Protein 1V84 (pdb70)

B-factor: mean 23.58, std 8.75, range [10.61, 55.66]

Solvent-accessible surface area: 21746 Å² total; per-residue (Å²): 132,43,35,0,7,0,0,0,14,3,92,74,50,57,11,3,42,0,1,0,16,14,9,3,7,4,0,57,58,12,70,76,8,14,0,0,0,0,2,23,12,90,154,122,27,89,33,0,38,116,17,0,142,96,27,70,20,91,77,26,23,33,31,33,66,14,45,193,105,95,124,182,134,57,55,184,17,2,46,0,11,26,52,0,0,121,65,0,36,136,69,42,79,143,130,66,105,90,81,4,1,0,0,0,0,30,11,22,10,2,4,14,54,78,0,0,86,48,0,9,60,5,146,77,0,0,0,1,1,2,0,16,12,26,16,0,46,15,9,5,4,93,31,55,93,85,30,68,3,55,68,7,99,6,60,71,58,33,139,15,65,9,2,5,28,11,2,0,0,0,0,14,1,109,13,0,13,71,103,36,146,1,48,6,86,63,199,69,46,142,64,40,35,10,22,3,8,0,0,152,79,1,16,85,49,84,51,3,13,30,33,0,57,82,6,82,83,6,10,0,4,42,3,101,26,63,187,20,94,53,114,50,20,55,213,209,45,98,17,64,122,93,27,62,16,139,88,33,28,0,7,0,0,0,14,4,93,72,48,54,11,3,40,0,1,0,15,16,8,2,9,5,0,62,56,14,80,75,10,12,0,0,0,0,1,47,11,74,160,133,28,89,32,0,37,105,19,0,146,104,35,70,22,88,78,25,24,32,63,29,102,28,26,215,98,112,70,44,174,16,1,61,3,10,21,51,0,0,122,60,0,37,138,65,33,92,126,130,34,111,116,65,2,1,0,0,0,0,32,11,26,10,2,4,13,49,66,0,1,127,49,0,21,80,5,150,94,0,0,0,1,1,1,0,14,12,24,14,0,46,18,7,6,3,78,29,61,93,82,20,88,1,66,97,8,78,7,53,80,50,39,162,14,57,9,1,4,26,11,1,0,0,0,0,15,3,114,18,0,5,65,106,40,148,8,52,2,93,40,152,60,33,155,61,30,47,8,18,3,28,0,0,162,82,17,18,79,54,86,60,5,34,27,36,1,62,81,10,80,92,6,9,0,4,45,2,93,21,70,179,22,102,55,113,50,21,56,209,199,44,93,18,65,123,94,25,52,18

GO terms:
  GO:0016020 membrane (C, TAS)
  GO:0005975 carbohydrate metabolic process (P, TAS)
  GO:0005515 protein binding (F, IPI)

Nearest PDB structures (foldseek):
  1v84-assembly1_B  TM=1.004E+00  e=4.957E-54  Homo sapiens
  1v83-assembly1_B  TM=9.997E-01  e=4.608E-52  Homo sapiens
  1v82-assembly1_A  TM=9.939E-01  e=4.284E-50  Homo sapiens
  1v84-assembly1_A  TM=9.940E-01  e=1.081E-48  Homo sapiens
  2d0j-assembly2_D  TM=9.704E-01  e=1.220E-36  Homo sapiens

Organism: Homo sapiens (NCBI:txid9606)

Secondary structure (DSSP, 8-state):
--EEEEEEEE--STTHHHHHHHHHHHHTTSSSEEEEEEESSSS--HHHHHHHHHH--EEEEEE----HHHH----TTHHHHHHHHHHHHHHS-SSS---EEEEE--TTSEE-HHHHHHHHT-SSEEE--EES-TTSSEEEEEE-TTS-EEEEE-SS-TTSTT---GGGEEEEHHHHHHSTT----SSSSPTT-HHHHHHHHH--GGGEEE-HHHHTS--EE---BPPP--GGGTTT-SS-TTS--/--PEEEEEEEE--STTHHHHHHHHHHHHTTSSSEEEEEEESSSS--HHHHHHHHHH--EEEEEE-PPPS----SSHHHHHHHHHHHHHHS-TT--S-EEEEE--TTSEE-HHHHHHHTT-SSEEE--EES-TTSSEEEEEE-TTS-EEEEE-SS-TTSTT---GGGEEEEHHHHHHSTT-----SS--TT-HHHHHHHHH--GGGEEE-HHHHTS--EE---BPPPP-GGGTTT-SS-TTS--

Sequence (488 aa):
LPTIHVVTPTYSRPVQKAELTRMANTLLHVPNLHWLVVEDAPRRTPLTARLLRDTGLNYTHLHVETPRNYKLRIPRGTMQRNLALRWLRETFPRNSSQPGVVYFADDDNTYSLELFEEMRSTRRVSVWPVAFVGGLRYEAPRVNGAGKVVRWKTVFDPHRPFAIDMAGFAVNLRLILQRSQAYFKLRGVKGGYQESSLLRELVTLNDLEPKAANCTKILVWHTRTEKPVLVNEGKKGFTDPSVEIALPTIHVVTPTYSRPVQKAELTRMANTLLHVPNLHWLVVEDAPRRTPLTARLLRDTGLNYTHLHVETPRNYIPRGTMQRNLALRWLRETFPRNSSQPGVVYFADDDNTYSLELFEEMRSTRRVSVWPVAFVGGLRYEAPRVNGAGKVVRWKTVFDPHRPFAIDMAGFAVNLRLILQRSQAYFKLRGVKGGYQESSLLRELVTLNDLEPKAANCTKILVWHTRTEKPVLVNEGKKGFTDPSVEI

CATH classification: 3.90.550.10

Radius of gyration: 23.87 Å; Cα contacts (8 Å, |Δi|>4): 1075; chains: 2; bounding box: 65×57×70 Å

InterPro domains:
  IPR005027 Glycosyl transferase, family 43 [PF03360] (105-315)
  IPR005027 Glycosyl transferase, family 4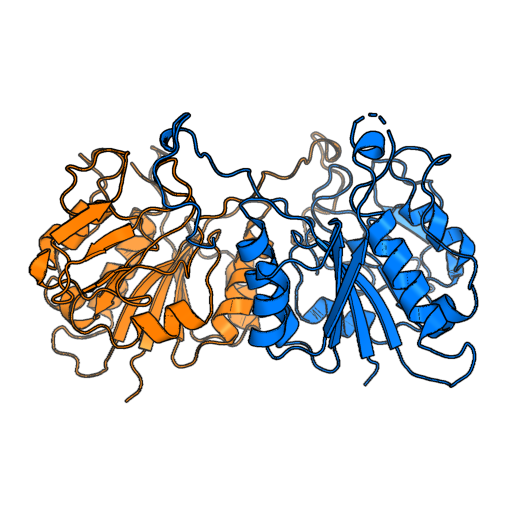3 [PTHR10896] (34-325)
  IPR005027 Glycosyl transferase, family 43 [cd00218] (84-316)
  IPR029044 Nucleotide-diphospho-sugar transferases [G3DSA:3.90.550.10] (82-334)
  IPR029044 Nucleotide-diphospho-sugar transferases [SSF53448] (84-333)

Structure (mmCIF, N/CA/C/O backbone):
data_1V84
#
_entry.id   1V84
#
_cell.length_a   61.311
_cell.length_b   85.782
_cell.length_c   122.766
_cell.angle_alpha   90.00
_cell.angle_beta   90.00
_cell.angle_gamma   90.00
#
_symmetry.space_group_name_H-M   'P 21 21 21'
#
loop_
_entity.id
_entity.type
_entity.pdbx_description
1 polymer 'Galactosylgalactosylxylosylprotein 3-beta-glucuronosyltransferase 1'
2 branched beta-D-galactopyranose-(1-4)-2-acetamido-2-deoxy-alpha-D-glucopyranose
3 branched beta-D-galactopyranose-(1-4)-2-acetamido-2-deoxy-beta-D-glucopyranose
4 non-polymer 'MANGANESE (II) ION'
5 non-polymer 'L(+)-TARTARIC ACID'
6 non-polymer "URIDINE-5'-DIPHOSPHATE"
7 water water
#
loop_
_atom_site.group_PDB
_atom_site.id
_atom_site.type_symbol
_atom_site.label_atom_id
_atom_site.label_alt_id
_atom_site.label_comp_id
_atom_site.label_asym_id
_atom_site.label_entity_id
_atom_site.label_seq_id
_atom_site.pdbx_PDB_ins_code
_atom_site.Cartn_x
_atom_site.Cartn_y
_atom_site.Cartn_z
_atom_site.occupancy
_atom_site.B_iso_or_equiv
_atom_site.auth_seq_id
_atom_site.auth_comp_id
_atom_site.auth_asym_id
_atom_site.auth_atom_id
_atom_site.pdbx_PDB_model_num
ATOM 1 N N . LEU A 1 2 ? 45.816 -1.816 27.400 1.00 31.34 83 LEU A N 1
ATOM 2 C CA . LEU A 1 2 ? 44.408 -1.328 27.458 1.00 29.17 83 LEU A CA 1
ATOM 3 C C . LEU A 1 2 ? 44.435 0.200 27.454 1.00 26.66 83 LEU A C 1
ATOM 4 O O . LEU A 1 2 ? 44.750 0.830 28.462 1.00 26.95 83 LEU A O 1
ATOM 9 N N . PRO A 1 3 ? 44.111 0.815 26.307 1.00 24.33 84 PRO A N 1
ATOM 10 C CA . PRO A 1 3 ? 44.105 2.277 26.181 1.00 22.76 84 PRO A CA 1
ATOM 11 C C . PRO A 1 3 ? 43.265 2.984 27.247 1.00 22.52 84 PRO A C 1
ATOM 12 O O . PRO A 1 3 ? 42.183 2.522 27.610 1.00 22.81 84 PRO A O 1
ATOM 16 N N . THR A 1 4 ? 43.777 4.102 27.749 1.00 20.63 85 THR A N 1
ATOM 17 C CA . THR A 1 4 ? 43.072 4.873 28.763 1.00 20.95 85 THR A CA 1
ATOM 18 C C . THR A 1 4 ? 41.982 5.719 28.112 1.00 20.48 85 THR A C 1
ATOM 19 O O . THR A 1 4 ? 42.209 6.357 27.081 1.00 21.84 85 THR A O 1
ATOM 23 N N . ILE A 1 5 ? 40.794 5.708 28.706 1.00 18.60 86 ILE A N 1
ATOM 24 C CA . ILE A 1 5 ? 39.693 6.506 28.187 1.00 17.56 86 ILE A CA 1
ATOM 25 C C . ILE A 1 5 ? 39.569 7.747 29.060 1.00 15.98 86 ILE A C 1
ATOM 26 O O . ILE A 1 5 ? 39.279 7.657 30.254 1.00 17.33 86 ILE A O 1
ATOM 31 N N . HIS A 1 6 ? 39.823 8.900 28.451 1.00 15.00 87 HIS A N 1
ATOM 32 C CA . HIS A 1 6 ? 39.740 10.190 29.120 1.00 16.25 87 HIS A CA 1
ATOM 33 C C . HIS A 1 6 ? 38.330 10.726 28.890 1.00 16.49 87 HIS A C 1
ATOM 34 O O . HIS A 1 6 ? 38.003 11.184 27.795 1.00 15.96 87 HIS A O 1
ATOM 41 N N . VAL A 1 7 ? 37.501 10.647 29.926 1.00 15.27 88 VAL A N 1
ATOM 42 C CA . VAL A 1 7 ? 36.119 11.104 29.870 1.00 15.05 88 VAL A CA 1
ATOM 43 C C . VAL A 1 7 ? 36.039 12.560 30.344 1.00 15.70 88 VAL A C 1
ATOM 44 O O . VAL A 1 7 ? 36.309 12.861 31.509 1.00 14.63 88 VAL A O 1
ATOM 48 N N . VAL A 1 8 ? 35.676 13.455 29.428 1.00 14.32 89 VAL A N 1
ATOM 49 C CA . VAL A 1 8 ? 35.573 14.881 29.720 1.00 15.84 89 VAL A CA 1
ATOM 50 C C . VAL A 1 8 ? 34.135 15.227 30.056 1.00 15.89 89 VAL A C 1
ATOM 51 O O . VAL A 1 8 ? 33.241 15.152 29.208 1.00 15.39 89 VAL A O 1
ATOM 55 N N . THR A 1 9 ? 33.925 15.615 31.306 1.00 16.22 90 THR A N 1
ATOM 56 C CA . THR A 1 9 ? 32.598 15.928 31.777 1.00 16.05 90 THR A CA 1
ATOM 57 C C . THR A 1 9 ? 32.442 17.297 32.398 1.00 16.76 90 THR A C 1
ATOM 58 O O . THR A 1 9 ? 32.960 17.564 33.479 1.00 16.64 90 THR A O 1
ATOM 62 N N . PRO A 1 10 ? 31.757 18.199 31.691 1.00 17.31 91 PRO A N 1
ATOM 63 C CA . PRO A 1 10 ? 31.534 19.539 32.220 1.00 17.44 91 PRO A CA 1
ATOM 64 C C . PRO A 1 10 ? 30.378 19.382 33.204 1.00 18.87 91 PRO A C 1
ATOM 65 O O . PRO A 1 10 ? 29.460 18.590 32.971 1.00 18.10 91 PRO A O 1
ATOM 69 N N . THR A 1 11 ? 30.429 20.096 34.318 1.00 17.12 92 THR A N 1
ATOM 70 C CA . THR A 1 11 ? 29.353 20.007 35.292 1.00 16.77 92 THR A CA 1
ATOM 71 C C . THR A 1 11 ? 29.196 21.353 35.980 1.00 18.30 92 THR A C 1
ATOM 72 O O . THR A 1 11 ? 30.125 22.161 35.987 1.00 18.04 92 THR A O 1
ATOM 76 N N . TYR A 1 12 ? 28.010 21.605 36.523 1.00 17.81 93 TYR A N 1
ATOM 77 C CA . TYR A 1 12 ? 27.741 22.864 37.211 1.00 19.65 93 TYR A CA 1
ATOM 78 C C . TYR A 1 12 ? 26.823 22.653 38.405 1.00 20.90 93 TYR A C 1
ATOM 79 O O . TYR A 1 12 ? 26.066 21.681 38.466 1.00 20.07 93 TYR A O 1
ATOM 88 N N . SER A 1 13 ? 26.894 23.575 39.355 1.00 21.64 94 SER A N 1
ATOM 89 C CA . SER A 1 13 ? 26.081 23.483 40.549 1.00 21.06 94 SER A CA 1
ATOM 90 C C . SER A 1 13 ? 24.603 23.750 40.306 1.00 22.17 94 SER A C 1
ATOM 91 O O . SER A 1 13 ? 24.219 24.790 39.771 1.00 22.34 94 SER A O 1
ATOM 94 N N . ARG A 1 14 ? 23.781 22.777 40.676 1.00 20.97 95 ARG A N 1
ATOM 95 C CA . ARG A 1 14 ? 22.332 22.897 40.598 1.00 20.97 95 ARG A CA 1
ATOM 96 C C . ARG A 1 14 ? 21.801 21.723 41.415 1.00 21.23 95 ARG A C 1
ATOM 97 O O . ARG A 1 14 ? 22.521 20.762 41.665 1.00 22.13 95 ARG A O 1
ATOM 105 N N . PRO A 1 15 ? 20.552 21.812 41.887 1.00 22.26 96 PRO A N 1
ATOM 106 C CA . PRO A 1 15 ? 19.919 20.769 42.700 1.00 21.22 96 PRO A CA 1
ATOM 107 C C . PRO A 1 15 ? 20.236 19.315 42.365 1.00 19.95 96 PRO A C 1
ATOM 108 O O . PRO A 1 15 ? 20.669 18.563 43.235 1.00 21.87 96 PRO A O 1
ATOM 112 N N . VAL A 1 16 ? 20.039 18.914 41.115 1.00 19.39 97 VAL A N 1
ATOM 113 C CA . VAL A 1 16 ? 20.290 17.524 40.753 1.00 19.51 97 VAL A CA 1
ATOM 114 C C . VAL A 1 16 ? 21.738 17.151 40.451 1.00 19.21 97 VAL A C 1
ATOM 115 O O . VAL A 1 16 ? 22.005 16.008 40.096 1.00 17.51 97 VAL A O 1
ATOM 119 N N . GLN A 1 17 ? 22.674 18.085 40.596 1.00 18.56 98 GLN A N 1
ATOM 120 C CA . GLN A 1 17 ? 24.072 17.775 40.293 1.00 18.96 98 GLN A CA 1
ATOM 121 C C . GLN A 1 17 ? 24.650 16.550 40.995 1.00 18.72 98 GLN A C 1
ATOM 122 O O . GLN A 1 17 ? 25.190 15.662 40.342 1.00 18.68 98 GLN A O 1
ATOM 128 N N . LYS A 1 18 ? 24.564 16.506 42.322 1.00 17.76 99 LYS A N 1
ATOM 129 C CA . LYS A 1 18 ? 25.128 15.375 43.050 1.00 16.30 99 LYS A CA 1
ATOM 130 C C . LYS A 1 18 ? 24.545 14.054 42.566 1.00 15.27 99 LYS A C 1
ATOM 131 O O . LYS A 1 18 ? 25.268 13.081 42.388 1.00 15.42 99 LYS A O 1
ATOM 137 N N . ALA A 1 19 ? 23.234 14.032 42.346 1.00 16.35 100 ALA A N 1
ATOM 138 C CA . ALA A 1 19 ? 22.564 12.834 41.869 1.00 16.36 100 ALA A CA 1
ATOM 139 C C . ALA A 1 19 ? 23.119 12.431 40.505 1.00 17.38 100 ALA A C 1
ATOM 140 O O . ALA A 1 19 ? 23.428 11.261 40.276 1.00 16.94 100 ALA A O 1
ATOM 142 N N . GLU A 1 20 ? 23.252 13.400 39.602 1.00 16.41 101 GLU A N 1
ATOM 143 C CA . GLU A 1 20 ? 23.770 13.122 38.264 1.00 16.05 101 GLU A CA 1
ATOM 144 C C . GLU A 1 20 ? 25.183 12.544 38.320 1.00 16.44 101 GLU A C 1
ATOM 145 O O . GLU A 1 20 ? 25.488 11.566 37.638 1.00 15.95 101 GLU A O 1
ATOM 151 N N . LEU A 1 21 ? 26.050 13.153 39.124 1.00 15.75 102 LEU A N 1
ATOM 152 C CA . LEU A 1 21 ? 27.423 12.679 39.235 1.00 14.87 102 LEU A CA 1
ATOM 153 C C . LEU A 1 21 ? 27.489 11.323 39.929 1.00 15.27 102 LEU A C 1
ATOM 154 O O . LEU A 1 21 ? 28.351 10.500 39.619 1.00 16.20 102 LEU A O 1
ATOM 159 N N . THR A 1 22 ? 26.563 11.084 40.853 1.00 15.25 103 THR A N 1
ATOM 160 C CA . THR A 1 22 ? 26.521 9.815 41.571 1.00 14.97 103 THR A CA 1
ATOM 161 C C . THR A 1 22 ? 26.158 8.662 40.639 1.00 15.32 103 THR A C 1
ATOM 162 O O . THR A 1 22 ? 26.867 7.662 40.599 1.00 16.87 103 THR A O 1
ATOM 166 N N . ARG A 1 23 ? 25.069 8.782 39.883 1.00 17.06 104 ARG A N 1
ATOM 167 C CA . ARG A 1 23 ? 24.715 7.676 39.001 1.00 17.16 104 ARG A CA 1
ATOM 168 C C . ARG A 1 23 ? 25.673 7.544 37.824 1.00 16.37 104 ARG A C 1
ATOM 169 O O . ARG A 1 23 ? 25.802 6.462 37.254 1.00 17.00 104 ARG A O 1
ATOM 177 N N . MET A 1 24 ? 26.349 8.632 37.461 1.00 15.47 105 MET A N 1
ATOM 178 C CA . MET A 1 24 ? 27.312 8.557 36.379 1.00 15.18 105 MET A CA 1
ATOM 179 C C . MET A 1 24 ? 28.551 7.836 36.923 1.00 15.36 105 MET A C 1
ATOM 180 O O . MET A 1 24 ? 29.116 6.972 36.251 1.00 14.21 105 MET A O 1
ATOM 185 N N . ALA A 1 25 ? 28.954 8.169 38.150 1.00 15.58 106 ALA A N 1
ATOM 186 C CA . ALA A 1 25 ? 30.105 7.514 38.771 1.00 14.25 106 ALA A CA 1
ATOM 187 C C . ALA A 1 25 ? 29.847 6.013 38.919 1.00 15.40 106 ALA A C 1
ATOM 188 O O . ALA A 1 25 ? 30.750 5.198 38.712 1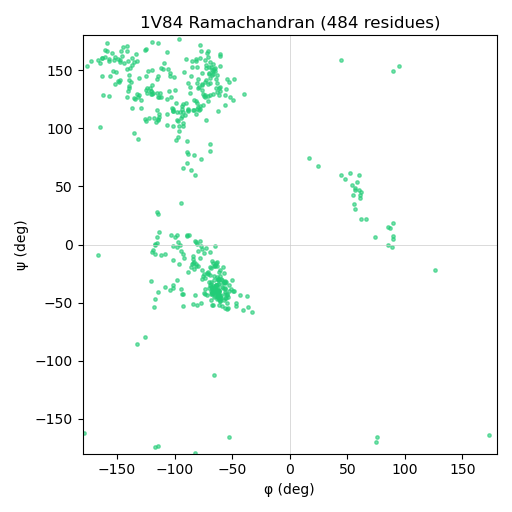.00 17.39 106 ALA A O 1
ATOM 190 N N . ASN A 1 26 ? 28.616 5.654 39.283 1.00 16.44 107 ASN A N 1
ATOM 191 C CA . ASN A 1 26 ? 28.244 4.252 39.450 1.00 16.20 107 ASN A CA 1
ATOM 192 C C . ASN A 1 26 ? 28.442 3.481 38.142 1.00 15.80 107 ASN A C 1
ATOM 193 O O . ASN A 1 26 ? 28.705 2.281 38.167 1.00 15.56 107 ASN A O 1
ATOM 198 N N . THR A 1 27 ? 28.306 4.163 37.005 1.00 15.33 108 THR A N 1
ATOM 199 C CA . THR A 1 27 ? 28.514 3.514 35.709 1.00 15.50 108 THR A CA 1
ATOM 200 C C . THR A 1 27 ? 30.020 3.454 35.430 1.00 15.98 108 THR A C 1
ATOM 201 O O . THR A 1 27 ? 30.569 2.389 35.151 1.00 15.55 108 THR A O 1
ATOM 205 N N . LEU A 1 28 ? 30.680 4.603 35.532 1.00 16.47 109 LEU A N 1
ATOM 206 C CA . LEU A 1 28 ? 32.115 4.706 35.288 1.00 17.04 109 LEU A CA 1
ATOM 207 C C . LEU A 1 28 ? 32.970 3.787 36.175 1.00 16.89 109 LEU A C 1
ATOM 208 O O . LEU A 1 28 ? 34.014 3.308 35.738 1.00 16.87 109 LEU A O 1
ATOM 213 N N . LEU A 1 29 ? 32.527 3.525 37.403 1.00 17.21 110 LEU A N 1
ATOM 214 C CA . LEU A 1 29 ? 33.286 2.649 38.301 1.00 18.21 110 LEU A CA 1
ATOM 215 C C . LEU A 1 29 ? 33.540 1.260 37.708 1.00 19.65 110 LEU A C 1
ATOM 216 O O . LEU A 1 29 ? 34.505 0.588 38.082 1.00 20.07 110 LEU A O 1
ATOM 221 N N . HIS A 1 30 ? 32.685 0.833 36.778 1.00 19.71 111 HIS A N 1
ATOM 222 C CA . HIS A 1 30 ? 32.829 -0.482 36.133 1.00 18.67 111 HIS A CA 1
ATOM 223 C C . HIS A 1 30 ? 33.868 -0.513 35.020 1.00 18.56 111 HIS A C 1
ATOM 224 O O . HIS A 1 30 ? 34.323 -1.584 34.618 1.00 20.01 111 HIS A O 1
ATOM 231 N N . VAL A 1 31 ? 34.229 0.661 34.516 1.00 20.08 112 VAL A N 1
ATOM 232 C CA . VAL A 1 31 ? 35.169 0.767 33.404 1.00 19.97 112 VAL A CA 1
ATOM 233 C C . VAL A 1 31 ? 36.641 0.844 33.787 1.00 19.97 112 VAL A C 1
ATOM 234 O O . VAL A 1 31 ? 37.078 1.793 34.428 1.00 20.67 112 VAL A O 1
ATOM 238 N N . PRO A 1 32 ? 37.430 -0.160 33.380 1.00 21.26 113 PRO A N 1
ATOM 239 C CA . PRO A 1 32 ? 38.857 -0.171 33.703 1.00 21.99 113 PRO A CA 1
ATOM 240 C C . PRO A 1 32 ? 39.633 0.860 32.894 1.00 20.91 113 PRO A C 1
ATOM 241 O O . PRO A 1 32 ? 39.209 1.259 31.810 1.00 19.96 113 PRO A O 1
ATOM 245 N N . ASN A 1 33 ? 40.761 1.300 33.439 1.00 20.80 114 ASN A N 1
ATOM 246 C CA . ASN A 1 33 ? 41.604 2.277 32.764 1.00 21.27 114 ASN A CA 1
ATOM 247 C C . ASN A 1 33 ? 40.792 3.460 32.245 1.00 20.72 114 ASN A C 1
ATOM 248 O O . ASN A 1 33 ? 40.812 3.789 31.055 1.00 18.51 114 ASN A O 1
ATOM 253 N N . LEU A 1 34 ? 40.076 4.091 33.168 1.00 21.82 115 LEU A N 1
ATOM 254 C CA . LEU A 1 34 ? 39.252 5.243 32.857 1.00 21.07 115 LEU A CA 1
ATOM 255 C C . LEU A 1 34 ? 39.722 6.438 33.667 1.00 20.98 115 LEU A C 1
ATOM 256 O O . LEU A 1 34 ? 39.896 6.349 34.879 1.00 22.75 115 LEU A O 1
ATOM 261 N N . HIS A 1 35 ? 39.938 7.554 32.983 1.00 19.67 116 HIS A N 1
ATOM 262 C CA . HIS A 1 35 ? 40.380 8.783 33.626 1.00 19.64 116 HIS A CA 1
ATOM 263 C C . HIS A 1 35 ? 39.243 9.800 33.492 1.00 18.46 116 HIS A C 1
ATOM 264 O O . HIS A 1 35 ? 38.931 10.248 32.390 1.00 18.08 116 HIS A O 1
ATOM 271 N N . TRP A 1 36 ? 38.618 10.152 34.612 1.00 17.83 117 TRP A N 1
ATOM 272 C CA . TRP A 1 36 ? 37.502 11.090 34.582 1.00 18.08 117 TRP A CA 1
ATOM 273 C C . TRP A 1 36 ? 37.960 12.532 34.755 1.00 19.04 117 TRP A C 1
ATOM 274 O O . TRP A 1 36 ? 38.419 12.933 35.827 1.00 18.84 117 TRP A O 1
ATOM 285 N N . LEU A 1 37 ? 37.830 13.299 33.677 1.00 17.78 118 LEU A N 1
ATOM 286 C CA . LEU A 1 37 ? 38.212 14.703 33.651 1.00 20.39 118 LEU A CA 1
ATOM 287 C C . LEU A 1 37 ? 36.952 15.527 33.897 1.00 19.38 118 LEU A C 1
ATOM 288 O O . LEU A 1 37 ? 36.209 15.856 32.969 1.00 18.60 118 LEU A O 1
ATOM 293 N N . VAL A 1 38 ? 36.711 15.840 35.162 1.00 18.88 119 VAL A N 1
ATOM 294 C CA . VAL A 1 38 ? 35.545 16.608 35.553 1.00 19.37 119 VAL A CA 1
ATOM 295 C C . VAL A 1 38 ? 35.913 18.079 35.585 1.00 20.01 119 VAL A C 1
ATOM 296 O O . VAL A 1 38 ? 36.822 18.489 36.308 1.00 20.68 119 VAL A O 1
ATOM 300 N N . VAL A 1 39 ? 35.209 18.870 34.786 1.00 19.15 120 VAL A N 1
ATOM 301 C CA . VAL A 1 39 ? 35.478 20.293 34.712 1.00 19.59 120 VAL A CA 1
ATOM 302 C C . VAL A 1 39 ? 34.280 21.093 35.197 1.00 19.70 120 VAL A C 1
ATOM 303 O O . VAL A 1 39 ? 33.272 21.208 34.499 1.00 17.23 120 VAL A O 1
ATOM 307 N N . GLU A 1 40 ? 34.394 21.648 36.398 1.00 19.64 121 GLU A N 1
ATOM 308 C CA . GLU A 1 40 ? 33.309 22.437 36.955 1.00 20.91 121 GLU A CA 1
ATOM 309 C C . GLU A 1 40 ? 33.195 23.826 36.352 1.00 21.50 121 GLU A C 1
ATOM 310 O O . GLU A 1 40 ? 34.194 24.510 36.144 1.00 20.47 121 GLU A O 1
ATOM 316 N N . ASP A 1 41 ? 31.959 24.224 36.069 1.00 21.74 122 ASP A N 1
ATOM 317 C CA . ASP A 1 41 ? 31.662 25.543 35.534 1.00 23.48 122 ASP A CA 1
ATOM 318 C C . ASP A 1 41 ? 31.469 26.389 36.789 1.00 24.44 122 ASP A C 1
ATOM 319 O O . ASP A 1 41 ? 30.340 26.646 37.215 1.00 24.74 122 ASP A O 1
ATOM 324 N N . ALA A 1 42 ? 32.586 26.790 37.388 1.00 25.19 123 ALA A N 1
ATOM 325 C CA . ALA A 1 42 ? 32.569 27.584 38.611 1.00 27.45 123 ALA A CA 1
ATOM 326 C C . ALA A 1 42 ? 33.917 28.285 38.798 1.00 29.04 123 ALA A C 1
ATOM 327 O O . ALA A 1 42 ? 34.918 27.883 38.208 1.00 28.07 123 ALA A O 1
ATOM 329 N N . PRO A 1 43 ? 33.959 29.342 39.631 1.00 31.74 124 PRO A N 1
ATOM 330 C CA . PRO A 1 43 ? 35.199 30.087 39.879 1.00 32.45 124 PRO A CA 1
ATOM 331 C C . PRO A 1 43 ? 36.256 29.297 40.647 1.00 33.46 124 PRO A C 1
ATOM 332 O O . PRO A 1 43 ? 37.443 29.629 40.608 1.00 33.75 124 PRO A O 1
ATOM 336 N N . ARG A 1 44 ? 35.822 28.250 41.342 1.00 33.21 125 ARG A N 1
ATOM 337 C CA . ARG A 1 44 ? 36.730 27.399 42.110 1.00 33.96 125 ARG A CA 1
ATOM 338 C C . ARG A 1 44 ? 36.129 26.014 42.320 1.00 31.87 125 ARG A C 1
ATOM 339 O O . ARG A 1 44 ? 34.921 25.831 42.196 1.00 31.05 125 ARG A O 1
ATOM 347 N N . ARG A 1 45 ? 36.981 25.040 42.627 1.00 31.13 126 ARG A N 1
ATOM 348 C CA . ARG A 1 45 ? 36.517 23.676 42.860 1.00 32.01 126 ARG A CA 1
ATOM 349 C C . ARG A 1 45 ? 35.570 23.682 44.054 1.00 30.59 126 ARG A C 1
ATOM 350 O O . ARG A 1 45 ? 35.911 24.206 45.113 1.00 30.43 126 ARG A O 1
ATOM 358 N N . THR A 1 46 ? 34.384 23.105 43.881 1.00 28.98 127 THR A N 1
ATOM 359 C CA . THR A 1 46 ? 33.401 23.057 44.957 1.00 27.43 127 THR A CA 1
ATOM 360 C C . THR A 1 46 ? 33.644 21.854 45.862 1.00 27.45 127 THR A C 1
ATOM 361 O O . THR A 1 46 ? 34.056 20.791 45.402 1.00 26.53 127 THR A O 1
ATOM 365 N N . PRO A 1 47 ? 33.392 22.011 47.170 1.00 27.66 128 PRO A N 1
ATOM 366 C CA . PRO A 1 47 ? 33.587 20.924 48.133 1.00 27.99 128 PRO A CA 1
ATOM 367 C C . PRO A 1 47 ? 32.750 19.695 47.784 1.00 26.29 128 PRO A C 1
ATOM 368 O O . PRO A 1 47 ? 33.191 18.564 47.973 1.00 27.46 128 PRO A O 1
ATOM 372 N N . LEU A 1 48 ? 31.542 19.924 47.277 1.00 24.14 129 LEU A N 1
ATOM 373 C CA . LEU A 1 48 ? 30.650 18.828 46.911 1.00 23.51 129 LEU A CA 1
ATOM 374 C C . LEU A 1 48 ? 31.296 17.921 45.869 1.00 23.06 129 LEU A C 1
ATOM 375 O O . LEU A 1 48 ? 31.384 16.711 46.056 1.00 22.26 129 LEU A O 1
ATOM 380 N N . THR A 1 49 ? 31.759 18.515 44.776 1.00 22.24 130 THR A N 1
ATOM 381 C CA . THR A 1 49 ? 32.375 17.748 43.706 1.00 21.21 130 THR A CA 1
ATOM 382 C C . THR A 1 49 ? 33.708 17.133 44.122 1.00 21.52 130 THR A C 1
ATOM 383 O O . THR A 1 49 ? 34.001 15.984 43.795 1.00 21.17 130 THR A O 1
ATOM 387 N N . ALA A 1 50 ? 34.516 17.901 44.846 1.00 21.43 131 ALA A N 1
ATOM 388 C CA . ALA A 1 50 ? 35.805 17.410 45.311 1.00 23.10 131 ALA A CA 1
ATOM 389 C C . ALA A 1 50 ? 35.617 16.188 46.206 1.00 23.21 131 ALA A C 1
ATOM 390 O O . ALA A 1 50 ? 36.312 15.183 46.059 1.00 22.41 131 ALA A O 1
ATOM 392 N N . ARG A 1 51 ? 34.668 16.276 47.132 1.00 22.99 132 ARG A N 1
ATOM 393 C CA . ARG A 1 51 ? 34.412 15.173 48.050 1.00 23.91 132 ARG A CA 1
ATOM 394 C C . ARG A 1 51 ? 33.888 13.937 47.315 1.00 22.55 132 ARG A C 1
ATOM 395 O O . ARG A 1 51 ? 34.336 12.815 47.568 1.00 22.37 132 ARG A O 1
ATOM 403 N N . LEU A 1 52 ? 32.951 14.145 46.396 1.00 22.77 133 LEU A N 1
ATOM 404 C CA . LEU A 1 52 ? 32.378 13.036 45.637 1.00 22.08 133 LEU A CA 1
ATOM 405 C C . LEU A 1 52 ? 33.423 12.301 44.802 1.00 23.22 133 LEU A C 1
ATOM 406 O O . LEU A 1 52 ? 33.479 11.068 44.811 1.00 22.70 133 LEU A O 1
ATOM 411 N N . LEU A 1 53 ? 34.257 13.051 44.085 1.00 22.11 134 LEU A N 1
ATOM 412 C CA . LEU A 1 53 ? 35.285 12.432 43.256 1.00 21.73 134 LEU A CA 1
ATOM 413 C C . LEU A 1 53 ? 36.271 11.635 44.104 1.00 22.45 134 LEU A C 1
ATOM 414 O O . LEU A 1 53 ? 36.703 10.549 43.721 1.00 21.19 134 LEU A O 1
ATOM 419 N N . ARG A 1 54 ? 36.633 12.175 45.261 1.00 23.52 135 ARG A N 1
ATOM 420 C CA . ARG A 1 54 ? 37.571 11.484 46.127 1.00 25.76 135 ARG A CA 1
ATOM 421 C C . ARG A 1 54 ? 36.948 10.212 46.705 1.00 25.29 135 ARG A C 1
ATOM 422 O O . ARG A 1 54 ? 37.624 9.197 46.842 1.00 25.75 135 ARG A O 1
ATOM 430 N N . ASP A 1 55 ? 35.657 10.259 47.020 1.00 26.05 136 ASP A N 1
ATOM 431 C CA . ASP A 1 55 ? 34.988 9.092 47.585 1.00 27.36 136 ASP A CA 1
ATOM 432 C C . ASP A 1 55 ? 34.655 7.977 46.591 1.00 26.51 136 ASP A C 1
ATOM 433 O O . ASP A 1 55 ? 34.480 6.829 46.998 1.00 26.18 136 ASP A O 1
ATOM 438 N N . THR A 1 56 ? 34.574 8.299 45.300 1.00 26.00 137 THR A N 1
ATOM 439 C CA . THR A 1 56 ? 34.249 7.286 44.293 1.00 25.42 137 THR A CA 1
ATOM 440 C C . THR A 1 56 ? 35.345 6.238 44.145 1.00 26.73 137 THR A C 1
ATOM 441 O O . THR A 1 56 ? 35.063 5.067 43.902 1.00 27.96 137 THR A O 1
ATOM 445 N N . GLY A 1 57 ? 36.596 6.661 44.278 1.00 27.15 138 GLY A N 1
ATOM 446 C CA . GLY A 1 57 ? 37.692 5.725 44.125 1.00 28.08 138 GLY A CA 1
ATOM 447 C C . GLY A 1 57 ? 38.145 5.654 42.676 1.00 27.47 138 GLY A C 1
ATOM 448 O O . GLY A 1 57 ? 39.005 4.852 42.322 1.00 29.50 138 GLY A O 1
ATOM 449 N N . LEU A 1 58 ? 37.557 6.496 41.832 1.00 26.57 139 LEU A N 1
ATOM 450 C CA . LEU A 1 58 ? 37.905 6.541 40.415 1.00 24.41 139 LEU A CA 1
ATOM 451 C C . LEU A 1 58 ? 39.163 7.378 40.191 1.00 25.76 139 LEU A C 1
ATOM 452 O O . LEU A 1 58 ? 39.512 8.221 41.019 1.00 25.14 139 LEU A O 1
ATOM 457 N N . ASN A 1 59 ? 39.839 7.134 39.072 1.00 24.74 140 ASN A N 1
ATOM 458 C CA . ASN A 1 59 ? 41.022 7.905 38.702 1.00 25.11 140 ASN A CA 1
ATOM 459 C C . ASN A 1 59 ? 40.426 9.175 38.101 1.00 24.38 140 ASN A C 1
ATOM 460 O O . ASN A 1 59 ? 39.655 9.106 37.140 1.00 22.91 140 ASN A O 1
ATOM 465 N N . TYR A 1 60 ? 40.770 10.331 38.661 1.00 23.23 141 TYR A N 1
ATOM 466 C CA . TYR A 1 60 ? 40.207 11.585 38.171 1.00 23.43 141 TYR A CA 1
ATOM 467 C C . TYR A 1 60 ? 41.138 12.792 38.252 1.00 23.95 141 TYR A C 1
ATOM 468 O O . TYR A 1 60 ? 42.176 12.768 38.917 1.00 22.62 141 TYR A O 1
ATOM 477 N N . THR A 1 61 ? 40.730 13.846 37.555 1.00 22.98 142 THR A N 1
ATOM 478 C CA . THR A 1 61 ? 41.430 15.119 37.539 1.00 22.14 142 THR A CA 1
ATOM 479 C C . THR A 1 61 ? 40.300 16.128 37.656 1.00 21.53 142 THR A C 1
ATOM 480 O O . THR A 1 61 ? 39.418 16.188 36.798 1.00 22.36 142 THR A O 1
ATOM 484 N N . HIS A 1 62 ? 40.314 16.893 38.740 1.00 20.73 143 HIS A N 1
ATOM 485 C CA . HIS A 1 62 ? 39.284 17.883 39.007 1.00 20.28 143 HIS A CA 1
ATOM 486 C C . HIS A 1 62 ? 39.769 19.268 38.581 1.00 22.33 143 HIS A C 1
ATOM 487 O O . HIS A 1 62 ? 40.634 19.862 39.227 1.00 21.24 143 HIS A O 1
ATOM 494 N N . LEU A 1 63 ? 39.205 19.766 37.484 1.00 19.90 144 LEU A N 1
ATOM 495 C CA . LEU A 1 63 ? 39.557 21.074 36.943 1.00 22.99 144 LEU A CA 1
ATOM 496 C C . LEU A 1 63 ? 38.353 22.003 37.038 1.00 23.33 144 LEU A C 1
ATOM 497 O O . LEU A 1 63 ? 37.254 21.578 37.399 1.00 23.09 144 LEU A O 1
ATOM 502 N N . HIS A 1 64 ? 38.548 23.274 36.718 1.00 23.79 145 HIS A N 1
ATOM 503 C CA . HIS A 1 64 ? 37.438 24.203 36.778 1.00 22.95 145 HIS A CA 1
ATOM 504 C C . HIS A 1 64 ? 37.728 25.483 36.012 1.00 23.10 145 HIS A C 1
ATOM 505 O O . HIS A 1 64 ? 38.864 25.951 35.961 1.00 24.09 145 HIS A O 1
ATOM 512 N N . VAL A 1 65 ? 36.684 26.022 35.397 1.00 22.21 146 VAL A N 1
ATOM 513 C CA . VAL A 1 65 ? 36.758 27.275 34.670 1.00 23.36 146 VAL A CA 1
ATOM 514 C C . VAL A 1 65 ? 35.335 27.792 34.640 1.00 24.22 146 VAL A C 1
ATOM 515 O O . VAL A 1 65 ? 34.404 27.072 34.274 1.00 24.61 146 VAL A O 1
ATOM 519 N N . GLU A 1 66 ? 35.160 29.039 35.054 1.00 25.13 147 GLU A N 1
ATOM 520 C CA . GLU A 1 66 ? 33.832 29.623 35.087 1.00 25.32 147 GLU A CA 1
ATOM 521 C C . GLU A 1 66 ? 33.453 30.231 33.749 1.00 26.61 147 GLU A C 1
ATOM 522 O O . GLU A 1 66 ? 34.228 30.984 33.154 1.00 27.19 147 GLU A O 1
ATOM 528 N N . THR A 1 67 ? 32.268 29.886 33.264 1.00 24.68 148 THR A N 1
ATOM 529 C CA . THR A 1 67 ? 31.783 30.461 32.023 1.00 25.48 148 THR A CA 1
ATOM 530 C C . THR A 1 67 ? 31.263 31.816 32.475 1.00 26.24 148 THR A C 1
ATOM 531 O O . THR A 1 67 ? 30.349 31.889 33.293 1.00 27.28 148 THR A O 1
ATOM 535 N N . PRO A 1 68 ? 31.862 32.906 31.974 1.00 26.40 149 PRO A N 1
ATOM 536 C CA . PRO A 1 68 ? 31.448 34.262 32.342 1.00 25.98 149 PRO A CA 1
ATOM 537 C C . PRO A 1 68 ? 29.938 34.426 32.452 1.00 26.10 149 PRO A C 1
ATOM 538 O O . PRO A 1 68 ? 29.192 34.033 31.552 1.00 25.36 149 PRO A O 1
ATOM 542 N N . ARG A 1 69 ? 29.496 34.992 33.572 1.00 26.57 150 ARG A N 1
ATOM 543 C CA . ARG A 1 69 ? 28.077 35.227 33.815 1.00 26.18 150 ARG A CA 1
ATOM 544 C C . ARG A 1 69 ? 27.495 35.919 32.591 1.00 26.74 150 ARG A C 1
ATOM 545 O O . ARG A 1 69 ? 26.386 35.613 32.146 1.00 26.54 150 ARG A O 1
ATOM 553 N N . ASN A 1 70 ? 28.271 36.849 32.048 1.00 25.29 151 ASN A N 1
ATOM 554 C CA . ASN A 1 70 ? 27.880 37.610 30.871 1.00 25.10 151 ASN A CA 1
ATOM 555 C C . ASN A 1 70 ? 27.497 36.720 29.692 1.00 26.43 151 ASN A C 1
ATOM 556 O O . ASN A 1 70 ? 26.509 36.979 28.997 1.00 26.35 151 ASN A O 1
ATOM 561 N N . TYR A 1 71 ? 28.294 35.679 29.464 1.00 26.30 152 TYR A N 1
ATOM 562 C CA . TYR A 1 71 ? 28.070 34.750 28.355 1.00 28.09 152 TYR A CA 1
ATOM 563 C C . TYR A 1 71 ? 26.763 33.973 28.458 1.00 29.89 152 TYR A C 1
ATOM 564 O O . TYR A 1 71 ? 26.131 33.678 27.444 1.00 30.22 152 TYR A O 1
ATOM 573 N N . LYS A 1 72 ? 26.363 33.635 29.679 1.00 30.87 153 LYS A N 1
ATOM 574 C CA . LYS A 1 72 ? 25.131 32.884 29.880 1.00 32.64 153 LYS A CA 1
ATOM 575 C C . LYS A 1 72 ? 23.881 33.748 29.774 1.00 34.60 153 LYS A C 1
ATOM 576 O O . LYS A 1 72 ? 22.769 33.227 29.714 1.00 35.54 153 LYS A O 1
ATOM 582 N N . LEU A 1 73 ? 24.055 35.065 29.753 1.00 35.36 154 LEU A N 1
ATOM 583 C CA . LEU A 1 73 ? 22.909 35.966 29.660 1.00 37.39 154 LEU A CA 1
ATOM 584 C C . LEU A 1 73 ? 22.504 36.237 28.214 1.00 37.78 154 LEU A C 1
ATOM 585 O O . LEU A 1 73 ? 23.281 36.007 27.287 1.00 39.11 154 LEU A O 1
ATOM 590 N N . ARG A 1 81 ? 24.909 33.009 21.264 1.00 41.27 162 ARG A N 1
ATOM 591 C CA . ARG A 1 81 ? 24.624 31.582 21.360 1.00 41.29 162 ARG A CA 1
ATOM 592 C C . ARG A 1 81 ? 25.900 30.806 21.679 1.00 41.08 162 ARG A C 1
ATOM 593 O O . ARG A 1 81 ? 26.734 30.578 20.799 1.00 42.87 162 ARG A O 1
ATOM 595 N N . ILE A 1 82 ? 26.053 30.409 22.939 1.00 38.95 163 ILE A N 1
ATOM 596 C CA . ILE A 1 82 ? 27.228 29.656 23.369 1.00 37.27 163 ILE A CA 1
ATOM 597 C C . ILE A 1 82 ? 26.797 28.324 23.984 1.00 35.01 163 ILE A C 1
ATOM 598 O O . ILE A 1 82 ? 26.237 28.291 25.079 1.00 34.26 163 ILE A O 1
ATOM 603 N N . PRO A 1 83 ? 27.050 27.208 23.284 1.00 32.84 164 PRO A N 1
ATOM 604 C CA . PRO A 1 83 ? 26.677 25.880 23.781 1.00 31.37 164 PRO A CA 1
ATOM 605 C C . PRO A 1 83 ? 27.105 25.616 25.225 1.00 30.11 164 PRO A C 1
ATOM 606 O O . PRO A 1 83 ? 28.181 26.031 25.658 1.00 30.21 164 PRO A O 1
ATOM 610 N N . ARG A 1 84 ? 26.249 24.920 25.964 1.00 28.31 165 ARG A N 1
ATOM 611 C CA . ARG A 1 84 ? 26.518 24.596 27.359 1.00 26.36 165 ARG A CA 1
ATOM 612 C C . ARG A 1 84 ? 27.785 23.756 27.501 1.00 23.51 165 ARG A C 1
ATOM 613 O O . ARG A 1 84 ? 27.995 22.809 26.746 1.00 23.03 165 ARG A O 1
ATOM 621 N N . GLY A 1 85 ? 28.624 24.112 28.468 1.00 21.74 166 GLY A N 1
ATOM 622 C CA . GLY A 1 85 ? 29.849 23.370 28.715 1.00 22.39 166 GLY A CA 1
ATOM 623 C C . GLY A 1 85 ? 30.996 23.549 27.732 1.00 20.45 166 GLY A C 1
ATOM 624 O O . GLY A 1 85 ? 32.016 22.867 27.846 1.00 19.70 166 GLY A O 1
ATOM 625 N N . THR A 1 86 ? 30.848 24.469 26.783 1.00 19.60 167 THR A N 1
ATOM 626 C CA . THR A 1 86 ? 31.885 24.707 25.780 1.00 19.33 167 THR A CA 1
ATOM 627 C C . THR A 1 86 ? 33.238 25.049 26.383 1.00 17.58 167 THR A C 1
ATOM 628 O O . THR A 1 86 ? 34.240 24.408 26.080 1.00 16.98 167 THR A O 1
ATOM 632 N N . MET A 1 87 ? 33.274 26.066 27.237 1.00 17.98 168 MET A N 1
ATOM 633 C CA . MET A 1 87 ? 34.533 26.462 27.835 1.00 16.96 168 MET A CA 1
ATOM 634 C C . MET A 1 87 ? 35.142 25.357 28.684 1.00 18.46 168 MET A C 1
ATOM 635 O O . MET A 1 87 ? 36.365 25.210 28.735 1.00 17.48 168 MET A O 1
ATOM 640 N N . GLN A 1 88 ? 34.292 24.563 29.329 1.00 17.27 169 GLN A N 1
ATOM 641 C CA . GLN A 1 88 ? 34.778 23.469 30.158 1.00 16.74 169 GLN A CA 1
ATOM 642 C C . GLN A 1 88 ? 35.420 22.377 29.288 1.00 16.01 169 GLN A C 1
ATOM 643 O O . GLN A 1 88 ? 36.475 21.850 29.635 1.00 18.41 169 GLN A O 1
ATOM 649 N N . ARG A 1 89 ? 34.804 22.044 28.156 1.00 16.80 170 ARG A N 1
ATOM 650 C CA . ARG A 1 89 ? 35.385 21.023 27.284 1.00 15.76 170 ARG A CA 1
ATOM 651 C C . ARG A 1 89 ? 36.713 21.517 26.718 1.00 16.80 170 ARG A C 1
ATOM 652 O O . ARG A 1 89 ? 37.674 20.757 26.633 1.00 15.16 170 ARG A O 1
ATOM 660 N N . ASN A 1 90 ? 36.765 22.790 26.329 1.00 17.08 171 ASN A N 1
ATOM 661 C CA . ASN A 1 90 ? 37.997 23.364 25.793 1.00 17.56 171 ASN A CA 1
ATOM 662 C C . ASN A 1 90 ? 39.106 23.385 26.850 1.00 18.32 171 ASN A C 1
ATOM 663 O O . ASN A 1 90 ? 40.276 23.199 26.521 1.00 17.92 171 ASN A O 1
ATOM 668 N N . LEU A 1 91 ? 38.749 23.607 28.115 1.00 18.44 172 LEU A N 1
ATOM 669 C CA . LEU A 1 91 ? 39.760 23.632 29.169 1.00 18.64 172 LEU A CA 1
ATOM 670 C C . LEU A 1 91 ? 40.384 22.246 29.292 1.00 18.28 172 LEU A C 1
ATOM 671 O O . LEU A 1 91 ? 41.587 22.119 29.509 1.00 18.62 172 LEU A O 1
ATOM 676 N N . ALA A 1 92 ? 39.560 21.209 29.147 1.00 18.25 173 ALA A N 1
ATOM 677 C CA . ALA A 1 92 ? 40.038 19.832 29.234 1.00 17.44 173 ALA A CA 1
ATOM 678 C C . ALA A 1 92 ? 40.959 19.513 28.057 1.00 16.80 173 ALA A C 1
ATOM 679 O O . ALA A 1 92 ? 41.960 18.813 28.215 1.00 16.53 173 ALA A O 1
ATOM 681 N N . LEU A 1 93 ? 40.613 20.020 26.877 1.00 16.81 174 LEU A N 1
ATOM 682 C CA . LEU A 1 93 ? 41.433 19.803 25.692 1.00 17.55 174 LEU A CA 1
ATOM 683 C C . LEU A 1 93 ? 42.800 20.452 25.914 1.00 18.96 174 LEU A C 1
ATOM 684 O O . LEU A 1 93 ? 43.836 19.860 25.611 1.00 17.53 174 LEU A O 1
ATOM 689 N N . ARG A 1 94 ? 42.801 21.667 26.454 1.00 19.51 175 ARG A N 1
ATOM 690 C CA . ARG A 1 94 ? 44.056 22.363 26.707 1.00 20.71 175 ARG A CA 1
ATOM 691 C C . ARG A 1 94 ? 44.885 21.632 27.760 1.00 20.21 175 ARG A C 1
ATOM 692 O O . ARG A 1 94 ? 46.110 21.549 27.647 1.00 20.64 175 ARG A O 1
ATOM 700 N N . TRP A 1 95 ? 44.212 21.093 28.775 1.00 19.82 176 TRP A N 1
ATOM 701 C CA . TRP A 1 95 ? 44.884 20.359 29.849 1.00 20.18 176 TRP A CA 1
ATOM 702 C C . TRP A 1 95 ? 45.564 19.114 29.288 1.00 20.50 176 TRP A C 1
ATOM 703 O O . TRP A 1 95 ? 46.686 18.783 29.667 1.00 19.99 176 TRP A O 1
ATOM 714 N N . LEU A 1 96 ? 44.874 18.415 28.393 1.00 18.67 177 LEU A N 1
ATOM 715 C CA . LEU A 1 96 ? 45.443 17.215 27.797 1.00 19.29 177 LEU A CA 1
ATOM 716 C C . LEU A 1 96 ? 46.697 17.563 26.996 1.00 19.64 177 LEU A C 1
ATOM 717 O O . LEU A 1 96 ? 47.697 16.849 27.054 1.00 21.51 177 LEU A O 1
ATOM 722 N N . ARG A 1 97 ? 46.646 18.668 26.262 1.00 19.48 178 ARG A N 1
ATOM 723 C CA . ARG A 1 97 ? 47.780 19.092 25.451 1.00 21.93 178 ARG A CA 1
ATOM 724 C C . ARG A 1 97 ? 48.944 19.628 26.276 1.00 23.08 178 ARG A C 1
ATOM 725 O O . ARG A 1 97 ? 50.091 19.601 25.833 1.00 24.00 178 ARG A O 1
ATOM 733 N N . GLU A 1 98 ? 48.654 20.108 27.478 1.00 26.22 179 GLU A N 1
ATOM 734 C CA . GLU A 1 98 ? 49.707 20.627 28.340 1.00 29.69 179 GLU A CA 1
ATOM 735 C C . GLU A 1 98 ? 50.257 19.553 29.271 1.00 31.08 179 GLU A C 1
ATOM 736 O O . GLU A 1 98 ? 51.298 19.743 29.899 1.00 32.14 179 GLU A O 1
ATOM 742 N N . THR A 1 99 ? 49.564 18.419 29.342 1.00 30.32 180 THR A N 1
ATOM 743 C CA . THR A 1 99 ? 49.969 17.314 30.209 1.00 30.80 180 THR A CA 1
ATOM 744 C C . THR A 1 99 ? 50.672 16.192 29.455 1.00 31.75 180 THR A C 1
ATOM 745 O O . THR A 1 99 ? 51.615 15.580 29.962 1.00 33.10 180 THR A O 1
ATOM 749 N N . PHE A 1 100 ? 50.200 15.924 28.244 1.00 33.57 181 PHE A N 1
ATOM 750 C CA . PHE A 1 100 ? 50.759 14.865 27.416 1.00 35.44 181 PHE A CA 1
ATOM 751 C C . PHE A 1 100 ? 51.587 15.426 26.271 1.00 37.40 181 PHE A C 1
ATOM 752 O O . PHE A 1 100 ? 51.109 16.246 25.490 1.00 37.59 181 PHE A O 1
ATOM 760 N N . PRO A 1 101 ? 52.848 14.988 26.156 1.00 39.36 182 PRO A N 1
ATOM 761 C CA . PRO A 1 101 ? 53.711 15.475 25.076 1.00 40.54 182 PRO A CA 1
ATOM 762 C C . PRO A 1 101 ? 53.160 15.046 23.719 1.00 41.55 182 PRO A C 1
ATOM 763 O O . PRO A 1 101 ? 52.634 13.941 23.575 1.00 40.80 182 PRO A O 1
ATOM 767 N N . ARG A 1 102 ? 53.276 15.928 22.731 1.00 43.14 183 ARG A N 1
ATOM 768 C CA . ARG A 1 102 ? 52.783 15.642 21.390 1.00 45.71 183 ARG A CA 1
ATOM 769 C C . ARG A 1 102 ? 53.274 14.290 20.872 1.00 47.79 183 ARG A C 1
ATOM 770 O O . ARG A 1 102 ? 52.582 13.629 20.097 1.00 48.52 183 ARG A O 1
ATOM 778 N N . ASN A 1 103 ? 54.461 13.876 21.308 1.00 49.22 184 ASN A N 1
ATOM 779 C CA . ASN A 1 103 ? 55.028 12.597 20.884 1.00 50.84 184 ASN A CA 1
ATOM 780 C C . ASN A 1 103 ? 55.471 11.771 22.094 1.00 51.82 184 ASN A C 1
ATOM 781 O O . ASN A 1 103 ? 56.357 12.179 22.846 1.00 53.17 184 ASN A O 1
ATOM 786 N N . SER A 1 104 ? 54.851 10.610 22.277 1.00 52.43 185 SER A N 1
ATOM 787 C CA . SER A 1 104 ? 55.185 9.734 23.398 1.00 53.17 185 SER A CA 1
ATOM 788 C C . SER A 1 104 ? 54.580 8.349 23.192 1.00 53.66 185 SER A C 1
ATOM 789 O O . SER A 1 104 ? 54.868 7.412 23.942 1.00 54.30 185 SER A O 1
ATOM 792 N N . SER A 1 105 ? 53.736 8.232 22.172 1.00 53.48 186 SER A N 1
ATOM 793 C CA . SER A 1 105 ? 53.079 6.971 21.856 1.00 52.95 186 SER A CA 1
ATOM 794 C C . SER A 1 105 ? 52.295 6.453 23.057 1.00 52.09 186 SER A C 1
ATOM 795 O O . SER A 1 105 ? 52.391 5.278 23.410 1.00 52.74 186 SER A O 1
ATOM 798 N N . GLN A 1 106 ? 51.524 7.337 23.683 1.00 49.92 187 GLN A N 1
ATOM 799 C CA . GLN A 1 106 ? 50.719 6.968 24.843 1.00 48.34 187 GLN A CA 1
ATOM 800 C C . GLN A 1 106 ? 49.284 6.658 24.421 1.00 45.71 187 GLN A C 1
ATOM 801 O O . GLN A 1 106 ? 48.513 7.566 24.108 1.00 47.08 187 GLN A O 1
ATOM 807 N N . PRO A 1 107 ? 48.908 5.368 24.412 1.00 42.44 188 PRO A N 1
ATOM 808 C CA . PRO A 1 107 ? 47.557 4.947 24.023 1.00 38.73 188 PRO A CA 1
ATOM 809 C C . PRO A 1 107 ? 46.457 5.610 24.848 1.00 34.98 188 PRO A C 1
ATOM 810 O O . PRO A 1 107 ? 46.407 5.457 26.068 1.00 35.86 188 PRO A O 1
ATOM 814 N N . GLY A 1 108 ? 45.574 6.339 24.175 1.00 30.50 189 GLY A N 1
ATOM 815 C CA . GLY A 1 108 ? 44.486 6.997 24.871 1.00 25.32 189 GLY A CA 1
ATOM 816 C C . GLY A 1 108 ? 43.373 7.434 23.936 1.00 21.94 189 GLY A C 1
ATOM 817 O O . GLY A 1 108 ? 43.571 7.539 22.725 1.00 18.93 189 GLY A O 1
ATOM 818 N N . VAL A 1 109 ? 42.196 7.676 24.503 1.00 18.98 190 VAL A N 1
ATOM 819 C CA . VAL A 1 109 ? 41.038 8.123 23.738 1.00 20.04 190 VAL A CA 1
ATOM 820 C C . VAL A 1 109 ? 40.307 9.189 24.553 1.00 19.47 190 VAL A C 1
ATOM 821 O O . VAL A 1 109 ? 40.269 9.115 25.777 1.00 20.21 190 VAL A O 1
ATOM 825 N N . VAL A 1 110 ? 39.730 10.174 23.868 1.00 18.48 191 VAL A N 1
ATOM 826 C CA . VAL A 1 110 ? 39.008 11.256 24.532 1.00 16.21 191 VAL A CA 1
ATOM 827 C C . VAL A 1 110 ? 37.524 11.214 24.172 1.00 16.29 191 VAL A C 1
ATOM 828 O O . VAL A 1 110 ? 37.155 11.127 22.997 1.00 16.22 191 VAL A O 1
ATOM 832 N N . TYR A 1 111 ? 36.682 11.269 25.198 1.00 15.07 192 TYR A N 1
ATOM 833 C CA . TYR A 1 111 ? 35.235 11.231 25.030 1.00 15.35 192 TYR A CA 1
ATOM 834 C C . TYR A 1 111 ? 34.578 12.341 25.852 1.00 15.95 192 TYR A C 1
ATOM 835 O O . TYR A 1 111 ? 34.821 12.460 27.054 1.00 17.71 192 TYR A O 1
ATOM 844 N N . PHE A 1 112 ? 33.755 13.153 25.193 1.00 14.56 193 PHE A N 1
ATOM 845 C CA . PHE A 1 112 ? 33.055 14.253 25.855 1.00 13.50 193 PHE A CA 1
ATOM 846 C C . PHE A 1 112 ? 31.700 13.738 26.296 1.00 13.13 193 PHE A C 1
ATOM 847 O O . PHE A 1 112 ? 30.776 13.603 25.493 1.00 12.83 193 PHE A O 1
ATOM 855 N N . ALA A 1 113 ? 31.599 13.450 27.589 1.00 13.93 194 ALA A N 1
ATOM 856 C CA . ALA A 1 113 ? 30.393 12.892 28.173 1.00 14.78 194 ALA A CA 1
ATOM 857 C C . ALA A 1 113 ? 29.700 13.815 29.167 1.00 13.86 194 ALA A C 1
ATOM 858 O O . ALA A 1 113 ? 30.186 14.020 30.280 1.00 14.36 194 ALA A O 1
ATOM 860 N N . ASP A 1 114 ? 28.556 14.359 28.763 1.00 13.20 195 ASP A N 1
ATOM 861 C CA . ASP A 1 114 ? 27.789 15.251 29.626 1.00 14.59 195 ASP A CA 1
ATOM 862 C C . ASP A 1 114 ? 27.273 14.491 30.851 1.00 15.13 195 ASP A C 1
ATOM 863 O O . ASP A 1 114 ? 27.027 13.278 30.788 1.00 14.71 195 ASP A O 1
ATOM 868 N N . ASP A 1 115 ? 27.089 15.207 31.959 1.00 15.86 196 ASP A N 1
ATOM 869 C CA . ASP A 1 115 ? 26.675 14.570 33.205 1.00 14.83 196 ASP A CA 1
ATOM 870 C C . ASP A 1 115 ? 25.235 14.070 33.355 1.00 15.11 196 ASP A C 1
ATOM 871 O O . ASP A 1 115 ? 24.911 13.432 34.355 1.00 17.54 196 ASP A O 1
ATOM 876 N N . ASP A 1 116 ? 24.387 14.293 32.352 1.00 14.79 197 ASP A N 1
ATOM 877 C CA . ASP A 1 116 ? 23.003 13.819 32.435 1.00 15.44 197 ASP A CA 1
ATOM 878 C C . ASP A 1 116 ? 22.651 12.690 31.452 1.00 14.84 197 ASP A C 1
ATOM 879 O O . ASP A 1 116 ? 21.577 12.098 31.550 1.00 16.16 197 ASP A O 1
ATOM 884 N N . ASN A 1 117 ? 23.548 12.391 30.512 1.00 14.51 198 ASN A N 1
ATOM 885 C CA . ASN A 1 117 ? 23.309 11.311 29.551 1.00 14.77 198 ASN A CA 1
ATOM 886 C C . ASN A 1 117 ? 23.396 9.970 30.272 1.00 13.78 198 ASN A C 1
ATOM 887 O O . ASN A 1 117 ? 23.879 9.892 31.409 1.00 14.47 198 ASN A O 1
ATOM 892 N N . THR A 1 118 ? 22.929 8.924 29.594 1.00 12.57 199 THR A N 1
ATOM 893 C CA . THR A 1 118 ? 22.959 7.555 30.111 1.00 13.97 199 THR A CA 1
ATOM 894 C C . THR A 1 118 ? 23.926 6.772 29.232 1.00 13.11 199 THR A C 1
ATOM 895 O O . THR A 1 118 ? 23.784 6.759 28.011 1.00 13.98 199 THR A O 1
ATOM 899 N N . TYR A 1 119 ? 24.901 6.119 29.853 1.00 13.76 200 TYR A N 1
ATOM 900 C CA . TYR A 1 119 ? 25.906 5.367 29.110 1.00 13.82 200 TYR A CA 1
ATOM 901 C C . TYR A 1 119 ? 25.927 3.884 29.456 1.00 13.87 200 TYR A C 1
ATOM 902 O O . TYR A 1 119 ? 25.836 3.517 30.625 1.00 14.61 200 TYR A O 1
ATOM 911 N N . SER A 1 120 ? 26.055 3.032 28.444 1.00 14.34 201 SER A N 1
ATOM 912 C CA . SER A 1 120 ? 26.126 1.603 28.697 1.00 14.46 201 SER A CA 1
ATOM 913 C C . SER A 1 120 ? 27.597 1.274 28.865 1.00 14.75 201 SER A C 1
ATOM 914 O O . SER A 1 120 ? 28.467 2.032 28.428 1.00 15.54 201 SER A O 1
ATOM 917 N N . LEU A 1 121 ? 27.884 0.150 29.508 1.00 14.18 202 LEU A N 1
ATOM 918 C CA . LEU A 1 121 ? 29.271 -0.240 29.688 1.00 14.17 202 LEU A CA 1
ATOM 919 C C . LEU A 1 121 ? 29.872 -0.628 28.338 1.00 15.00 202 LEU A C 1
ATOM 920 O O . LEU A 1 121 ? 31.042 -0.356 28.080 1.00 15.76 202 LEU A O 1
ATOM 925 N N . GLU A 1 122 ? 29.071 -1.242 27.467 1.00 15.31 203 GLU A N 1
ATOM 926 C CA . GLU A 1 122 ? 29.567 -1.670 26.154 1.00 16.42 203 GLU A CA 1
ATOM 927 C C . GLU A 1 122 ? 30.108 -0.504 25.327 1.00 17.13 203 GLU A C 1
ATOM 928 O O . GLU A 1 122 ? 31.026 -0.668 24.518 1.00 16.92 203 GLU A O 1
ATOM 934 N N . LEU A 1 123 ? 29.534 0.675 25.534 1.00 14.40 204 LEU A N 1
ATOM 935 C CA . LEU A 1 123 ? 29.952 1.873 24.808 1.00 13.85 204 LEU A CA 1
ATOM 936 C C . LEU A 1 123 ? 31.452 2.143 24.976 1.00 14.28 204 LEU A C 1
ATOM 937 O O . LEU A 1 123 ? 32.161 2.416 24.005 1.00 14.06 204 LEU A O 1
ATOM 942 N N . PHE A 1 124 ? 31.938 2.062 26.209 1.00 15.57 205 PHE A N 1
ATOM 943 C CA . PHE A 1 124 ? 33.349 2.336 26.461 1.00 15.83 205 PHE A CA 1
ATOM 944 C C . PHE A 1 124 ? 34.298 1.349 25.783 1.00 16.21 205 PHE A C 1
ATOM 945 O O . PHE A 1 124 ? 35.375 1.737 25.331 1.00 17.07 205 PHE A O 1
ATOM 953 N N . GLU A 1 125 ? 33.908 0.085 25.681 1.00 15.79 206 GLU A N 1
ATOM 954 C CA . GLU A 1 125 ? 34.784 -0.866 25.017 1.00 17.91 206 GLU A CA 1
ATOM 955 C C . GLU A 1 125 ? 34.776 -0.633 23.508 1.00 18.04 206 GLU A C 1
ATOM 956 O O . GLU A 1 125 ? 35.777 -0.885 22.834 1.00 18.74 206 GLU A O 1
ATOM 962 N N . GLU A 1 126 ? 33.664 -0.129 22.977 1.00 16.94 207 GLU A N 1
ATOM 963 C CA . GLU A 1 126 ? 33.588 0.163 21.548 1.00 17.72 207 GLU A CA 1
ATOM 964 C C . GLU A 1 126 ? 34.528 1.309 21.182 1.00 17.38 207 GLU A C 1
ATOM 965 O O . GLU A 1 126 ? 35.206 1.259 20.155 1.00 17.25 207 GLU A O 1
ATOM 971 N N . MET A 1 127 ? 34.573 2.343 22.017 1.00 16.21 208 MET A N 1
ATOM 972 C CA . MET A 1 127 ? 35.426 3.499 21.729 1.00 17.22 208 MET A CA 1
ATOM 973 C C . MET A 1 127 ? 36.885 3.345 22.138 1.00 17.90 208 MET A C 1
ATOM 974 O O . MET A 1 127 ? 37.752 4.041 21.611 1.00 17.66 208 MET A O 1
ATOM 979 N N . ARG A 1 128 ? 37.168 2.436 23.064 1.00 18.89 209 ARG A N 1
ATOM 980 C CA . ARG A 1 128 ? 38.538 2.277 23.542 1.00 19.06 209 ARG A CA 1
ATOM 981 C C . ARG A 1 128 ? 39.595 2.002 22.462 1.00 18.34 209 ARG A C 1
ATOM 982 O O . ARG A 1 128 ? 40.740 2.427 22.604 1.00 18.10 209 ARG A O 1
ATOM 990 N N . SER A 1 129 ? 39.213 1.308 21.390 1.00 17.80 210 SER A N 1
ATOM 991 C CA . SER A 1 129 ? 40.147 0.969 20.309 1.00 19.52 210 SER A CA 1
ATOM 992 C C . SER A 1 129 ? 40.257 2.012 19.190 1.00 19.95 210 SER A C 1
ATOM 993 O O . SER A 1 129 ? 40.903 1.764 18.168 1.00 19.36 210 SER A O 1
ATOM 996 N N . THR A 1 130 ? 39.636 3.173 19.387 1.00 19.28 211 THR A N 1
ATOM 997 C CA . THR A 1 130 ? 39.650 4.259 18.400 1.00 18.97 211 THR A CA 1
ATOM 998 C C . THR A 1 130 ? 41.057 4.640 17.926 1.00 19.54 211 THR A C 1
ATOM 999 O O . THR A 1 130 ? 41.929 4.934 18.743 1.00 19.59 211 THR A O 1
ATOM 1003 N N . ARG A 1 131 ? 41.270 4.650 16.611 1.00 19.27 212 ARG A N 1
ATOM 1004 C CA . ARG A 1 131 ? 42.573 5.013 16.049 1.00 21.64 212 ARG A CA 1
ATOM 1005 C C . ARG A 1 131 ? 42.594 6.471 15.595 1.00 20.61 212 ARG A C 1
ATOM 1006 O O . ARG A 1 131 ? 43.637 7.121 15.606 1.00 19.07 212 ARG A O 1
ATOM 1014 N N . ARG A 1 132 ? 41.439 6.976 15.180 1.00 19.33 213 ARG A N 1
ATOM 1015 C CA . ARG A 1 132 ? 41.327 8.353 14.729 1.00 19.68 213 ARG A CA 1
ATOM 1016 C C . ARG A 1 132 ? 40.107 8.941 15.421 1.00 19.18 213 ARG A C 1
ATOM 1017 O O . ARG A 1 132 ? 40.218 9.569 16.473 1.00 17.75 213 ARG A O 1
ATOM 1025 N N . VAL A 1 133 ? 38.943 8.725 14.821 1.00 18.24 214 VAL A N 1
ATOM 1026 C CA . VAL A 1 133 ? 37.690 9.187 15.390 1.00 17.47 214 VAL A CA 1
ATOM 1027 C C . VAL A 1 133 ? 36.624 8.125 15.144 1.00 17.19 214 VAL A C 1
ATOM 1028 O O . VAL A 1 133 ? 36.418 7.688 14.010 1.00 17.89 214 VAL A O 1
ATOM 1032 N N . SER A 1 134 ? 35.957 7.705 16.211 1.00 15.96 215 SER A N 1
ATOM 1033 C CA . SER A 1 134 ? 34.912 6.695 16.109 1.00 15.05 215 SER A CA 1
ATOM 1034 C C . SER A 1 134 ? 33.538 7.342 16.270 1.00 15.43 215 SER A C 1
ATOM 1035 O O . SER A 1 134 ? 33.395 8.360 16.951 1.00 15.25 215 SER A O 1
ATOM 1038 N N . VAL A 1 135 ? 32.528 6.750 15.642 1.00 15.14 216 VAL A N 1
ATOM 1039 C CA . VAL A 1 135 ? 31.171 7.277 15.721 1.00 14.55 216 VAL A CA 1
ATOM 1040 C C . VAL A 1 135 ? 30.138 6.168 15.933 1.00 14.97 216 VAL A C 1
ATOM 1041 O O . VAL A 1 135 ? 30.364 5.010 15.578 1.00 14.46 216 VAL A O 1
ATOM 1045 N N . TRP A 1 136 ? 29.003 6.526 16.521 1.00 14.39 217 TRP A N 1
ATOM 1046 C CA . TRP A 1 136 ? 27.956 5.548 16.783 1.00 12.89 217 TRP A CA 1
ATOM 1047 C C . TRP A 1 136 ? 26.613 6.234 16.968 1.00 12.70 217 TRP A C 1
ATOM 1048 O O . TRP A 1 136 ? 26.540 7.457 17.122 1.00 13.45 217 TRP A O 1
ATOM 1059 N N . PRO A 1 137 ? 25.525 5.452 16.935 1.00 12.70 218 PRO A N 1
ATOM 1060 C CA . PRO A 1 137 ? 24.173 5.988 17.106 1.00 12.91 218 PRO A CA 1
ATOM 1061 C C . PRO A 1 137 ? 23.968 6.562 18.503 1.00 13.36 218 PRO A C 1
ATOM 1062 O O . PRO A 1 137 ? 24.575 6.096 19.467 1.00 13.86 218 PRO A O 1
ATOM 1066 N N . VAL A 1 138 ? 23.115 7.577 18.606 1.00 13.00 219 VAL A N 1
ATOM 1067 C CA . VAL A 1 138 ? 22.811 8.213 19.891 1.00 13.73 219 VAL A CA 1
ATOM 1068 C C . VAL A 1 138 ? 21.303 8.406 19.968 1.00 15.19 219 VAL A C 1
ATOM 1069 O O . VAL A 1 138 ? 20.709 8.997 19.068 1.00 15.70 219 VAL A O 1
ATOM 1073 N N . ALA A 1 139 ? 20.683 7.908 21.033 1.00 15.12 220 ALA A N 1
ATOM 1074 C CA . ALA A 1 139 ? 19.243 8.054 21.188 1.00 15.70 220 ALA A CA 1
ATOM 1075 C C . ALA A 1 139 ? 18.871 9.437 21.716 1.00 14.95 220 ALA A C 1
ATOM 1076 O O . ALA A 1 139 ? 19.661 10.096 22.398 1.00 15.12 220 ALA A O 1
ATOM 1078 N N . PHE A 1 140 ? 17.662 9.868 21.370 1.00 15.02 221 PHE A N 1
ATOM 1079 C CA . PHE A 1 140 ? 17.089 11.137 21.812 1.00 15.28 221 PHE A CA 1
ATOM 1080 C C . PHE A 1 140 ? 17.805 12.427 21.434 1.00 14.22 221 PHE A C 1
ATOM 1081 O O . PHE A 1 140 ? 17.934 13.340 22.257 1.00 14.73 221 PHE A O 1
ATOM 1089 N N . VAL A 1 141 ? 18.269 12.504 20.194 1.00 13.52 222 VAL A N 1
ATOM 1090 C CA . VAL A 1 141 ? 18.927 13.705 19.702 1.00 15.11 222 VAL A CA 1
ATOM 1091 C C . VAL A 1 141 ? 18.330 14.054 18.346 1.00 14.74 222 VAL A C 1
ATOM 1092 O O . VAL A 1 141 ? 17.748 13.199 17.681 1.00 14.87 222 VAL A O 1
ATOM 1096 N N . GLY A 1 142 ? 18.457 15.318 17.957 1.00 16.93 223 GLY A N 1
ATOM 1097 C CA . GLY A 1 142 ? 17.927 15.765 16.680 1.00 17.24 223 GLY A CA 1
ATOM 1098 C C . GLY A 1 142 ? 16.448 15.494 16.480 1.00 19.04 223 GLY A C 1
ATOM 1099 O O . GLY A 1 142 ? 16.015 15.215 15.361 1.00 18.03 223 GLY A O 1
ATOM 1100 N N . GLY A 1 143 ? 15.677 15.581 17.562 1.00 18.51 224 GLY A N 1
ATOM 1101 C CA . GLY A 1 143 ? 14.243 15.348 17.491 1.00 18.17 224 GLY A CA 1
ATOM 1102 C C . GLY A 1 143 ? 13.839 13.956 17.043 1.00 18.45 224 GLY A C 1
ATOM 1103 O O . GLY A 1 143 ? 12.715 13.750 16.581 1.00 17.70 224 GLY A O 1
ATOM 1104 N N . LEU A 1 144 ? 14.741 12.990 17.188 1.00 18.80 225 LEU A N 1
ATOM 1105 C CA . LEU A 1 144 ? 14.459 11.616 16.777 1.00 17.17 225 LEU A CA 1
ATOM 1106 C C . LEU A 1 144 ? 14.650 10.593 17.893 1.00 17.53 225 LEU A C 1
ATOM 1107 O O . LEU A 1 144 ? 15.211 10.895 18.954 1.00 17.42 225 LEU A O 1
ATOM 1112 N N . ARG A 1 145 ? 14.184 9.374 17.643 1.00 17.40 226 ARG A N 1
ATOM 1113 C CA . ARG A 1 145 ? 14.357 8.301 18.611 1.00 17.51 226 ARG A CA 1
ATOM 1114 C C . ARG A 1 145 ? 15.866 8.137 18.744 1.00 17.67 226 ARG A C 1
ATOM 1115 O O . ARG A 1 145 ? 16.381 7.833 19.819 1.00 17.87 226 ARG A O 1
ATOM 1123 N N . TYR A 1 146 ? 16.567 8.360 17.635 1.00 17.07 227 TYR A N 1
ATOM 1124 C CA . TYR A 1 146 ? 18.022 8.275 17.614 1.00 17.71 227 TYR A CA 1
ATOM 1125 C C . TYR A 1 146 ? 18.566 8.744 16.277 1.00 17.30 227 TYR A C 1
ATOM 1126 O O . TYR A 1 146 ? 17.848 8.767 15.274 1.00 17.62 227 TYR A O 1
ATOM 1135 N N . GLU A 1 147 ? 19.833 9.139 16.276 1.00 16.50 228 GLU A N 1
ATOM 1136 C CA . GLU A 1 147 ? 20.508 9.548 15.050 1.00 16.18 228 GLU A CA 1
ATOM 1137 C C . GLU A 1 147 ? 21.596 8.504 14.855 1.00 16.42 228 GLU A C 1
ATOM 1138 O O . GLU A 1 147 ? 22.192 8.047 15.826 1.00 18.21 228 GLU A O 1
ATOM 1144 N N . ALA A 1 148 ? 21.844 8.116 13.611 1.00 15.14 229 ALA A N 1
ATOM 1145 C CA . ALA A 1 148 ? 22.864 7.115 13.323 1.00 15.13 229 ALA A CA 1
ATOM 1146 C C . ALA A 1 148 ? 23.686 7.430 12.075 1.00 15.59 229 ALA A C 1
ATOM 1147 O O . ALA A 1 148 ? 23.139 7.848 11.051 1.00 16.89 229 ALA A O 1
ATOM 1149 N N . PRO A 1 149 ? 25.015 7.248 12.151 1.00 14.58 230 PRO A N 1
ATOM 1150 C CA . PRO A 1 149 ? 25.861 7.514 10.984 1.00 16.44 230 PRO A CA 1
ATOM 1151 C C . PRO A 1 149 ? 25.472 6.484 9.919 1.00 17.18 230 PRO A C 1
ATOM 1152 O O . PRO A 1 149 ? 25.037 5.378 10.259 1.00 17.68 230 PRO A O 1
ATOM 1156 N N . ARG A 1 150 ? 25.622 6.835 8.643 1.00 16.20 231 ARG A N 1
ATOM 1157 C CA . ARG A 1 150 ? 25.303 5.908 7.552 1.00 16.85 231 ARG A CA 1
ATOM 1158 C C . ARG A 1 150 ? 26.618 5.353 6.999 1.00 16.08 231 ARG A C 1
ATOM 1159 O O . ARG A 1 150 ? 27.513 6.115 6.638 1.00 15.63 231 ARG A O 1
ATOM 1167 N N . VAL A 1 151 ? 26.725 4.029 6.932 1.00 15.78 232 VAL A N 1
ATOM 1168 C CA . VAL A 1 151 ? 27.946 3.362 6.471 1.00 17.30 232 VAL A CA 1
ATOM 1169 C C . VAL A 1 151 ? 27.738 2.607 5.160 1.00 15.99 232 VAL A C 1
ATOM 1170 O O . VAL A 1 151 ? 26.660 2.066 4.929 1.00 15.62 232 VAL A O 1
ATOM 1174 N N . ASN A 1 152 ? 28.754 2.586 4.295 1.00 16.52 233 ASN A N 1
ATOM 1175 C CA . ASN A 1 152 ? 28.630 1.854 3.034 1.00 17.03 233 ASN A CA 1
ATOM 1176 C C . ASN A 1 152 ? 29.244 0.460 3.161 1.00 18.87 233 ASN A C 1
ATOM 1177 O O . ASN A 1 152 ? 29.789 0.106 4.208 1.00 19.56 233 ASN A O 1
ATOM 1182 N N . GLY A 1 153 ? 29.135 -0.333 2.098 1.00 19.54 234 GLY A N 1
ATOM 1183 C CA . GLY A 1 153 ? 29.658 -1.686 2.114 1.00 20.17 234 GLY A CA 1
ATOM 1184 C C . GLY A 1 153 ? 31.152 -1.775 2.346 1.00 21.39 234 GLY A C 1
ATOM 1185 O O . GLY A 1 153 ? 31.658 -2.817 2.765 1.00 22.04 234 GLY A O 1
ATOM 1186 N N . ALA A 1 154 ? 31.864 -0.690 2.064 1.00 21.29 235 ALA A N 1
ATOM 1187 C CA . ALA A 1 154 ? 33.307 -0.672 2.263 1.00 21.88 235 ALA A CA 1
ATOM 1188 C C . ALA A 1 154 ? 33.638 -0.432 3.738 1.00 21.96 235 ALA A C 1
ATOM 1189 O O . ALA A 1 154 ? 34.801 -0.483 4.137 1.00 22.70 235 ALA A O 1
ATOM 1191 N N . GLY A 1 155 ? 32.610 -0.178 4.544 1.00 20.67 236 GLY A N 1
ATOM 1192 C CA . GLY A 1 155 ? 32.816 0.055 5.966 1.00 20.00 236 GLY A CA 1
ATOM 1193 C C . GLY A 1 155 ? 33.123 1.498 6.335 1.00 19.19 236 GLY A C 1
ATOM 1194 O O . GLY A 1 155 ? 33.552 1.785 7.454 1.00 17.44 236 GLY A O 1
ATOM 1195 N N . LYS A 1 156 ? 32.889 2.407 5.394 1.00 17.91 237 LYS A N 1
ATOM 1196 C CA . LYS A 1 156 ? 33.145 3.831 5.598 1.00 17.69 237 LYS A CA 1
ATOM 1197 C C . LYS A 1 156 ? 31.861 4.624 5.833 1.00 17.78 237 LYS A C 1
ATOM 1198 O O . LYS A 1 156 ? 30.813 4.316 5.265 1.00 17.14 237 LYS A O 1
ATOM 1204 N N . VAL A 1 157 ? 31.939 5.647 6.676 1.00 17.04 238 VAL A N 1
ATOM 1205 C CA . VAL A 1 157 ? 30.776 6.488 6.924 1.00 15.97 238 VAL A CA 1
ATOM 1206 C C . VAL A 1 157 ? 30.619 7.343 5.661 1.00 16.81 238 VAL A C 1
ATOM 1207 O O . VAL A 1 157 ? 31.571 7.989 5.231 1.00 18.99 238 VAL A O 1
ATOM 1211 N N . VAL A 1 158 ? 29.431 7.334 5.061 1.00 16.35 239 VAL A N 1
ATOM 1212 C CA . VAL A 1 158 ? 29.193 8.110 3.846 1.00 18.16 239 VAL A CA 1
ATOM 1213 C C . VAL A 1 158 ? 28.136 9.179 4.024 1.00 19.52 239 VAL A C 1
ATOM 1214 O O . VAL A 1 158 ? 27.816 9.904 3.084 1.00 18.32 239 VAL A O 1
ATOM 1218 N N . ARG A 1 159 ? 27.578 9.254 5.228 1.00 20.81 240 ARG A N 1
ATOM 1219 C CA . ARG A 1 159 ? 26.567 10.252 5.552 1.00 21.95 240 ARG A CA 1
ATOM 1220 C C . ARG A 1 159 ? 25.972 10.034 6.930 1.00 20.20 240 ARG A C 1
ATOM 1221 O O . ARG A 1 159 ? 26.529 9.301 7.743 1.00 17.12 240 ARG A O 1
ATOM 1229 N N . TRP A 1 160 ? 24.834 10.670 7.183 1.00 18.26 241 TRP A N 1
ATOM 1230 C CA . TRP A 1 160 ? 24.201 10.581 8.488 1.00 18.11 241 TRP A CA 1
ATOM 1231 C C . TRP A 1 160 ? 22.685 10.459 8.391 1.00 19.37 241 TRP A C 1
ATOM 1232 O O . TRP A 1 160 ? 22.040 11.187 7.634 1.00 18.52 241 TRP A O 1
ATOM 1243 N N . LYS A 1 161 ? 22.117 9.536 9.162 1.00 18.31 242 LYS A N 1
ATOM 1244 C CA . LYS A 1 161 ? 20.673 9.340 9.157 1.00 18.97 242 LYS A CA 1
ATOM 1245 C C . LYS A 1 161 ? 20.061 10.264 10.206 1.00 19.15 242 LYS A C 1
ATOM 1246 O O . LYS A 1 161 ? 19.913 9.895 11.371 1.00 19.13 242 LYS A O 1
ATOM 1252 N N . THR A 1 162 ? 19.729 11.479 9.787 1.00 18.51 243 THR A N 1
ATOM 1253 C CA . THR A 1 162 ? 19.137 12.464 10.685 1.00 19.96 243 THR A CA 1
ATOM 1254 C C . THR A 1 162 ? 18.129 13.302 9.907 1.00 20.26 243 THR A C 1
ATOM 1255 O O . THR A 1 162 ? 18.059 13.216 8.678 1.00 20.81 243 THR A O 1
ATOM 1259 N N . VAL A 1 163 ? 17.352 14.105 10.629 1.00 21.10 244 VAL A N 1
ATOM 1260 C CA . VAL A 1 163 ? 16.357 14.983 10.018 1.00 22.17 244 VAL A CA 1
ATOM 1261 C C . VAL A 1 163 ? 16.862 16.411 10.145 1.00 22.70 244 VAL A C 1
ATOM 1262 O O . VAL A 1 163 ? 16.657 17.236 9.255 1.00 22.85 244 VAL A O 1
ATOM 1266 N N . PHE A 1 164 ? 17.517 16.710 11.262 1.00 22.69 245 PHE A N 1
ATOM 1267 C CA . PHE A 1 164 ? 18.082 18.036 11.440 1.00 21.70 245 PHE A CA 1
ATOM 1268 C C . PHE A 1 164 ? 19.414 18.049 10.690 1.00 21.78 245 PHE A C 1
ATOM 1269 O O . PHE A 1 164 ? 20.282 17.209 10.929 1.00 18.73 245 PHE A O 1
ATOM 1277 N N . ASP A 1 165 ? 19.540 19.002 9.769 1.00 22.16 246 ASP A N 1
ATOM 1278 C CA . ASP A 1 165 ? 20.720 19.186 8.922 1.00 22.75 246 ASP A CA 1
ATOM 1279 C C . ASP A 1 165 ? 21.588 17.945 8.700 1.00 21.89 246 ASP A C 1
ATOM 1280 O O . ASP A 1 165 ? 22.738 17.892 9.130 1.00 22.66 246 ASP A O 1
ATOM 1285 N N . PRO A 1 166 ? 21.057 16.943 7.985 1.00 21.45 247 PRO A N 1
ATOM 1286 C CA . PRO A 1 166 ? 21.826 15.720 7.734 1.00 22.86 247 PRO A CA 1
ATOM 1287 C C . PRO A 1 166 ? 23.008 15.913 6.790 1.00 23.15 247 PRO A C 1
ATOM 1288 O O . PRO A 1 166 ? 23.819 15.003 6.601 1.00 21.94 247 PRO A O 1
ATOM 1292 N N . HIS A 1 167 ? 23.118 17.104 6.214 1.00 23.19 248 HIS A N 1
ATOM 1293 C CA . HIS A 1 167 ? 24.190 17.374 5.271 1.00 25.55 248 HIS A CA 1
ATOM 1294 C C . HIS A 1 167 ? 25.341 18.199 5.841 1.00 25.57 248 HIS A C 1
ATOM 1295 O O . HIS A 1 167 ? 26.236 18.617 5.108 1.00 27.02 248 HIS A O 1
ATOM 1302 N N . ARG A 1 168 ? 25.323 18.421 7.153 1.00 25.62 249 ARG A N 1
ATOM 1303 C CA . ARG A 1 168 ? 26.400 19.159 7.806 1.00 25.67 249 ARG A CA 1
ATOM 1304 C C . ARG A 1 168 ? 27.634 18.252 7.789 1.00 24.03 249 ARG A C 1
ATOM 1305 O O . ARG A 1 168 ? 27.518 17.042 7.587 1.00 23.79 249 ARG A O 1
ATOM 1313 N N . PRO A 1 169 ? 28.831 18.825 7.982 1.00 22.61 250 PRO A N 1
ATOM 1314 C CA . PRO A 1 169 ? 30.069 18.035 7.978 1.00 21.33 250 PRO A CA 1
ATOM 1315 C C . PRO A 1 169 ? 29.959 16.760 8.817 1.00 20.29 250 PRO A C 1
ATOM 1316 O O . PRO A 1 169 ? 30.241 15.661 8.335 1.00 18.43 250 PRO A O 1
ATOM 1320 N N . PHE A 1 170 ? 29.552 16.910 10.071 1.00 18.27 251 PHE A N 1
ATOM 1321 C CA . PHE A 1 170 ? 29.386 15.763 10.954 1.00 18.68 251 PHE A CA 1
ATOM 1322 C C . PHE A 1 170 ? 28.065 15.928 11.702 1.00 17.25 251 PHE A C 1
ATOM 1323 O O . PHE A 1 170 ? 27.989 16.635 12.707 1.00 18.77 251 PHE A O 1
ATOM 1331 N N . ALA A 1 171 ? 27.019 15.293 11.180 1.00 15.37 252 ALA A N 1
ATOM 1332 C CA . ALA A 1 171 ? 25.692 15.371 11.781 1.00 15.68 252 ALA A CA 1
ATOM 1333 C C . ALA A 1 171 ? 25.618 14.361 12.907 1.00 15.14 252 ALA A C 1
ATOM 1334 O O . ALA A 1 171 ? 25.021 13.294 12.765 1.00 14.96 252 ALA A O 1
ATOM 1336 N N . ILE A 1 172 ? 26.230 14.715 14.030 1.00 14.51 253 ILE A N 1
ATOM 1337 C CA . ILE A 1 172 ? 26.269 13.831 15.176 1.00 15.39 253 ILE A CA 1
ATOM 1338 C C . ILE A 1 172 ? 26.400 14.611 16.478 1.00 15.80 253 ILE A C 1
ATOM 1339 O O . ILE A 1 172 ? 26.980 15.697 16.520 1.00 17.32 253 ILE A O 1
ATOM 1344 N N . ASP A 1 173 ? 25.837 14.050 17.538 1.00 16.13 254 ASP A N 1
ATOM 1345 C CA . ASP A 1 173 ? 25.879 14.677 18.842 1.00 15.48 254 ASP A CA 1
ATOM 1346 C C . ASP A 1 173 ? 27.196 14.422 19.567 1.00 16.45 254 ASP A C 1
ATOM 1347 O O . ASP A 1 173 ? 27.925 13.479 19.261 1.00 15.17 254 ASP A O 1
ATOM 1352 N N . MET A 1 174 ? 27.468 15.281 20.542 1.00 15.02 255 MET A N 1
ATOM 1353 C CA . MET A 1 174 ? 28.664 15.221 21.370 1.00 15.54 255 MET A CA 1
ATOM 1354 C C . MET A 1 174 ? 28.918 13.817 21.916 1.00 15.78 255 MET A C 1
ATOM 1355 O O . MET A 1 174 ? 30.058 13.351 21.977 1.00 14.73 255 MET A O 1
ATOM 1360 N N . ALA A 1 175 ? 27.844 13.147 22.313 1.00 14.11 256 ALA A N 1
ATOM 1361 C CA . ALA A 1 175 ? 27.947 11.818 22.895 1.00 14.13 256 ALA A CA 1
ATOM 1362 C C . ALA A 1 175 ? 28.101 10.684 21.890 1.00 14.90 256 ALA A C 1
ATOM 1363 O O . ALA A 1 175 ? 28.201 9.521 22.282 1.00 15.15 256 ALA A O 1
ATOM 1365 N N . GLY A 1 176 ? 28.140 11.020 20.605 1.00 12.94 257 GLY A N 1
ATOM 1366 C CA . GLY A 1 176 ? 28.244 9.995 19.582 1.00 13.62 257 GLY A CA 1
ATOM 1367 C C . GLY A 1 176 ? 29.609 9.733 18.975 1.00 14.98 257 GLY A C 1
ATOM 1368 O O . GLY A 1 176 ? 29.714 8.960 18.025 1.00 15.05 257 GLY A O 1
ATOM 1369 N N . PHE A 1 177 ? 30.656 10.360 19.502 1.00 15.29 258 PHE A N 1
ATOM 1370 C CA . PHE A 1 177 ? 31.992 10.141 18.954 1.00 14.46 258 PHE A CA 1
ATOM 1371 C C . PHE A 1 177 ? 33.071 10.191 20.017 1.00 14.90 258 PHE A C 1
ATOM 1372 O O . PHE A 1 177 ? 32.851 10.688 21.123 1.00 15.54 258 PHE A O 1
ATOM 1380 N N . ALA A 1 178 ? 34.237 9.654 19.676 1.00 13.46 259 ALA A N 1
ATOM 1381 C CA . ALA A 1 178 ? 35.384 9.669 20.571 1.00 13.74 259 ALA A CA 1
ATOM 1382 C C . ALA A 1 178 ? 36.593 9.924 19.682 1.00 13.93 259 ALA A C 1
ATOM 1383 O O . ALA A 1 178 ? 36.585 9.568 18.506 1.00 13.52 259 ALA A O 1
ATOM 1385 N N . VAL A 1 179 ? 37.619 10.554 20.239 1.00 13.64 260 VAL A N 1
ATOM 1386 C CA . VAL A 1 179 ? 38.814 10.887 19.473 1.00 15.05 260 VAL A CA 1
ATOM 1387 C C . VAL A 1 179 ? 40.090 10.284 20.048 1.00 14.99 260 VAL A C 1
ATOM 1388 O O . VAL A 1 179 ? 40.317 10.340 21.253 1.00 15.00 260 VAL A O 1
ATOM 1392 N N . ASN A 1 180 ? 40.922 9.711 19.182 1.00 15.88 261 ASN A N 1
ATOM 1393 C CA . ASN A 1 180 ? 42.190 9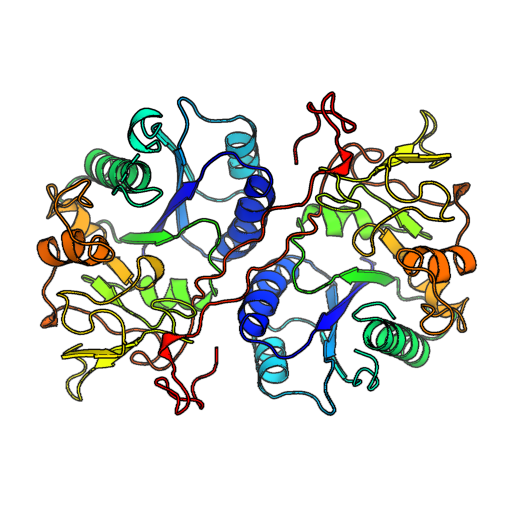.135 19.625 1.00 17.89 261 ASN A CA 1
ATOM 1394 C C . ASN A 1 180 ? 42.990 10.284 20.254 1.00 16.41 261 ASN A C 1
ATOM 1395 O O . ASN A 1 180 ? 43.097 11.350 19.659 1.00 15.92 261 ASN A O 1
ATOM 1400 N N . LEU A 1 181 ? 43.547 10.074 21.446 1.00 17.26 262 LEU A N 1
ATOM 1401 C CA . LEU A 1 181 ? 44.312 11.122 22.133 1.00 19.63 262 LEU A CA 1
ATOM 1402 C C . LEU A 1 181 ? 45.430 11.705 21.278 1.00 20.49 262 LEU A C 1
ATOM 1403 O O . LEU A 1 181 ? 45.615 12.923 21.216 1.00 19.04 262 LEU A O 1
ATOM 1408 N N . ARG A 1 182 ? 46.178 10.827 20.625 1.00 22.84 263 ARG A N 1
ATOM 1409 C CA . ARG A 1 182 ? 47.285 11.248 19.777 1.00 24.35 263 ARG A CA 1
ATOM 1410 C C . ARG A 1 182 ? 46.838 12.293 18.755 1.00 23.49 263 ARG A C 1
ATOM 1411 O O . ARG A 1 182 ? 47.554 13.256 18.478 1.00 23.43 263 ARG A O 1
ATOM 1419 N N . LEU A 1 183 ? 45.646 12.105 18.201 1.00 21.62 264 LEU A N 1
ATOM 1420 C CA . LEU A 1 183 ? 45.114 13.039 17.215 1.00 22.07 264 LEU A CA 1
ATOM 1421 C C . LEU A 1 183 ? 44.838 14.399 17.861 1.00 21.51 264 LEU A C 1
ATOM 1422 O O . LEU A 1 183 ? 45.104 15.454 17.272 1.00 20.15 264 LEU A O 1
ATOM 1427 N N . ILE A 1 184 ? 44.313 14.365 19.082 1.00 20.68 265 ILE A N 1
ATOM 1428 C CA . ILE A 1 184 ? 44.020 15.583 19.829 1.00 21.31 265 ILE A CA 1
ATOM 1429 C C . ILE A 1 184 ? 45.324 16.351 20.051 1.00 21.29 265 ILE A C 1
ATOM 1430 O O . ILE A 1 184 ? 45.378 17.568 19.873 1.00 21.75 265 ILE A O 1
ATOM 1435 N N . LEU A 1 185 ? 46.375 15.625 20.423 1.00 21.95 266 LEU A N 1
ATOM 1436 C CA . LEU A 1 185 ? 47.679 16.228 20.676 1.00 23.07 266 LEU A CA 1
ATOM 1437 C C . LEU A 1 185 ? 48.327 16.773 19.403 1.00 23.41 266 LEU A C 1
ATOM 1438 O O . LEU A 1 185 ? 48.983 17.816 19.432 1.00 23.11 266 LEU A O 1
ATOM 1443 N N . GLN A 1 186 ? 48.149 16.069 18.289 1.00 23.91 267 GLN A N 1
ATOM 1444 C CA . GLN A 1 186 ? 48.723 16.502 17.019 1.00 24.95 267 GLN A CA 1
ATOM 1445 C C . GLN A 1 186 ? 48.048 17.778 16.514 1.00 24.25 267 GLN A C 1
ATOM 1446 O O . GLN A 1 186 ? 48.724 18.728 16.115 1.00 23.79 267 GLN A O 1
ATOM 1452 N N . ARG A 1 187 ? 46.718 17.799 16.528 1.00 23.21 268 ARG A N 1
ATOM 1453 C CA . ARG A 1 187 ? 45.966 18.976 16.089 1.00 22.92 268 ARG A CA 1
ATOM 1454 C C . ARG A 1 187 ? 45.774 19.862 17.318 1.00 22.45 268 ARG A C 1
ATOM 1455 O O . ARG A 1 187 ? 44.665 20.005 17.835 1.00 21.39 268 ARG A O 1
ATOM 1463 N N . SER A 1 188 ? 46.870 20.458 17.771 1.00 22.32 269 SER A N 1
ATOM 1464 C CA . SER A 1 188 ? 46.871 21.296 18.964 1.00 21.03 269 SER A CA 1
ATOM 1465 C C . SER A 1 188 ? 46.026 22.568 18.918 1.00 20.67 269 SER A C 1
ATOM 1466 O O . SER A 1 188 ? 45.757 23.167 19.962 1.00 20.32 269 SER A O 1
ATOM 1469 N N . GLN A 1 189 ? 45.604 22.978 17.725 1.00 21.29 270 GLN A N 1
ATOM 1470 C CA . GLN A 1 189 ? 44.813 24.198 17.567 1.00 21.84 270 GLN A CA 1
ATOM 1471 C C . GLN A 1 189 ? 43.312 23.941 17.470 1.00 20.87 270 GLN A C 1
ATOM 1472 O O . GLN A 1 189 ? 42.521 24.881 17.376 1.00 22.29 270 GLN A O 1
ATOM 1478 N N . ALA A 1 190 ? 42.927 22.671 17.502 1.00 18.59 271 ALA A N 1
ATOM 1479 C CA . ALA A 1 190 ? 41.528 22.285 17.396 1.00 17.55 271 ALA A CA 1
ATOM 1480 C C . ALA A 1 190 ? 40.763 22.400 18.714 1.00 17.73 271 ALA A C 1
ATOM 1481 O O . ALA A 1 190 ? 41.028 21.662 19.661 1.00 16.61 271 ALA A O 1
ATOM 1483 N N . TYR A 1 191 ? 39.822 23.340 18.765 1.00 17.46 272 TYR A N 1
ATOM 1484 C CA . TYR A 1 191 ? 38.987 23.549 19.945 1.00 17.28 272 TYR A CA 1
ATOM 1485 C C . TYR A 1 191 ? 37.550 23.759 19.481 1.00 18.81 272 TYR A C 1
ATOM 1486 O O . TYR A 1 191 ? 37.316 24.078 18.314 1.00 18.73 272 TYR A O 1
ATOM 1495 N N . PHE A 1 192 ? 36.589 23.579 20.383 1.00 19.64 273 PHE A N 1
ATOM 1496 C CA . PHE A 1 192 ? 35.195 23.803 20.026 1.00 20.65 273 PHE A CA 1
ATOM 1497 C C . PHE A 1 192 ? 35.039 25.302 19.829 1.00 22.50 273 PHE A C 1
ATOM 1498 O O . PHE A 1 192 ? 35.592 26.092 20.597 1.00 21.35 273 PHE A O 1
ATOM 1506 N N . LYS A 1 193 ? 34.295 25.690 18.797 1.00 25.50 274 LYS A 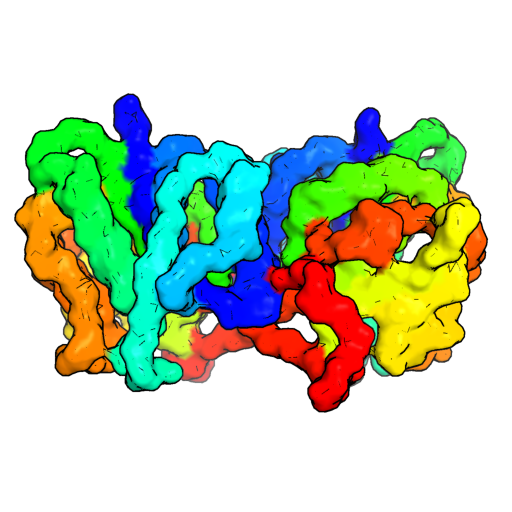N 1
ATOM 1507 C CA . LYS A 1 193 ? 34.067 27.101 18.498 1.00 29.42 274 LYS A CA 1
ATOM 1508 C C . LYS A 1 193 ? 33.114 27.728 19.507 1.00 31.81 274 LYS A C 1
ATOM 1509 O O . LYS A 1 193 ? 32.150 27.101 19.940 1.00 30.06 274 LYS A O 1
ATOM 1515 N N . LEU A 1 194 ? 33.393 28.976 19.871 1.00 33.90 275 LEU A N 1
ATOM 1516 C CA . LEU A 1 194 ? 32.571 29.701 20.828 1.00 37.95 275 LEU A CA 1
ATOM 1517 C C . LEU A 1 194 ? 31.495 30.509 20.096 1.00 40.03 275 LEU A C 1
ATOM 1518 O O . LEU A 1 194 ? 30.339 30.540 20.520 1.00 42.35 275 LEU A O 1
ATOM 1523 N N . ARG A 1 195 ? 31.878 31.162 19.000 1.00 41.85 276 ARG A N 1
ATOM 1524 C CA . ARG A 1 195 ? 30.937 31.952 18.207 1.00 43.53 276 ARG A CA 1
ATOM 1525 C C . ARG A 1 195 ? 31.307 31.928 16.725 1.00 44.43 276 ARG A C 1
ATOM 1526 O O . ARG A 1 195 ? 32.486 31.962 16.365 1.00 45.91 276 ARG A O 1
ATOM 1534 N N . GLY A 1 196 ? 30.294 31.872 15.866 1.00 44.61 277 GLY A N 1
ATOM 1535 C CA . GLY A 1 196 ? 30.544 31.845 14.436 1.00 42.80 277 GLY A CA 1
ATOM 1536 C C . GLY A 1 196 ? 29.869 30.680 13.735 1.00 42.41 277 GLY A C 1
ATOM 1537 O O . GLY A 1 196 ? 29.638 30.726 12.524 1.00 42.86 277 GLY A O 1
ATOM 1538 N N . VAL A 1 197 ? 29.550 29.631 14.488 1.00 41.54 278 VAL A N 1
ATOM 1539 C CA . VAL A 1 197 ? 28.896 28.457 13.918 1.00 40.09 278 VAL A CA 1
ATOM 1540 C C . VAL A 1 197 ? 27.399 28.434 14.186 1.00 37.89 278 VAL A C 1
ATOM 1541 O O . VAL A 1 197 ? 26.940 28.850 15.252 1.00 36.61 278 VAL A O 1
ATOM 1545 N N . LYS A 1 198 ? 26.647 27.943 13.206 1.00 36.62 279 LYS A N 1
ATOM 1546 C CA . LYS A 1 198 ? 25.196 27.853 13.311 1.00 35.39 279 LYS A CA 1
ATOM 1547 C C . LYS A 1 198 ? 24.840 26.948 14.484 1.00 33.37 279 LYS A C 1
ATOM 1548 O O . LYS A 1 198 ? 25.683 26.199 14.986 1.00 34.34 279 LYS A O 1
ATOM 1554 N N . GLY A 1 199 ? 23.590 27.018 14.925 1.00 31.21 280 GLY A N 1
ATOM 1555 C CA . GLY A 1 199 ? 23.166 26.171 16.021 1.00 27.95 280 GLY A CA 1
ATOM 1556 C C . GLY A 1 199 ? 23.260 24.719 15.593 1.00 26.83 280 GLY A C 1
ATOM 1557 O O . GLY A 1 199 ? 22.799 24.358 14.509 1.00 25.15 280 GLY A O 1
ATOM 1558 N N . GLY A 1 200 ? 23.873 23.888 16.432 1.00 25.89 281 GLY A N 1
ATOM 1559 C CA . GLY A 1 200 ? 24.007 22.475 16.121 1.00 24.83 281 GLY A CA 1
ATOM 1560 C C . GLY A 1 200 ? 25.200 22.108 15.256 1.00 23.51 281 GLY A C 1
ATOM 1561 O O . GLY A 1 200 ? 25.263 20.999 14.722 1.00 24.42 281 GLY A O 1
ATOM 1562 N N . TYR A 1 201 ? 26.153 23.025 15.121 1.00 22.36 282 TYR A N 1
ATOM 1563 C CA . TYR A 1 201 ? 27.339 22.779 14.307 1.00 22.67 282 TYR A CA 1
ATOM 1564 C C . TYR A 1 201 ? 28.638 22.750 15.106 1.00 22.20 282 TYR A C 1
ATOM 1565 O O . TYR A 1 201 ? 29.720 22.660 14.529 1.00 23.16 282 TYR A O 1
ATOM 1574 N N . GLN A 1 202 ? 28.541 22.817 16.427 1.00 22.86 283 GLN A N 1
ATOM 1575 C CA . GLN A 1 202 ? 29.742 22.818 17.246 1.00 22.64 283 GLN A CA 1
ATOM 1576 C C . GLN A 1 202 ? 30.552 21.525 17.147 1.00 21.50 283 GLN A C 1
ATOM 1577 O O . GLN A 1 202 ? 31.783 21.565 17.130 1.00 21.19 283 GLN A O 1
ATOM 1583 N N . GLU A 1 203 ? 29.871 20.384 17.094 1.00 18.49 284 GLU A N 1
ATOM 1584 C CA . GLU A 1 203 ? 30.569 19.108 16.966 1.00 19.52 284 GLU A CA 1
ATOM 1585 C C . GLU A 1 203 ? 31.329 19.111 15.630 1.00 20.91 284 GLU A C 1
ATOM 1586 O O . GLU A 1 203 ? 32.475 18.668 15.562 1.00 19.98 284 GLU A O 1
ATOM 1592 N N . SER A 1 204 ? 30.696 19.622 14.571 1.00 22.98 285 SER A N 1
ATOM 1593 C CA . SER A 1 204 ? 31.346 19.690 13.257 1.00 24.83 285 SER A CA 1
ATOM 1594 C C . SER A 1 204 ? 32.559 20.624 13.264 1.00 27.00 285 SER A C 1
ATOM 1595 O O . SER A 1 204 ? 33.570 20.337 12.621 1.00 27.19 285 SER A O 1
ATOM 1598 N N . SER A 1 205 ? 32.451 21.738 13.991 1.00 28.57 286 SER A N 1
ATOM 1599 C CA . SER A 1 205 ? 33.526 22.732 14.070 1.00 29.78 286 SER A CA 1
ATOM 1600 C C . SER A 1 205 ? 34.836 22.120 14.547 1.00 28.98 286 SER A C 1
ATOM 1601 O O . SER A 1 205 ? 35.918 22.499 14.093 1.00 29.11 286 SER A O 1
ATOM 1604 N N . LEU A 1 206 ? 34.732 21.178 15.474 1.00 25.62 287 LEU A N 1
ATOM 1605 C CA . LEU A 1 206 ? 35.908 20.517 16.005 1.00 24.52 287 LEU A CA 1
ATOM 1606 C C . LEU A 1 206 ? 36.345 19.358 15.113 1.00 22.89 287 LEU A C 1
ATOM 1607 O O . LEU A 1 206 ? 37.505 19.272 14.723 1.00 23.29 287 LEU A O 1
ATOM 1612 N N . LEU A 1 207 ? 35.409 18.474 14.786 1.00 21.37 288 LEU A N 1
ATOM 1613 C CA . LEU A 1 207 ? 35.727 17.307 13.968 1.00 21.59 288 LEU A CA 1
ATOM 1614 C C . LEU A 1 207 ? 36.330 17.633 12.605 1.00 21.00 288 LEU A C 1
ATOM 1615 O O . LEU A 1 207 ? 37.230 16.929 12.143 1.00 20.42 288 LEU A O 1
ATOM 1620 N N . ARG A 1 208 ? 35.856 18.703 11.974 1.00 19.70 289 ARG A N 1
ATOM 1621 C CA . ARG A 1 208 ? 36.367 19.079 10.660 1.00 21.92 289 ARG A CA 1
ATOM 1622 C C . ARG A 1 208 ? 37.858 19.405 10.703 1.00 22.36 289 ARG A C 1
ATOM 1623 O O . ARG A 1 208 ? 38.545 19.324 9.688 1.00 22.62 289 ARG A O 1
ATOM 1631 N N . GLU A 1 209 ? 38.360 19.776 11.877 1.00 22.75 290 GLU A N 1
ATOM 1632 C CA . GLU A 1 209 ? 39.774 20.101 12.011 1.00 23.59 290 GLU A CA 1
ATOM 1633 C C . GLU A 1 209 ? 40.573 18.869 12.433 1.00 23.01 290 GLU A C 1
ATOM 1634 O O . GLU A 1 209 ? 41.804 18.879 12.424 1.00 21.63 290 GLU A O 1
ATOM 1640 N N . LEU A 1 210 ? 39.861 17.796 12.768 1.00 20.82 291 LEU A N 1
ATOM 1641 C CA . LEU A 1 210 ? 40.494 16.565 13.213 1.00 20.92 291 LEU A CA 1
ATOM 1642 C C . LEU A 1 210 ? 40.526 15.448 12.177 1.00 20.66 291 LEU A C 1
ATOM 1643 O O . LEU A 1 210 ? 41.520 14.730 12.066 1.00 21.79 291 LEU A O 1
ATOM 1648 N N . VAL A 1 211 ? 39.460 15.296 11.404 1.00 19.28 292 VAL A N 1
ATOM 1649 C CA . VAL A 1 211 ? 39.443 14.196 10.459 1.00 20.98 292 VAL A CA 1
ATOM 1650 C C . VAL A 1 211 ? 38.471 14.379 9.298 1.00 20.80 292 VAL A C 1
ATOM 1651 O O . VAL A 1 211 ? 37.712 15.347 9.253 1.00 20.05 292 VAL A O 1
ATOM 1655 N N . THR A 1 212 ? 38.524 13.458 8.342 1.00 21.20 293 THR A N 1
ATOM 1656 C CA . THR A 1 212 ? 37.627 13.511 7.202 1.00 21.05 293 THR A CA 1
ATOM 1657 C C . THR A 1 212 ? 36.600 12.412 7.394 1.00 20.18 293 THR A C 1
ATOM 1658 O O . THR A 1 212 ? 36.779 11.519 8.223 1.00 19.19 293 THR A O 1
ATOM 1662 N N . LEU A 1 213 ? 35.526 12.479 6.620 1.00 20.28 294 LEU A N 1
ATOM 1663 C CA . LEU A 1 213 ? 34.462 11.497 6.701 1.00 21.57 294 LEU A CA 1
ATOM 1664 C C . LEU A 1 213 ? 35.017 10.091 6.479 1.00 21.83 294 LEU A C 1
ATOM 1665 O O . LEU A 1 213 ? 34.641 9.149 7.173 1.00 21.55 294 LEU A O 1
ATOM 1670 N N . ASN A 1 214 ? 35.936 9.968 5.525 1.00 21.98 295 ASN A N 1
ATOM 1671 C CA . ASN A 1 214 ? 36.542 8.688 5.173 1.00 23.11 295 ASN A CA 1
ATOM 1672 C C . ASN A 1 214 ? 37.405 8.056 6.263 1.00 22.04 295 ASN A C 1
ATOM 1673 O O . ASN A 1 214 ? 37.689 6.860 6.221 1.00 21.77 295 ASN A O 1
ATOM 1678 N N . ASP A 1 215 ? 37.837 8.845 7.237 1.00 21.08 296 ASP A N 1
ATOM 1679 C CA . ASP A 1 215 ? 38.659 8.283 8.292 1.00 21.22 296 ASP A CA 1
ATOM 1680 C C . ASP A 1 215 ? 37.877 7.921 9.551 1.00 19.57 296 ASP A C 1
ATOM 1681 O O . ASP A 1 215 ? 38.452 7.449 10.531 1.00 19.37 296 ASP A O 1
ATOM 1686 N N . LEU A 1 216 ? 36.563 8.118 9.515 1.00 18.20 297 LEU A N 1
ATOM 1687 C CA . LEU A 1 216 ? 35.723 7.785 10.659 1.00 18.25 297 LEU A CA 1
ATOM 1688 C C . LEU A 1 216 ? 35.632 6.274 10.827 1.00 17.74 297 LEU A C 1
ATOM 1689 O O . LEU A 1 216 ? 35.651 5.525 9.848 1.00 17.57 297 LEU A O 1
ATOM 1694 N N . GLU A 1 217 ? 35.526 5.834 12.076 1.00 16.21 298 GLU A N 1
ATOM 1695 C CA . GLU A 1 217 ? 35.437 4.415 12.396 1.00 16.73 298 GLU A CA 1
ATOM 1696 C C . GLU A 1 217 ? 34.067 4.107 12.995 1.00 16.57 298 GLU A C 1
ATOM 1697 O O . GLU A 1 217 ? 33.786 4.461 14.138 1.00 15.97 298 GLU A O 1
ATOM 1703 N N . PRO A 1 218 ? 33.194 3.439 12.225 1.00 16.24 299 PRO A N 1
ATOM 1704 C CA . PRO A 1 218 ? 31.853 3.103 12.719 1.00 15.80 299 PRO A CA 1
ATOM 1705 C C . PRO A 1 218 ? 31.845 2.015 13.799 1.00 16.86 299 PRO A C 1
ATOM 1706 O O . PRO A 1 218 ? 32.423 0.943 13.625 1.00 16.81 299 PRO A O 1
ATOM 1710 N N . LYS A 1 219 ? 31.188 2.309 14.917 1.00 15.21 300 LYS A N 1
ATOM 1711 C CA . LYS A 1 219 ? 31.100 1.373 16.033 1.00 17.15 300 LYS A CA 1
ATOM 1712 C C . LYS A 1 219 ? 29.651 0.962 16.284 1.00 16.77 300 LYS A C 1
ATOM 1713 O O . LYS A 1 219 ? 28.751 1.325 15.525 1.00 15.77 300 LYS A O 1
ATOM 1719 N N . ALA A 1 220 ? 29.438 0.201 17.354 1.00 15.88 301 ALA A N 1
ATOM 1720 C CA . ALA A 1 220 ? 28.105 -0.255 17.731 1.00 16.64 301 ALA A CA 1
ATOM 1721 C C . ALA A 1 220 ? 27.469 -1.095 16.631 1.00 17.17 301 ALA A C 1
ATOM 1722 O O . ALA A 1 220 ? 26.403 -0.759 16.106 1.00 16.36 301 ALA A O 1
ATOM 1724 N N . ALA A 1 221 ? 28.141 -2.193 16.294 1.00 16.65 302 ALA A N 1
ATOM 1725 C CA . ALA A 1 221 ? 27.689 -3.124 15.259 1.00 17.58 302 ALA A CA 1
ATOM 1726 C C . ALA A 1 221 ? 27.417 -2.411 13.936 1.00 17.52 302 ALA A C 1
ATOM 1727 O O . ALA A 1 221 ? 26.349 -2.565 13.340 1.00 16.33 302 ALA A O 1
ATOM 1729 N N . ASN A 1 222 ? 28.398 -1.631 13.490 1.00 16.45 303 ASN A N 1
ATOM 1730 C CA . ASN A 1 222 ? 28.306 -0.884 12.239 1.00 17.87 303 ASN A CA 1
ATOM 1731 C C . ASN A 1 222 ? 27.158 0.123 12.259 1.00 18.57 303 ASN A C 1
ATOM 1732 O O . ASN A 1 222 ? 26.452 0.316 11.264 1.00 17.03 303 ASN A O 1
ATOM 1737 N N . CYS A 1 223 ? 27.000 0.763 13.413 1.00 17.85 304 CYS A N 1
ATOM 1738 C CA . CYS A 1 223 ? 25.974 1.768 13.650 1.00 17.51 304 CYS A CA 1
ATOM 1739 C C . CYS A 1 223 ? 24.541 1.264 13.517 1.00 17.83 304 CYS A C 1
ATOM 1740 O O . CYS A 1 223 ? 23.694 1.912 12.898 1.00 18.05 304 CYS A O 1
ATOM 1743 N N . THR A 1 224 ? 24.277 0.099 14.107 1.00 17.61 305 THR A N 1
ATOM 1744 C CA . THR A 1 224 ? 22.938 -0.482 14.093 1.00 17.85 305 THR A CA 1
ATOM 1745 C C . THR A 1 224 ? 22.397 -0.634 15.511 1.00 18.29 305 THR A C 1
ATOM 1746 O O . THR A 1 224 ? 21.253 -1.037 15.691 1.00 20.93 305 THR A O 1
ATOM 1750 N N . LYS A 1 225 ? 23.215 -0.318 16.515 1.00 16.30 306 LYS A N 1
ATOM 1751 C CA . LYS A 1 225 ? 22.791 -0.445 17.913 1.00 16.52 306 LYS A CA 1
ATOM 1752 C C . LYS A 1 225 ? 22.916 0.864 18.690 1.00 14.01 306 LYS A C 1
ATOM 1753 O O . LYS A 1 225 ? 23.794 1.676 18.412 1.00 14.18 306 LYS A O 1
ATOM 1759 N N . ILE A 1 226 ? 22.030 1.047 19.666 1.00 13.51 307 ILE A N 1
ATOM 1760 C CA . ILE A 1 226 ? 22.027 2.236 20.520 1.00 14.94 307 ILE A CA 1
ATOM 1761 C C . ILE A 1 226 ? 22.680 1.860 21.850 1.00 13.88 307 ILE A C 1
ATOM 1762 O O . ILE A 1 226 ? 22.150 1.037 22.601 1.00 14.81 307 ILE A O 1
ATOM 1767 N N . LEU A 1 227 ? 23.827 2.477 22.129 1.00 13.31 308 LEU A N 1
ATOM 1768 C CA . LEU A 1 227 ? 24.598 2.219 23.345 1.00 14.51 308 LEU A CA 1
ATOM 1769 C C . LEU A 1 227 ? 24.729 3.433 24.265 1.00 14.31 308 LEU A C 1
ATOM 1770 O O . LEU A 1 227 ? 25.385 3.362 25.308 1.00 12.87 308 LEU A O 1
ATOM 1775 N N . VAL A 1 228 ? 24.132 4.551 23.867 1.00 14.26 309 VAL A N 1
ATOM 1776 C CA . VAL A 1 228 ? 24.182 5.771 24.667 1.00 12.36 309 VAL A CA 1
ATOM 1777 C C . VAL A 1 228 ? 22.881 6.542 24.443 1.00 13.81 309 VAL A C 1
ATOM 1778 O O . VAL A 1 228 ? 22.365 6.598 23.325 1.00 13.27 309 VAL A O 1
ATOM 1782 N N . TRP A 1 229 ? 22.340 7.121 25.511 1.00 13.17 310 TRP A N 1
ATOM 1783 C CA . TRP A 1 229 ? 21.076 7.847 25.420 1.00 13.03 310 TRP A CA 1
ATOM 1784 C C . TRP A 1 229 ? 21.187 9.285 25.910 1.00 12.49 310 TRP A C 1
ATOM 1785 O O . TRP A 1 229 ? 21.693 9.536 27.003 1.00 13.73 310 TRP A O 1
ATOM 1796 N N . HIS A 1 230 ? 20.694 10.224 25.106 1.00 11.60 311 HIS A N 1
ATOM 1797 C CA . HIS A 1 230 ? 20.741 11.638 25.467 1.00 14.25 311 HIS A CA 1
ATOM 1798 C C . HIS A 1 230 ? 19.576 11.990 26.396 1.00 15.06 311 HIS A C 1
ATOM 1799 O O . HIS A 1 230 ? 18.736 12.825 26.075 1.00 16.90 311 HIS A O 1
ATOM 1806 N N . THR A 1 231 ? 19.530 11.327 27.548 1.00 14.17 312 THR A N 1
ATOM 1807 C CA . THR A 1 231 ? 18.489 11.561 28.545 1.00 15.01 312 THR A CA 1
ATOM 1808 C C . THR A 1 231 ? 18.659 12.935 29.197 1.00 15.90 312 THR A C 1
ATOM 1809 O O . THR A 1 231 ? 19.771 13.460 29.274 1.00 15.20 312 THR A O 1
ATOM 1813 N N . ARG A 1 232 ? 17.555 13.506 29.673 1.00 16.44 313 ARG A N 1
ATOM 1814 C CA . ARG A 1 232 ? 17.576 14.813 30.328 1.00 19.05 313 ARG A CA 1
ATOM 1815 C C . ARG A 1 232 ? 16.810 14.700 31.646 1.00 18.92 313 ARG A C 1
ATOM 1816 O O . ARG A 1 232 ? 15.799 14.002 31.722 1.00 19.79 313 ARG A O 1
ATOM 1824 N N . THR A 1 233 ? 17.279 15.400 32.673 1.00 19.03 314 THR A N 1
ATOM 1825 C CA . THR A 1 233 ? 16.648 15.337 33.987 1.00 19.91 314 THR A CA 1
ATOM 1826 C C . THR A 1 233 ? 15.720 16.510 34.284 1.00 21.65 314 THR A C 1
ATOM 1827 O O . THR A 1 233 ? 16.078 17.665 34.063 1.00 21.19 314 THR A O 1
ATOM 1831 N N . GLU A 1 234 ? 14.524 16.211 34.784 1.00 20.94 315 GLU A N 1
ATOM 1832 C CA . GLU A 1 234 ? 13.571 17.263 35.109 1.00 23.65 315 GLU A CA 1
ATOM 1833 C C . GLU A 1 234 ? 14.028 18.092 36.291 1.00 22.95 315 GLU A C 1
ATOM 1834 O O . GLU A 1 234 ? 14.765 17.621 37.164 1.00 21.44 315 GLU A O 1
ATOM 1840 N N . LYS A 1 235 ? 13.583 19.341 36.306 1.00 22.36 316 LYS A N 1
ATOM 1841 C CA . LYS A 1 235 ? 13.906 20.260 37.383 1.00 24.16 316 LYS A CA 1
ATOM 1842 C C . LYS A 1 235 ? 13.042 19.863 38.582 1.00 23.37 316 LYS A C 1
ATOM 1843 O O . LYS A 1 235 ? 11.836 19.673 38.448 1.00 23.14 316 LYS A O 1
ATOM 1849 N N . PRO A 1 236 ? 13.657 19.690 39.759 1.00 23.90 317 PRO A N 1
ATOM 1850 C CA . PRO A 1 236 ? 12.898 19.317 40.959 1.00 24.49 317 PRO A CA 1
ATOM 1851 C C . PRO A 1 236 ? 11.979 20.461 41.397 1.00 26.02 317 PRO A C 1
ATOM 1852 O O . PRO A 1 236 ? 12.324 21.634 41.238 1.00 25.37 317 PRO A O 1
ATOM 1856 N N . VAL A 1 237 ? 10.811 20.121 41.934 1.00 26.17 318 VAL A N 1
ATOM 1857 C CA . VAL A 1 237 ? 9.859 21.129 42.401 1.00 28.06 318 VAL A CA 1
ATOM 1858 C C . VAL A 1 237 ? 10.173 21.465 43.853 1.00 27.59 318 VAL A C 1
ATOM 1859 O O . VAL A 1 237 ? 10.040 20.617 44.734 1.00 27.27 318 VAL A O 1
ATOM 1863 N N . LEU A 1 238 ? 10.586 22.703 44.100 1.00 27.27 319 LEU A N 1
ATOM 1864 C CA . LEU A 1 238 ? 10.934 23.128 45.449 1.00 26.88 319 LEU A CA 1
ATOM 1865 C C . LEU A 1 238 ? 9.990 24.207 45.975 1.00 26.26 319 LEU A C 1
ATOM 1866 O O . LEU A 1 238 ? 10.373 25.014 46.818 1.00 26.58 319 LEU A O 1
ATOM 1871 N N . VAL A 1 239 ? 8.756 24.207 45.484 1.00 27.14 320 VAL A N 1
ATOM 1872 C CA . VAL A 1 239 ? 7.768 25.202 45.886 1.00 29.16 320 VAL A CA 1
ATOM 1873 C C . VAL A 1 239 ? 7.472 25.252 47.381 1.00 29.82 320 VAL A C 1
ATOM 1874 O O . VAL A 1 239 ? 7.188 26.323 47.919 1.00 29.32 320 VAL A O 1
ATOM 1878 N N . ASN A 1 240 ? 7.537 24.110 48.058 1.00 29.27 321 ASN A N 1
ATOM 1879 C CA . ASN A 1 240 ? 7.250 24.086 49.487 1.00 29.77 321 ASN A CA 1
ATOM 1880 C C . ASN A 1 240 ? 8.379 24.605 50.363 1.00 29.90 321 ASN A C 1
ATOM 1881 O O . ASN A 1 240 ? 8.244 24.660 51.587 1.00 29.94 321 ASN A O 1
ATOM 1886 N N . GLU A 1 241 ? 9.491 24.993 49.744 1.00 30.46 322 GLU A N 1
ATOM 1887 C CA . GLU A 1 241 ? 10.617 25.534 50.501 1.00 31.51 322 GLU A CA 1
ATOM 1888 C C . GLU A 1 241 ? 10.281 26.958 50.943 1.00 33.57 322 GLU A C 1
ATOM 1889 O O . GLU A 1 241 ? 10.810 27.450 51.938 1.00 34.19 322 GLU A O 1
ATOM 1895 N N . GLY A 1 242 ? 9.397 27.613 50.198 1.00 33.93 323 GLY A N 1
ATOM 1896 C CA . GLY A 1 242 ? 9.015 28.974 50.533 1.00 37.41 323 GLY A CA 1
ATOM 1897 C C . GLY A 1 242 ? 10.092 29.983 50.183 1.00 38.70 323 GLY A C 1
ATOM 1898 O O . GLY A 1 242 ? 11.070 29.650 49.517 1.00 39.45 323 GLY A O 1
ATOM 1899 N N . LYS A 1 243 ? 9.920 31.220 50.638 1.00 40.61 324 LYS A N 1
ATOM 1900 C CA . LYS A 1 243 ? 10.887 32.275 50.360 1.00 41.62 324 LYS A CA 1
ATOM 1901 C C . LYS A 1 243 ? 12.068 32.216 51.322 1.00 41.61 324 LYS A C 1
ATOM 1902 O O . LYS A 1 243 ? 13.220 32.366 50.917 1.00 42.49 324 LYS A O 1
ATOM 1908 N N . LYS A 1 244 ? 11.772 31.998 52.599 1.00 42.28 325 LYS A N 1
ATOM 1909 C CA . LYS A 1 244 ? 12.804 31.929 53.626 1.00 41.76 325 LYS A CA 1
ATOM 1910 C C . LYS A 1 244 ? 13.467 30.556 53.680 1.00 40.89 325 LYS A C 1
ATOM 1911 O O . LYS A 1 244 ? 14.545 30.400 54.255 1.00 41.97 325 LYS A O 1
ATOM 1917 N N . GLY A 1 245 ? 12.822 29.565 53.072 1.00 39.22 326 GLY A N 1
ATOM 1918 C CA . GLY A 1 245 ? 13.370 28.221 53.070 1.00 36.54 326 GLY A CA 1
ATOM 1919 C C . GLY A 1 245 ? 12.804 27.368 54.189 1.00 35.80 326 GLY A C 1
ATOM 1920 O O . GLY A 1 245 ? 12.389 27.886 55.227 1.00 34.08 326 GLY A O 1
ATOM 1921 N N . PHE A 1 246 ? 12.784 26.055 53.976 1.00 33.87 327 PHE A N 1
ATOM 1922 C CA . PHE A 1 246 ? 12.267 25.119 54.968 1.00 31.75 327 PHE A CA 1
ATOM 1923 C C . PHE A 1 246 ? 13.364 24.165 55.424 1.00 31.10 327 PHE A C 1
ATOM 1924 O O . PHE A 1 246 ? 13.628 24.033 56.620 1.00 28.76 327 PHE A O 1
ATOM 1932 N N . THR A 1 247 ? 14.004 23.499 54.467 1.00 29.39 328 THR A N 1
ATOM 1933 C CA . THR A 1 247 ? 15.063 22.559 54.797 1.00 29.03 328 THR A CA 1
ATOM 1934 C C . THR A 1 247 ? 16.357 23.275 55.154 1.00 30.29 328 THR A C 1
ATOM 1935 O O . THR A 1 247 ? 16.507 24.473 54.921 1.00 31.18 328 THR A O 1
ATOM 1939 N N . ASP A 1 248 ? 17.288 22.527 55.732 1.00 31.18 329 ASP A N 1
ATOM 1940 C CA . ASP A 1 248 ? 18.569 23.075 56.136 1.00 32.48 329 ASP A CA 1
ATOM 1941 C C . ASP A 1 248 ? 19.476 23.232 54.915 1.00 34.42 329 ASP A C 1
ATOM 1942 O O . ASP A 1 248 ? 19.794 22.255 54.234 1.00 34.17 329 ASP A O 1
ATOM 1947 N N . PRO A 1 249 ? 19.898 24.474 54.619 1.00 35.02 330 PRO A N 1
ATOM 1948 C CA . PRO A 1 249 ? 20.769 24.769 53.476 1.00 34.74 330 PRO A CA 1
ATOM 1949 C C . PRO A 1 249 ? 22.168 24.183 53.620 1.00 35.36 330 PRO A C 1
ATOM 1950 O O . PRO A 1 249 ? 22.910 24.083 52.644 1.00 36.14 330 PRO A O 1
ATOM 1954 N N . SER A 1 250 ? 22.524 23.794 54.839 1.00 35.60 331 SER A N 1
ATOM 1955 C CA . SER A 1 250 ? 23.837 23.224 55.097 1.00 35.87 331 SER A CA 1
ATOM 1956 C C . SER A 1 250 ? 23.872 21.742 54.737 1.00 34.48 331 SER A C 1
ATOM 1957 O O . SER A 1 250 ? 24.943 21.166 54.568 1.00 35.60 331 SER A O 1
ATOM 1960 N N . VAL A 1 251 ? 22.699 21.127 54.629 1.00 33.94 332 VAL A N 1
ATOM 1961 C CA . VAL A 1 251 ? 22.608 19.711 54.285 1.00 32.28 332 VAL A CA 1
ATOM 1962 C C . VAL A 1 251 ? 22.828 19.545 52.784 1.00 31.39 332 VAL A C 1
ATOM 1963 O O . VAL A 1 251 ? 22.047 20.043 51.973 1.00 30.92 332 VAL A O 1
ATOM 1967 N N . GLU A 1 252 ? 23.893 18.840 52.422 1.00 30.30 333 GLU A N 1
ATOM 1968 C CA . GLU A 1 252 ? 24.238 18.634 51.019 1.00 28.72 333 GLU A CA 1
ATOM 1969 C C . GLU A 1 252 ? 23.330 17.641 50.303 1.00 28.15 333 GLU A C 1
ATOM 1970 O O . GLU A 1 252 ? 23.114 16.529 50.781 1.00 27.31 333 GLU A O 1
ATOM 1976 N N . ILE A 1 253 ? 22.798 18.049 49.155 1.00 26.98 334 ILE A N 1
ATOM 1977 C CA . ILE A 1 253 ? 21.946 17.169 48.363 1.00 26.59 334 ILE A CA 1
ATOM 1978 C C . ILE A 1 253 ? 22.483 17.097 46.934 1.00 26.07 334 ILE A C 1
ATOM 1979 O O . ILE A 1 253 ? 23.352 17.927 46.588 1.00 25.22 334 ILE A O 1
ATOM 1985 N N . ALA B 1 1 ? 25.385 -15.340 55.303 1.00 39.30 82 ALA B N 1
ATOM 1986 C CA . ALA B 1 1 ? 24.783 -14.576 56.433 1.00 36.89 82 ALA B CA 1
ATOM 1987 C C . ALA B 1 1 ? 24.345 -13.190 55.974 1.00 34.80 82 ALA B C 1
ATOM 1988 O O . ALA B 1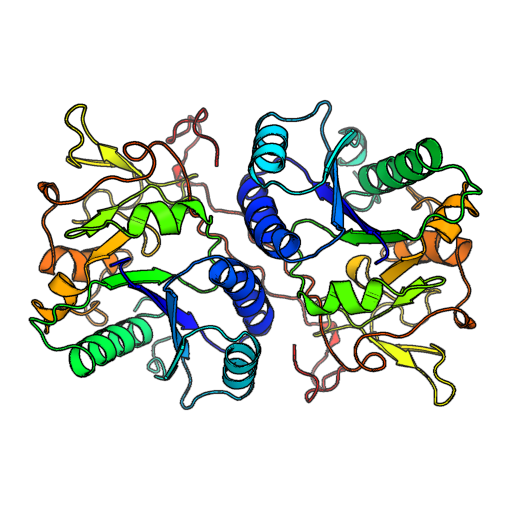 1 ? 23.436 -12.598 56.553 1.00 36.18 82 ALA B O 1
ATOM 1990 N N . LEU B 1 2 ? 24.994 -12.676 54.933 1.00 30.91 83 LEU B N 1
ATOM 1991 C CA . LEU B 1 2 ? 24.665 -11.356 54.398 1.00 28.32 83 LEU B CA 1
ATOM 1992 C C . LEU B 1 2 ? 23.225 -11.356 53.873 1.00 25.21 83 LEU B C 1
ATOM 1993 O O . LEU B 1 2 ? 22.906 -12.060 52.917 1.00 24.83 83 LEU B O 1
ATOM 1998 N N . PRO B 1 3 ? 22.336 -10.566 54.496 1.00 22.86 84 PRO B N 1
ATOM 1999 C CA . PRO B 1 3 ? 20.932 -10.502 54.068 1.00 20.65 84 PRO B CA 1
ATOM 2000 C C . PRO B 1 3 ? 20.741 -10.175 52.590 1.00 19.87 84 PRO B C 1
ATOM 2001 O O . PRO B 1 3 ? 21.481 -9.376 52.026 1.00 19.38 84 PRO B O 1
ATOM 2005 N N . THR B 1 4 ? 19.746 -10.789 51.961 1.00 17.55 85 THR B N 1
ATOM 2006 C CA . THR B 1 4 ? 19.489 -10.499 50.559 1.00 17.46 85 THR B CA 1
ATOM 2007 C C . THR B 1 4 ? 18.571 -9.285 50.465 1.00 14.86 85 THR B C 1
ATOM 2008 O O . THR B 1 4 ? 17.604 -9.172 51.217 1.00 14.84 85 THR B O 1
ATOM 2012 N N . ILE B 1 5 ? 18.895 -8.358 49.569 1.00 14.21 86 ILE B N 1
ATOM 2013 C CA . ILE B 1 5 ? 18.051 -7.184 49.383 1.00 12.58 86 ILE B CA 1
ATOM 2014 C C . ILE B 1 5 ? 17.226 -7.421 48.122 1.00 12.83 86 ILE B C 1
ATOM 2015 O O . ILE B 1 5 ? 17.766 -7.563 47.020 1.00 13.36 86 ILE B O 1
ATOM 2020 N N . HIS B 1 6 ? 15.916 -7.492 48.310 1.00 13.54 87 HIS B N 1
ATOM 2021 C CA . HIS B 1 6 ? 14.966 -7.695 47.225 1.00 13.65 87 HIS B CA 1
ATOM 2022 C C . HIS B 1 6 ? 14.505 -6.295 46.806 1.00 14.23 87 HIS B C 1
ATOM 2023 O O . HIS B 1 6 ? 13.787 -5.615 47.550 1.00 15.90 87 HIS B O 1
ATOM 2030 N N . VAL B 1 7 ? 14.952 -5.867 45.630 1.00 13.91 88 VAL B N 1
ATOM 2031 C CA . VAL B 1 7 ? 14.614 -4.558 45.073 1.00 14.50 88 VAL B CA 1
ATOM 2032 C C . VAL B 1 7 ? 13.388 -4.737 44.176 1.00 14.21 88 VAL B C 1
ATOM 2033 O O . VAL B 1 7 ? 13.446 -5.444 43.173 1.00 13.43 88 VAL B O 1
ATOM 2037 N N . VAL B 1 8 ? 12.280 -4.105 44.547 1.00 13.49 89 VAL B N 1
ATOM 2038 C CA . VAL B 1 8 ? 11.041 -4.213 43.780 1.00 13.58 89 VAL B CA 1
ATOM 2039 C C . VAL B 1 8 ? 10.938 -2.997 42.878 1.00 13.67 89 VAL B C 1
ATOM 2040 O O . VAL B 1 8 ? 10.789 -1.867 43.347 1.00 13.31 89 VAL B O 1
ATOM 2044 N N . THR B 1 9 ? 11.004 -3.242 41.579 1.00 13.43 90 THR B N 1
ATOM 2045 C CA . THR B 1 9 ? 10.989 -2.159 40.622 1.00 14.00 90 THR B CA 1
ATOM 2046 C C . THR B 1 9 ? 9.901 -2.258 39.563 1.00 14.46 90 THR B C 1
ATOM 2047 O O . THR B 1 9 ? 9.966 -3.101 38.672 1.00 14.94 90 THR B O 1
ATOM 2051 N N . PRO B 1 10 ? 8.859 -1.426 39.682 1.00 14.53 91 PRO B N 1
ATOM 2052 C CA . PRO B 1 10 ? 7.792 -1.454 38.685 1.00 15.01 91 PRO B CA 1
ATOM 2053 C C . PRO B 1 10 ? 8.400 -0.726 37.493 1.00 14.36 91 PRO B C 1
ATOM 2054 O O . PRO B 1 10 ? 9.220 0.172 37.669 1.00 15.80 91 PRO B O 1
ATOM 2058 N N . THR B 1 11 ? 8.024 -1.113 36.284 1.00 15.84 92 THR B N 1
ATOM 2059 C CA . THR B 1 11 ? 8.556 -0.454 35.104 1.00 15.63 92 THR B CA 1
ATOM 2060 C C . THR B 1 11 ? 7.528 -0.574 33.989 1.00 15.86 92 THR B C 1
ATOM 2061 O O . THR B 1 11 ? 6.653 -1.436 34.036 1.00 17.83 92 THR B O 1
ATOM 2065 N N . TYR B 1 12 ? 7.618 0.304 32.999 1.00 16.38 93 TYR B N 1
ATOM 2066 C CA . TYR B 1 12 ? 6.677 0.275 31.888 1.00 16.97 93 TYR B CA 1
ATOM 2067 C C . TYR B 1 12 ? 7.360 0.736 30.612 1.00 17.41 93 TYR B C 1
ATOM 2068 O O . TYR B 1 12 ? 8.380 1.420 30.653 1.00 17.71 93 TYR B O 1
ATOM 2077 N N . SER B 1 13 ? 6.783 0.357 29.481 1.00 17.81 94 SER B N 1
ATOM 2078 C CA . SER B 1 13 ? 7.336 0.700 28.181 1.00 18.49 94 SER B CA 1
ATOM 2079 C C . SER B 1 13 ? 7.117 2.150 27.762 1.00 18.67 94 SER B C 1
ATOM 2080 O O . SER B 1 13 ? 5.982 2.623 27.666 1.00 19.23 94 SER B O 1
ATOM 2083 N N . ARG B 1 14 ? 8.223 2.856 27.546 1.00 17.69 95 ARG B N 1
ATOM 2084 C CA . ARG B 1 14 ? 8.211 4.237 27.082 1.00 18.29 95 ARG B CA 1
ATOM 2085 C C . ARG B 1 14 ? 9.632 4.512 26.603 1.00 18.81 95 ARG B C 1
ATOM 2086 O O . ARG B 1 14 ? 10.573 3.843 27.023 1.00 19.28 95 ARG B O 1
ATOM 2094 N N . PRO B 1 15 ? 9.805 5.489 25.701 1.00 19.56 96 PRO B N 1
ATOM 2095 C CA . PRO B 1 15 ? 11.123 5.826 25.158 1.00 18.77 96 PRO B CA 1
ATOM 2096 C C . PRO B 1 15 ? 12.337 5.662 26.073 1.00 17.14 96 PRO B C 1
ATOM 2097 O O . PRO B 1 15 ? 13.252 4.908 25.752 1.00 16.55 96 PRO B O 1
ATOM 2101 N N . VAL B 1 16 ? 12.340 6.342 27.212 1.00 16.60 97 VAL B N 1
ATOM 2102 C CA . VAL B 1 16 ? 13.482 6.270 28.116 1.00 15.41 97 VAL B CA 1
ATOM 2103 C C . VAL B 1 16 ? 13.608 5.012 28.989 1.00 14.62 97 VAL B C 1
ATOM 2104 O O . VAL B 1 16 ? 14.531 4.929 29.798 1.00 14.75 97 VAL B O 1
ATOM 2108 N N . GLN B 1 17 ? 12.719 4.032 28.829 1.00 14.54 98 GLN B N 1
ATOM 2109 C CA . GLN B 1 17 ? 12.799 2.832 29.670 1.00 15.68 98 GLN B CA 1
ATOM 2110 C C . GLN B 1 17 ? 14.135 2.093 29.674 1.00 15.75 98 GLN B C 1
ATOM 2111 O O . GLN B 1 17 ? 14.666 1.784 30.745 1.00 13.84 98 GLN B O 1
ATOM 2117 N N . LYS B 1 18 ? 14.675 1.792 28.496 1.00 14.15 99 LYS B N 1
ATOM 2118 C CA . LYS B 1 18 ? 15.938 1.065 28.438 1.00 14.69 99 LYS B CA 1
ATOM 2119 C C . LYS B 1 18 ? 17.079 1.846 29.099 1.00 14.72 99 LYS B C 1
ATOM 2120 O O . LYS B 1 18 ? 17.907 1.265 29.805 1.00 13.96 99 LYS B O 1
ATOM 2126 N N . ALA B 1 19 ? 17.109 3.160 28.884 1.00 14.07 100 ALA B N 1
ATOM 2127 C CA . ALA B 1 19 ? 18.131 4.005 29.491 1.00 13.90 100 ALA B CA 1
ATOM 2128 C C . ALA B 1 19 ? 17.997 3.949 31.020 1.00 14.69 100 ALA B C 1
ATOM 2129 O O . ALA B 1 19 ? 18.991 3.782 31.735 1.00 14.22 100 ALA B O 1
ATOM 2131 N N . GLU B 1 20 ? 16.766 4.067 31.517 1.00 13.28 101 GLU B N 1
ATOM 2132 C CA . GLU B 1 20 ? 16.521 4.021 32.960 1.00 14.98 101 GLU B CA 1
ATOM 2133 C C . GLU B 1 20 ? 16.962 2.687 33.560 1.00 15.60 101 GLU B C 1
ATOM 2134 O O . GLU B 1 20 ? 17.655 2.657 34.579 1.00 15.09 101 GLU B O 1
ATOM 2140 N N . LEU B 1 21 ? 16.551 1.585 32.941 1.00 14.67 102 LEU B N 1
ATOM 2141 C CA . LEU B 1 21 ? 16.915 0.271 33.451 1.00 13.79 102 LEU B CA 1
ATOM 2142 C C . LEU B 1 21 ? 18.426 0.040 33.343 1.00 13.44 102 LEU B C 1
ATOM 2143 O O . LEU B 1 21 ? 19.011 -0.653 34.172 1.00 13.43 102 LEU B O 1
ATOM 2148 N N . THR B 1 22 ? 19.053 0.644 32.337 1.00 12.86 103 THR B N 1
ATOM 2149 C CA . THR B 1 22 ? 20.493 0.509 32.139 1.00 14.65 103 THR B CA 1
ATOM 2150 C C . THR B 1 22 ? 21.306 1.183 33.252 1.00 14.81 103 THR B C 1
ATOM 2151 O O . THR B 1 22 ? 22.181 0.552 33.845 1.00 13.92 103 THR B O 1
ATOM 2155 N N . ARG B 1 23 ? 21.032 2.448 33.551 1.00 15.59 104 ARG B N 1
ATOM 2156 C CA . ARG B 1 23 ? 21.802 3.088 34.605 1.00 16.22 104 ARG B CA 1
ATOM 2157 C C . ARG B 1 23 ? 21.429 2.539 35.975 1.00 15.59 104 ARG B C 1
ATOM 2158 O O . ARG B 1 23 ? 22.240 2.578 36.901 1.00 15.77 104 ARG B O 1
ATOM 2166 N N . MET B 1 24 ? 20.216 2.015 36.111 1.00 12.53 105 MET B N 1
ATOM 2167 C CA . MET B 1 24 ? 19.824 1.435 37.389 1.00 13.52 105 MET B CA 1
ATOM 2168 C C . MET B 1 24 ? 20.583 0.115 37.557 1.00 14.31 105 MET B C 1
ATOM 2169 O O . MET B 1 24 ? 21.111 -0.170 38.635 1.00 13.84 105 MET B O 1
ATOM 2174 N N . ALA B 1 25 ? 20.648 -0.687 36.497 1.00 12.90 106 ALA B N 1
ATOM 2175 C CA . ALA B 1 25 ? 21.374 -1.953 36.565 1.00 12.39 106 ALA B CA 1
ATOM 2176 C C . ALA B 1 25 ? 22.854 -1.684 36.823 1.00 12.96 106 ALA B C 1
ATOM 2177 O O . ALA B 1 25 ? 23.508 -2.442 37.531 1.00 12.38 106 ALA B O 1
ATOM 2179 N N . ASN B 1 26 ? 23.385 -0.613 36.235 1.00 13.33 107 ASN B N 1
ATOM 2180 C CA . ASN B 1 26 ? 24.788 -0.276 36.438 1.00 14.28 107 ASN B CA 1
ATOM 2181 C C . ASN B 1 26 ? 25.028 0.011 37.916 1.00 14.80 107 ASN B C 1
ATOM 2182 O O . ASN B 1 26 ? 26.120 -0.222 38.430 1.00 17.60 107 ASN B O 1
ATOM 2187 N N . THR B 1 27 ? 24.008 0.510 38.606 1.00 14.95 108 THR B N 1
ATOM 2188 C CA . THR B 1 27 ? 24.144 0.779 40.034 1.00 14.95 108 THR B CA 1
ATOM 2189 C C . THR B 1 27 ? 24.049 -0.537 40.813 1.00 14.69 108 THR B C 1
ATOM 2190 O O . THR B 1 27 ? 24.909 -0.847 41.641 1.00 13.70 108 THR B O 1
ATOM 2194 N N . LEU B 1 28 ? 23.008 -1.313 40.529 1.00 14.30 109 LEU B N 1
ATOM 2195 C CA . LEU B 1 28 ? 22.771 -2.591 41.201 1.00 14.17 109 LEU B CA 1
ATOM 2196 C C . LEU B 1 28 ? 23.865 -3.639 41.037 1.00 14.79 109 LEU B C 1
ATOM 2197 O O . LEU B 1 28 ? 24.022 -4.508 41.895 1.00 14.11 109 LEU B O 1
ATOM 2202 N N . LEU B 1 29 ? 24.616 -3.568 39.943 1.00 14.35 110 LEU B N 1
ATOM 2203 C CA . LEU B 1 29 ? 25.693 -4.523 39.712 1.00 16.24 110 LEU B CA 1
ATOM 2204 C C . LEU B 1 29 ? 26.780 -4.430 40.779 1.00 17.86 110 LEU B C 1
ATOM 2205 O O . LEU B 1 29 ? 27.574 -5.358 40.950 1.00 18.22 110 LEU B O 1
ATOM 2210 N N . HIS B 1 30 ? 26.809 -3.310 41.498 1.00 15.34 111 HIS B N 1
ATOM 2211 C CA . HIS B 1 30 ? 27.800 -3.094 42.555 1.00 16.48 111 HIS B CA 1
ATOM 2212 C C . HIS B 1 30 ? 27.375 -3.699 43.885 1.00 17.29 111 HIS B C 1
ATOM 2213 O O . HIS B 1 30 ? 28.197 -3.863 44.788 1.00 16.84 111 HIS B O 1
ATOM 2220 N N . VAL B 1 31 ? 26.093 -4.017 44.011 1.00 17.29 112 VAL B N 1
ATOM 2221 C CA . VAL B 1 31 ? 25.564 -4.534 45.268 1.00 16.82 112 VAL B CA 1
ATOM 2222 C C . VAL B 1 31 ? 25.529 -6.056 45.398 1.00 16.76 112 VAL B C 1
ATOM 2223 O O . VAL B 1 31 ? 24.882 -6.741 44.611 1.00 16.93 112 VAL B O 1
ATOM 2227 N N . PRO B 1 32 ? 26.241 -6.606 46.398 1.00 17.39 113 PRO B N 1
ATOM 2228 C CA . PRO B 1 32 ? 26.244 -8.059 46.582 1.00 17.10 113 PRO B CA 1
ATOM 2229 C C . PRO B 1 32 ? 24.911 -8.545 47.166 1.00 16.54 113 PRO B C 1
ATOM 2230 O O . PRO B 1 32 ? 24.174 -7.765 47.777 1.00 15.12 113 PRO B O 1
ATOM 2234 N N . ASN B 1 33 ? 24.613 -9.829 46.973 1.00 16.16 114 ASN B N 1
ATOM 2235 C CA . ASN B 1 33 ? 23.375 -10.433 47.465 1.00 17.61 114 ASN B CA 1
ATOM 2236 C C . ASN B 1 33 ? 22.174 -9.540 47.179 1.00 17.90 114 ASN B C 1
ATOM 2237 O O . ASN B 1 33 ? 21.460 -9.107 48.091 1.00 15.40 114 ASN B O 1
ATOM 2242 N N . LEU B 1 34 ? 21.958 -9.278 45.896 1.00 15.79 115 LEU B N 1
ATOM 2243 C CA . LEU B 1 34 ? 20.860 -8.435 45.466 1.00 18.00 115 LEU B CA 1
ATOM 2244 C C . LEU B 1 34 ? 19.937 -9.214 44.540 1.00 17.71 115 LEU B C 1
ATOM 2245 O O . LEU B 1 34 ? 20.390 -9.859 43.600 1.00 18.75 115 LEU B O 1
ATOM 2250 N N . HIS B 1 35 ? 18.642 -9.175 44.826 1.00 14.33 116 HIS B N 1
ATOM 2251 C CA . HIS B 1 35 ? 17.654 -9.864 44.001 1.00 14.83 116 HIS B CA 1
ATOM 2252 C C . HIS B 1 35 ? 16.784 -8.769 43.395 1.00 14.69 116 HIS B C 1
ATOM 2253 O O . HIS B 1 35 ? 16.098 -8.047 44.118 1.00 14.93 116 HIS B O 1
ATOM 2260 N N . TRP B 1 36 ? 16.828 -8.633 42.075 1.00 14.92 117 TRP B N 1
ATOM 2261 C CA . TRP B 1 36 ? 16.054 -7.591 41.405 1.00 13.69 117 TRP B CA 1
ATOM 2262 C C . TRP B 1 36 ? 14.708 -8.116 40.935 1.00 13.04 117 TRP B C 1
ATOM 2263 O O . TRP B 1 36 ? 14.628 -8.941 40.024 1.00 12.99 117 TRP B O 1
ATOM 2274 N N . LEU B 1 37 ? 13.650 -7.640 41.585 1.00 13.70 118 LEU B N 1
ATOM 2275 C CA . LEU B 1 37 ? 12.287 -8.031 41.240 1.00 15.63 118 LEU B CA 1
ATOM 2276 C C . LEU B 1 37 ? 11.724 -6.962 40.323 1.00 15.80 118 LEU B C 1
ATOM 2277 O O . LEU B 1 37 ? 11.270 -5.919 40.782 1.00 14.52 118 LEU B O 1
ATOM 2282 N N . VAL B 1 38 ? 11.773 -7.222 39.023 1.00 16.20 119 VAL B N 1
ATOM 2283 C CA . VAL B 1 38 ? 11.269 -6.274 38.044 1.00 15.64 119 VAL B CA 1
ATOM 2284 C C . VAL B 1 38 ? 9.864 -6.677 37.614 1.00 16.14 119 VAL B C 1
ATOM 2285 O O . VAL B 1 38 ? 9.657 -7.785 37.122 1.00 17.07 119 VAL B O 1
ATOM 2289 N N . VAL B 1 39 ? 8.906 -5.777 37.805 1.00 15.85 120 VAL B N 1
ATOM 2290 C CA . VAL B 1 39 ? 7.524 -6.052 37.438 1.00 16.72 120 VAL B CA 1
ATOM 2291 C C . VAL B 1 39 ? 7.059 -5.076 36.361 1.00 15.68 120 VAL B C 1
ATOM 2292 O O . VAL B 1 39 ? 6.867 -3.891 36.623 1.00 14.99 120 VAL B O 1
ATOM 2296 N N . GLU B 1 40 ? 6.880 -5.580 35.145 1.00 17.27 121 GLU B N 1
ATOM 2297 C CA . GLU B 1 40 ? 6.454 -4.739 34.039 1.00 18.44 121 GLU B CA 1
ATOM 2298 C C . GLU B 1 40 ? 4.965 -4.463 34.022 1.00 20.01 121 GLU B C 1
ATOM 2299 O O . GLU B 1 40 ? 4.153 -5.350 34.287 1.00 18.67 121 GLU B O 1
ATOM 2305 N N . ASP B 1 41 ? 4.616 -3.223 33.706 1.00 20.23 122 ASP B N 1
ATOM 2306 C CA . ASP B 1 41 ? 3.222 -2.830 33.605 1.00 21.64 122 ASP B CA 1
ATOM 2307 C C . ASP B 1 41 ? 2.861 -3.136 32.150 1.00 22.99 122 ASP B C 1
ATOM 2308 O O . ASP B 1 41 ? 2.820 -2.243 31.301 1.00 23.98 122 ASP B O 1
ATOM 2313 N N . ALA B 1 42 ? 2.630 -4.417 31.875 1.00 23.76 123 ALA B N 1
ATOM 2314 C CA . ALA B 1 42 ? 2.300 -4.891 30.533 1.00 25.44 123 ALA B CA 1
ATOM 2315 C C . ALA B 1 42 ? 1.558 -6.225 30.606 1.00 26.31 123 ALA B C 1
ATOM 2316 O O . ALA B 1 42 ? 1.661 -6.943 31.598 1.00 24.74 123 ALA B O 1
ATOM 2318 N N . PRO B 1 43 ? 0.802 -6.574 29.547 1.00 29.07 124 PRO B N 1
ATOM 2319 C CA . PRO B 1 43 ? 0.043 -7.830 29.501 1.00 28.81 124 PRO B CA 1
ATOM 2320 C C . PRO B 1 43 ? 0.944 -9.057 29.449 1.00 29.86 124 PRO B C 1
ATOM 2321 O O . PRO B 1 43 ? 0.495 -10.185 29.654 1.00 30.64 124 PRO B O 1
ATOM 2325 N N . ARG B 1 44 ? 2.221 -8.834 29.169 1.00 29.22 125 ARG B N 1
ATOM 2326 C CA . ARG B 1 44 ? 3.177 -9.927 29.110 1.00 30.06 125 ARG B CA 1
ATOM 2327 C C . ARG B 1 44 ? 4.590 -9.369 29.185 1.00 27.43 125 ARG B C 1
ATOM 2328 O O . ARG B 1 44 ? 4.808 -8.185 28.936 1.00 27.57 125 ARG B O 1
ATOM 2336 N N . ARG B 1 45 ? 5.544 -10.221 29.547 1.00 26.53 126 ARG B N 1
ATOM 2337 C CA . ARG B 1 45 ? 6.936 -9.800 29.637 1.00 24.85 126 ARG B CA 1
ATOM 2338 C C . ARG B 1 45 ? 7.403 -9.349 28.255 1.00 24.03 126 ARG B C 1
ATOM 2339 O O . ARG B 1 45 ? 7.137 -10.021 27.258 1.00 25.43 126 ARG B O 1
ATOM 2347 N N . THR B 1 46 ? 8.090 -8.213 28.190 1.00 20.94 127 THR B N 1
ATOM 2348 C CA . THR B 1 46 ? 8.580 -7.716 26.911 1.00 20.72 127 THR B CA 1
ATOM 2349 C C . THR B 1 46 ? 9.997 -8.225 26.646 1.00 21.43 127 THR B C 1
ATOM 2350 O O . THR B 1 46 ? 10.775 -8.444 27.576 1.00 19.06 127 THR B O 1
ATOM 2354 N N . PRO B 1 47 ? 10.343 -8.441 25.369 1.00 21.06 128 PRO B N 1
ATOM 2355 C CA . PRO B 1 47 ? 11.690 -8.925 25.046 1.00 20.83 128 PRO B CA 1
ATOM 2356 C C . PRO B 1 47 ? 12.783 -7.914 25.389 1.00 17.90 128 PRO B C 1
ATOM 2357 O O . PRO B 1 47 ? 13.918 -8.294 25.658 1.00 17.49 128 PRO B O 1
ATOM 2361 N N . LEU B 1 48 ? 12.437 -6.631 25.381 1.00 17.54 129 LEU B N 1
ATOM 2362 C CA . LEU B 1 48 ? 13.407 -5.592 25.706 1.00 16.25 129 LEU B CA 1
ATOM 2363 C C . LEU B 1 48 ? 13.896 -5.788 27.140 1.00 16.72 129 LEU B C 1
ATOM 2364 O O . LEU B 1 48 ? 15.097 -5.854 27.396 1.00 15.87 129 LEU B O 1
ATOM 2369 N N . THR B 1 49 ? 12.952 -5.897 28.065 1.00 14.64 130 THR B N 1
ATOM 2370 C CA . THR B 1 49 ? 13.267 -6.063 29.474 1.00 15.98 130 THR B CA 1
ATOM 2371 C C . THR B 1 49 ? 13.867 -7.435 29.756 1.00 15.35 130 THR B C 1
ATOM 2372 O O . THR B 1 49 ? 14.782 -7.563 30.564 1.00 16.07 130 THR B O 1
ATOM 2376 N N . ALA B 1 50 ? 13.368 -8.455 29.067 1.00 15.72 131 ALA B N 1
ATOM 2377 C CA . ALA B 1 50 ? 13.873 -9.804 29.252 1.00 16.42 131 ALA B CA 1
ATOM 2378 C C . ALA B 1 50 ? 15.338 -9.891 28.834 1.00 16.84 131 ALA B C 1
ATOM 2379 O O . ALA B 1 50 ? 16.165 -10.438 29.562 1.00 16.49 131 ALA B O 1
ATOM 2381 N N . ARG B 1 51 ? 15.670 -9.342 27.668 1.00 16.15 132 ARG B N 1
ATOM 2382 C CA . ARG B 1 51 ? 17.053 -9.401 27.202 1.00 17.96 132 ARG B CA 1
ATOM 2383 C C . ARG B 1 51 ? 17.987 -8.562 28.057 1.00 17.34 132 ARG B C 1
ATOM 2384 O O . ARG B 1 51 ? 19.102 -8.985 28.351 1.00 16.25 132 ARG B O 1
ATOM 2392 N N . LEU B 1 52 ? 17.541 -7.376 28.462 1.00 15.58 133 LEU B N 1
ATOM 2393 C CA . LEU B 1 52 ? 18.391 -6.537 29.293 1.00 15.32 133 LEU B CA 1
ATOM 2394 C C . LEU B 1 52 ? 18.724 -7.247 30.608 1.00 15.39 133 LEU B C 1
ATOM 2395 O O . LEU B 1 52 ? 19.894 -7.326 30.994 1.00 14.46 133 LEU B O 1
ATOM 2400 N N . LEU B 1 53 ? 17.716 -7.784 31.290 1.00 15.23 134 LEU B N 1
ATOM 2401 C CA . LEU B 1 53 ? 17.968 -8.473 32.557 1.00 16.09 134 LEU B CA 1
ATOM 2402 C C . LEU B 1 53 ? 18.901 -9.664 32.352 1.00 16.31 134 LEU B C 1
ATOM 2403 O O . LEU B 1 53 ? 19.839 -9.871 33.125 1.00 16.95 134 LEU B O 1
ATOM 2408 N N . ARG B 1 54 ? 18.641 -10.435 31.302 1.00 17.39 135 ARG B N 1
ATOM 2409 C CA . ARG B 1 54 ? 19.454 -11.602 30.970 1.00 17.19 135 ARG B CA 1
ATOM 2410 C C . ARG B 1 54 ? 20.918 -11.215 30.779 1.00 17.42 135 ARG B C 1
ATOM 2411 O O . ARG B 1 54 ? 21.814 -11.855 31.320 1.00 15.51 135 ARG B O 1
ATOM 2419 N N . ASP B 1 55 ? 21.154 -10.163 30.004 1.00 16.19 136 ASP B N 1
ATOM 2420 C CA . ASP B 1 55 ? 22.517 -9.739 29.721 1.00 18.28 136 ASP B CA 1
ATOM 2421 C C . ASP B 1 55 ? 23.317 -9.137 30.874 1.00 17.08 136 ASP B C 1
ATOM 2422 O O . ASP B 1 55 ? 24.539 -9.097 30.807 1.00 17.93 136 ASP B O 1
ATOM 2427 N N . THR B 1 56 ? 22.652 -8.677 31.931 1.00 16.23 137 THR B N 1
ATOM 2428 C CA . THR B 1 56 ? 23.376 -8.095 33.061 1.00 16.46 137 THR B CA 1
ATOM 2429 C C . THR B 1 56 ? 24.040 -9.139 33.949 1.00 17.34 137 THR B C 1
ATOM 2430 O O . THR B 1 56 ? 25.056 -8.859 34.583 1.00 17.43 137 THR B O 1
ATOM 2434 N N . GLY B 1 57 ? 23.457 -10.332 34.011 1.00 17.90 138 GLY B N 1
ATOM 2435 C CA . GLY B 1 57 ? 24.008 -11.368 34.863 1.00 17.60 138 GLY B CA 1
ATOM 2436 C C . GLY B 1 57 ? 23.503 -11.234 36.289 1.00 18.87 138 GLY B C 1
ATOM 2437 O O . GLY B 1 57 ? 23.866 -12.026 37.165 1.00 16.52 138 GLY B O 1
ATOM 2438 N N . LEU B 1 58 ? 22.667 -10.224 36.531 1.00 16.78 139 LEU B N 1
ATOM 2439 C CA . LEU B 1 58 ? 22.106 -9.995 37.863 1.00 17.19 139 LEU B CA 1
ATOM 2440 C C . LEU B 1 58 ? 21.107 -11.074 38.256 1.00 16.74 139 LEU B C 1
ATOM 2441 O O . LEU B 1 58 ? 20.533 -11.752 37.400 1.00 15.22 139 LEU B O 1
ATOM 2446 N N . ASN B 1 59 ? 20.910 -11.243 39.557 1.00 15.98 140 ASN B N 1
ATOM 2447 C CA . ASN B 1 59 ? 19.942 -12.215 40.035 1.00 17.08 140 ASN B CA 1
ATOM 2448 C C . ASN B 1 59 ? 18.609 -11.483 39.978 1.00 16.51 140 ASN B C 1
ATOM 2449 O O . ASN B 1 59 ? 18.406 -10.497 40.682 1.00 17.87 140 ASN B O 1
ATOM 2454 N N . TYR B 1 60 ? 17.700 -11.952 39.137 1.00 15.56 141 TYR B N 1
ATOM 2455 C CA . TYR B 1 60 ? 16.428 -11.263 38.997 1.00 14.92 141 TYR B CA 1
ATOM 2456 C C . TYR B 1 60 ? 15.246 -12.198 38.843 1.00 16.45 141 TYR B C 1
ATOM 2457 O O . TYR B 1 60 ? 15.399 -13.399 38.610 1.00 16.33 141 TYR B O 1
ATOM 2466 N N . THR B 1 61 ? 14.062 -11.619 38.991 1.00 16.65 142 THR B N 1
ATOM 2467 C CA . THR B 1 61 ? 12.805 -12.325 38.784 1.00 17.49 142 THR B CA 1
ATOM 2468 C C . THR B 1 61 ? 12.017 -11.324 37.938 1.00 17.07 142 THR B C 1
ATOM 2469 O O . THR B 1 61 ? 11.870 -10.160 38.312 1.00 17.10 142 THR B O 1
ATOM 2473 N N . HIS B 1 62 ? 11.549 -11.775 36.780 1.00 17.28 143 HIS B N 1
ATOM 2474 C CA . HIS B 1 62 ? 10.815 -10.924 35.848 1.00 17.86 143 HIS B CA 1
ATOM 2475 C C . HIS B 1 62 ? 9.331 -11.282 35.860 1.00 18.45 143 HIS B C 1
ATOM 2476 O O . HIS B 1 62 ? 8.935 -12.367 35.426 1.00 18.14 143 HIS B O 1
ATOM 2483 N N . LEU B 1 63 ? 8.520 -10.357 36.365 1.00 18.82 144 LEU B N 1
ATOM 2484 C CA . LEU B 1 63 ? 7.078 -10.548 36.461 1.00 19.79 144 LEU B CA 1
ATOM 2485 C C . LEU B 1 63 ? 6.347 -9.478 35.655 1.00 20.94 144 LEU B C 1
ATOM 2486 O O . LEU B 1 63 ? 6.965 -8.546 35.142 1.00 22.09 144 LEU B O 1
ATOM 2491 N N . HIS B 1 64 ? 5.026 -9.600 35.559 1.00 20.60 145 HIS B N 1
ATOM 2492 C CA . HIS B 1 64 ? 4.246 -8.623 34.818 1.00 20.12 145 HIS B CA 1
ATOM 2493 C C . HIS B 1 64 ? 2.795 -8.590 35.280 1.00 21.29 145 HIS B C 1
ATOM 2494 O O . HIS B 1 64 ? 2.223 -9.615 35.649 1.00 20.69 145 HIS B O 1
ATOM 2501 N N . VAL B 1 65 ? 2.217 -7.395 35.257 1.00 21.58 146 VAL B N 1
ATOM 2502 C CA . VAL B 1 65 ? 0.825 -7.175 35.630 1.00 22.98 146 VAL B CA 1
ATOM 2503 C C . VAL B 1 65 ? 0.443 -5.811 35.059 1.00 24.19 146 VAL B C 1
ATOM 2504 O O . VAL B 1 65 ? 1.144 -4.820 35.260 1.00 21.36 146 VAL B O 1
ATOM 2508 N N . GLU B 1 66 ? -0.659 -5.766 34.322 1.00 26.32 147 GLU B N 1
ATOM 2509 C CA . GLU B 1 66 ? -1.096 -4.521 33.702 1.00 30.45 147 GLU B CA 1
ATOM 2510 C C . GLU B 1 66 ? -1.994 -3.681 34.612 1.00 32.48 147 GLU B C 1
ATOM 2511 O O . GLU B 1 66 ? -2.850 -4.211 35.315 1.00 34.40 147 GLU B O 1
ATOM 2517 N N . THR B 1 67 ? -1.771 -2.368 34.611 1.00 35.33 148 THR B N 1
ATOM 2518 C CA . THR B 1 67 ? -2.562 -1.436 35.416 1.00 37.71 148 THR B CA 1
ATOM 2519 C C . THR B 1 67 ? -3.952 -1.289 34.780 1.00 39.67 148 THR B C 1
ATOM 2520 O O . THR B 1 67 ? -4.073 -1.218 33.560 1.00 39.15 148 THR B O 1
ATOM 2524 N N . PRO B 1 68 ? -5.016 -1.237 35.603 1.00 42.53 149 PRO B N 1
ATOM 2525 C CA . PRO B 1 68 ? -6.398 -1.099 35.122 1.00 43.84 149 PRO B CA 1
ATOM 2526 C C . PRO B 1 68 ? -6.662 0.184 34.324 1.00 45.21 149 PRO B C 1
ATOM 2527 O O . PRO B 1 68 ? -5.893 1.141 34.404 1.00 45.19 149 PRO B O 1
ATOM 2531 N N . ARG B 1 69 ? -7.755 0.189 33.562 1.00 47.50 150 ARG B N 1
ATOM 2532 C CA . ARG B 1 69 ? -8.148 1.332 32.730 1.00 49.09 150 ARG B CA 1
ATOM 2533 C C . ARG B 1 69 ? -7.864 2.695 33.352 1.00 50.18 150 ARG B C 1
ATOM 2534 O O . ARG B 1 69 ? -7.372 3.602 32.678 1.00 50.51 150 ARG B O 1
ATOM 2542 N N . ASN B 1 70 ? -8.182 2.838 34.634 1.00 51.07 151 ASN B N 1
ATOM 2543 C CA . ASN B 1 70 ? -7.963 4.096 35.338 1.00 52.60 151 ASN B CA 1
ATOM 2544 C C . ASN B 1 70 ? -6.470 4.368 35.523 1.00 53.23 151 ASN B C 1
ATOM 2545 O O . ASN B 1 70 ? -5.910 4.116 36.592 1.00 53.71 151 ASN B O 1
ATOM 2550 N N . TYR B 1 71 ? -5.831 4.879 34.474 1.00 53.59 152 TYR B N 1
ATOM 2551 C CA . TYR B 1 71 ? -4.405 5.187 34.510 1.00 53.75 152 TYR B CA 1
ATOM 2552 C C . TYR B 1 71 ? -4.014 6.094 33.345 1.00 53.78 152 TYR B C 1
ATOM 2553 O O . TYR B 1 71 ? -3.855 5.636 32.212 1.00 53.55 152 TYR B O 1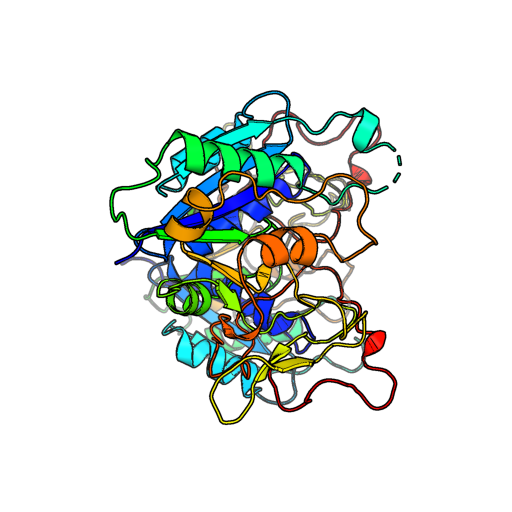
ATOM 2555 N N . ILE B 1 82 ? -5.664 6.207 41.137 1.00 46.31 163 ILE B N 1
ATOM 2556 C CA . ILE B 1 82 ? -4.731 5.519 42.022 1.00 45.66 163 ILE B CA 1
ATOM 2557 C C . ILE B 1 82 ? -3.293 5.863 41.631 1.00 43.63 163 ILE B C 1
ATOM 2558 O O . ILE B 1 82 ? -3.031 6.286 40.507 1.00 45.55 163 ILE B O 1
ATOM 2563 N N . PRO B 1 83 ? -2.342 5.692 42.561 1.00 40.96 164 PRO B N 1
ATOM 2564 C CA . PRO B 1 83 ? -0.928 5.990 42.312 1.00 37.68 164 PRO B CA 1
ATOM 2565 C C . PRO B 1 83 ? -0.351 5.309 41.075 1.00 35.21 164 PRO B C 1
ATOM 2566 O O . PRO B 1 83 ? -1.086 4.811 40.222 1.00 37.39 164 PRO B O 1
ATOM 2570 N N . ARG B 1 84 ? 0.973 5.303 40.979 1.00 29.92 165 ARG B N 1
ATOM 2571 C CA . ARG B 1 84 ? 1.654 4.682 39.852 1.00 27.47 165 ARG B CA 1
ATOM 2572 C C . ARG B 1 84 ? 2.543 3.554 40.367 1.00 22.92 165 ARG B C 1
ATOM 2573 O O . ARG B 1 84 ? 3.299 3.741 41.318 1.00 21.29 165 ARG B O 1
ATOM 2581 N N . GLY B 1 85 ? 2.424 2.383 39.751 1.00 21.51 166 GLY B N 1
ATOM 2582 C CA . GLY B 1 85 ? 3.228 1.238 40.148 1.00 21.10 166 GLY B CA 1
ATOM 2583 C C . GLY B 1 85 ? 2.627 0.377 41.249 1.00 20.99 166 GLY B C 1
ATOM 2584 O O . GLY B 1 85 ? 3.202 -0.646 41.617 1.00 20.37 166 GLY B O 1
ATOM 2585 N N . THR B 1 86 ? 1.467 0.781 41.763 1.00 18.78 167 THR B N 1
ATOM 2586 C CA . THR B 1 86 ? 0.791 0.065 42.844 1.00 19.39 167 THR B CA 1
ATOM 2587 C C . THR B 1 86 ? 0.522 -1.425 42.606 1.00 19.44 167 THR B C 1
ATOM 2588 O O . THR B 1 86 ? 0.920 -2.270 43.411 1.00 18.78 167 THR B O 1
ATOM 2592 N N . MET B 1 87 ? -0.163 -1.756 41.517 1.00 19.33 168 MET B N 1
ATOM 2593 C CA . MET B 1 87 ? -0.461 -3.154 41.238 1.00 20.90 168 MET B CA 1
ATOM 2594 C C . MET B 1 87 ? 0.802 -3.971 41.006 1.00 20.37 168 MET B C 1
ATOM 2595 O O . MET B 1 87 ? 0.827 -5.178 41.260 1.00 19.07 168 MET B O 1
ATOM 2600 N N . GLN B 1 88 ? 1.848 -3.311 40.522 1.00 18.16 169 GLN B N 1
ATOM 2601 C CA . GLN B 1 88 ? 3.109 -3.990 40.273 1.00 17.12 169 GLN B CA 1
ATOM 2602 C C . GLN B 1 88 ? 3.819 -4.285 41.592 1.00 15.58 169 GLN B C 1
ATOM 2603 O O . GLN B 1 88 ? 4.347 -5.380 41.777 1.00 15.36 169 GLN B O 1
ATOM 2609 N N . ARG B 1 89 ? 3.821 -3.329 42.517 1.00 16.13 170 ARG B N 1
ATOM 2610 C CA . ARG B 1 89 ? 4.461 -3.575 43.803 1.00 16.25 170 ARG B CA 1
ATOM 2611 C C . ARG B 1 89 ? 3.687 -4.652 44.555 1.00 17.13 170 ARG B C 1
ATOM 2612 O O . ARG B 1 89 ? 4.284 -5.495 45.220 1.00 16.81 170 ARG B O 1
ATOM 2620 N N . ASN B 1 90 ? 2.360 -4.633 44.443 1.00 18.14 171 ASN B N 1
ATOM 2621 C CA . ASN B 1 90 ? 1.538 -5.630 45.122 1.00 18.51 171 ASN B CA 1
ATOM 2622 C C . ASN B 1 90 ? 1.798 -7.030 44.588 1.00 18.36 171 ASN B C 1
ATOM 2623 O O . ASN B 1 90 ? 1.795 -7.998 45.351 1.00 19.16 171 ASN B O 1
ATOM 2628 N N . LEU B 1 91 ? 2.016 -7.144 43.280 1.00 17.64 172 LEU B N 1
ATOM 2629 C CA . LEU B 1 91 ? 2.289 -8.444 42.681 1.00 17.18 172 LEU B CA 1
ATOM 2630 C C . LEU B 1 91 ? 3.592 -8.984 43.269 1.00 17.89 172 LEU B C 1
ATOM 2631 O O . LEU B 1 91 ? 3.701 -10.173 43.563 1.00 16.31 172 LEU B O 1
ATOM 2636 N N . ALA B 1 92 ? 4.572 -8.099 43.445 1.00 16.59 173 ALA B N 1
ATOM 2637 C CA . ALA B 1 92 ? 5.864 -8.487 43.999 1.00 16.04 173 ALA B CA 1
ATOM 2638 C C . ALA B 1 92 ? 5.714 -8.954 45.441 1.00 14.75 173 ALA B C 1
ATOM 2639 O O . ALA B 1 92 ? 6.352 -9.924 45.850 1.00 14.62 173 ALA B O 1
ATOM 2641 N N . LEU B 1 93 ? 4.876 -8.263 46.213 1.00 16.62 174 LEU B N 1
ATOM 2642 C CA . LEU B 1 93 ? 4.653 -8.651 47.601 1.00 16.62 174 LEU B CA 1
ATOM 2643 C C . LEU B 1 93 ? 4.043 -10.051 47.636 1.00 17.69 174 LEU B C 1
ATOM 2644 O O . LEU B 1 93 ? 4.459 -10.893 48.430 1.00 17.64 174 LEU B O 1
ATOM 2649 N N . ARG B 1 94 ? 3.068 -10.304 46.767 1.00 18.83 175 ARG B N 1
ATOM 2650 C CA . ARG B 1 94 ? 2.429 -11.617 46.722 1.00 18.27 175 ARG B CA 1
ATOM 2651 C C . ARG B 1 94 ? 3.432 -12.691 46.289 1.00 18.62 175 ARG B C 1
ATOM 2652 O O . ARG B 1 94 ? 3.438 -13.797 46.831 1.00 17.84 175 ARG B O 1
ATOM 2660 N N . TRP B 1 95 ? 4.288 -12.363 45.325 1.00 16.38 176 TRP B N 1
ATOM 2661 C CA . TRP B 1 95 ? 5.292 -13.317 44.857 1.00 16.61 176 TRP B CA 1
ATOM 2662 C C . TRP B 1 95 ? 6.226 -13.691 46.016 1.00 15.40 176 TRP B C 1
ATOM 2663 O O . TRP B 1 95 ? 6.558 -14.861 46.199 1.00 15.01 176 TRP B O 1
ATOM 2674 N N . LEU B 1 96 ? 6.641 -12.698 46.802 1.00 15.59 177 LEU B N 1
ATOM 2675 C CA . LEU B 1 96 ? 7.523 -12.956 47.932 1.00 15.27 177 LEU B CA 1
ATOM 2676 C C . LEU B 1 96 ? 6.871 -13.918 48.927 1.00 16.83 177 LEU B C 1
ATOM 2677 O O . LEU B 1 96 ? 7.516 -14.841 49.421 1.00 16.01 177 LEU B O 1
ATOM 2682 N N . ARG B 1 97 ? 5.591 -13.706 49.209 1.00 17.32 178 ARG B N 1
ATOM 2683 C CA . ARG B 1 97 ? 4.867 -14.552 50.153 1.00 18.30 178 ARG B CA 1
ATOM 2684 C C . ARG B 1 97 ? 4.635 -15.963 49.633 1.00 21.74 178 ARG B C 1
ATOM 2685 O O . ARG B 1 97 ? 4.514 -16.913 50.410 1.00 20.71 178 ARG B O 1
ATOM 2693 N N . GLU B 1 98 ? 4.592 -16.105 48.315 1.00 21.87 179 GLU B N 1
ATOM 2694 C CA . GLU B 1 98 ? 4.395 -17.413 47.717 1.00 24.69 179 GLU B CA 1
ATOM 2695 C C . GLU B 1 98 ? 5.716 -18.149 47.552 1.00 25.62 179 GLU B C 1
ATOM 2696 O O . GLU B 1 98 ? 5.745 -19.375 47.427 1.00 26.36 179 GLU B O 1
ATOM 2702 N N . THR B 1 99 ? 6.810 -17.396 47.588 1.00 24.25 180 THR B N 1
ATOM 2703 C CA . THR B 1 99 ? 8.152 -17.948 47.414 1.00 24.01 180 THR B CA 1
ATOM 2704 C C . THR B 1 99 ? 8.880 -18.296 48.713 1.00 23.80 180 THR B C 1
ATOM 2705 O O . THR B 1 99 ? 9.586 -19.303 48.785 1.00 23.09 180 THR B O 1
ATOM 2709 N N . PHE B 1 100 ? 8.707 -17.458 49.731 1.00 24.13 181 PHE B N 1
ATOM 2710 C CA . PHE B 1 100 ? 9.363 -17.657 51.021 1.00 25.98 181 PHE B CA 1
ATOM 2711 C C . PHE B 1 100 ? 8.347 -17.955 52.120 1.00 27.68 181 PHE B C 1
ATOM 2712 O O . PHE B 1 100 ? 7.399 -17.200 52.320 1.00 27.08 181 PHE B O 1
ATOM 2720 N N . PRO B 1 101 ? 8.538 -19.061 52.854 1.00 30.19 182 PRO B N 1
ATOM 2721 C CA . PRO B 1 101 ? 7.611 -19.422 53.932 1.00 33.31 182 PRO B CA 1
ATOM 2722 C C . PRO B 1 101 ? 7.600 -18.373 55.042 1.00 36.10 182 PRO B C 1
ATOM 2723 O O . PRO B 1 101 ? 8.628 -17.758 55.333 1.00 37.44 182 PRO B O 1
ATOM 2727 N N . ARG B 1 102 ? 6.434 -18.175 55.652 1.00 38.63 183 ARG B N 1
ATOM 2728 C CA . ARG B 1 102 ? 6.262 -17.197 56.725 1.00 40.66 183 ARG B CA 1
ATOM 2729 C C . ARG B 1 102 ? 7.444 -17.163 57.697 1.00 42.41 183 ARG B C 1
ATOM 2730 O O . ARG B 1 102 ? 8.050 -16.110 57.906 1.00 43.57 183 ARG B O 1
ATOM 2738 N N . ASN B 1 103 ? 7.771 -18.310 58.289 1.00 42.59 184 ASN B N 1
ATOM 2739 C CA . ASN B 1 103 ? 8.878 -18.382 59.241 1.00 43.79 184 ASN B CA 1
ATOM 2740 C C . ASN B 1 103 ? 10.208 -18.800 58.607 1.00 44.61 184 ASN B C 1
ATOM 2741 O O . ASN B 1 103 ? 11.002 -19.506 59.233 1.00 44.55 184 ASN B O 1
ATOM 2746 N N . SER B 1 104 ? 10.456 -18.362 57.375 1.00 45.46 185 SER B N 1
ATOM 2747 C CA . SER B 1 104 ? 11.704 -18.703 56.696 1.00 46.11 185 SER B CA 1
ATOM 2748 C C . SER B 1 104 ? 12.871 -18.163 57.514 1.00 46.40 185 SER B C 1
ATOM 2749 O O . SER B 1 104 ? 12.728 -17.182 58.247 1.00 46.90 185 SER B O 1
ATOM 2752 N N . SER B 1 105 ? 14.027 -18.804 57.389 1.00 46.64 186 SER B N 1
ATOM 2753 C CA . SER B 1 105 ? 15.204 -18.380 58.137 1.00 46.10 186 SER B CA 1
ATOM 2754 C C . SER B 1 105 ? 16.188 -17.577 57.289 1.00 45.30 186 SER B C 1
ATOM 2755 O O . SER B 1 105 ? 17.091 -16.934 57.829 1.00 45.03 186 SER B O 1
ATOM 2758 N N . GLN B 1 106 ? 16.007 -17.603 55.969 1.00 43.39 187 GLN B N 1
ATOM 2759 C CA . GLN B 1 106 ? 16.904 -16.876 55.070 1.00 42.01 187 GLN B CA 1
ATOM 2760 C C . GLN B 1 106 ? 16.662 -15.372 55.155 1.00 38.97 187 GLN B C 1
ATOM 2761 O O . GLN B 1 106 ? 15.663 -14.859 54.652 1.00 39.17 187 GLN B O 1
ATOM 2767 N N . PRO B 1 107 ? 17.593 -14.643 55.787 1.00 35.41 188 PRO B N 1
ATOM 2768 C CA . PRO B 1 107 ? 17.474 -13.192 55.944 1.00 30.39 188 PRO B CA 1
ATOM 2769 C C . PRO B 1 107 ? 17.278 -12.407 54.653 1.00 26.68 188 PRO B C 1
ATOM 2770 O O . PRO B 1 107 ? 17.968 -12.627 53.656 1.00 24.05 188 PRO B O 1
ATOM 2774 N N . GLY B 1 108 ? 16.319 -11.488 54.690 1.00 22.35 189 GLY B N 1
ATOM 2775 C CA . GLY B 1 108 ? 16.028 -10.654 53.538 1.00 19.07 189 GLY B CA 1
ATOM 2776 C C . GLY B 1 108 ? 15.511 -9.283 53.939 1.00 16.42 189 GLY B C 1
ATOM 2777 O O . GLY B 1 108 ? 15.040 -9.080 55.061 1.00 15.88 189 GLY B O 1
ATOM 2778 N N . VAL B 1 109 ? 15.617 -8.338 53.013 1.00 15.43 190 VAL B N 1
ATOM 2779 C CA . VAL B 1 109 ? 15.152 -6.966 53.200 1.00 15.54 190 VAL B CA 1
ATOM 2780 C C . VAL B 1 109 ? 14.467 -6.600 51.884 1.00 15.20 190 VAL B C 1
ATOM 2781 O O . VAL B 1 109 ? 14.946 -6.973 50.813 1.00 15.65 190 VAL B O 1
ATOM 2785 N N . VAL B 1 110 ? 13.346 -5.889 51.967 1.00 14.99 191 VAL B N 1
ATOM 2786 C CA . VAL B 1 110 ? 12.584 -5.492 50.787 1.00 13.15 191 VAL B CA 1
ATOM 2787 C C . VAL B 1 110 ? 12.629 -3.978 50.606 1.00 13.78 191 VAL B C 1
ATOM 2788 O O . VAL B 1 110 ? 12.374 -3.212 51.541 1.00 13.51 191 VAL B O 1
ATOM 2792 N N . TYR B 1 111 ? 12.962 -3.559 49.392 1.00 12.82 192 TYR B N 1
ATOM 2793 C CA . TYR B 1 111 ? 13.068 -2.147 49.057 1.00 14.21 192 TYR B CA 1
ATOM 2794 C C . TYR B 1 111 ? 12.328 -1.880 47.749 1.00 14.60 192 TYR B C 1
ATOM 2795 O O . TYR B 1 111 ? 12.538 -2.573 46.754 1.00 14.15 192 TYR B O 1
ATOM 2804 N N . PHE B 1 112 ? 11.460 -0.875 47.769 1.00 14.32 193 PHE B N 1
ATOM 2805 C CA . PHE B 1 112 ? 10.676 -0.497 46.599 1.00 15.59 193 PHE B CA 1
ATOM 2806 C C . PHE B 1 112 ? 11.392 0.654 45.901 1.00 14.81 193 PHE B C 1
ATOM 2807 O O . PHE B 1 112 ? 11.325 1.810 46.333 1.00 15.97 193 PHE B O 1
ATOM 2815 N N . ALA B 1 113 ? 12.085 0.311 44.819 1.00 13.93 194 ALA B N 1
ATOM 2816 C CA . ALA B 1 113 ? 12.878 1.267 44.056 1.00 14.55 194 ALA B CA 1
ATOM 2817 C C . ALA B 1 113 ? 12.349 1.519 42.655 1.00 14.41 194 ALA B C 1
ATOM 2818 O O . ALA B 1 113 ? 12.433 0.655 41.785 1.00 15.47 194 ALA B O 1
ATOM 2820 N N . ASP B 1 114 ? 11.806 2.712 42.442 1.00 14.72 195 ASP B N 1
ATOM 2821 C CA . ASP B 1 114 ? 11.274 3.074 41.140 1.00 13.99 195 ASP B CA 1
ATOM 2822 C C . ASP B 1 114 ? 12.426 3.168 40.143 1.00 15.56 195 ASP B C 1
ATOM 2823 O O . ASP B 1 114 ? 13.569 3.418 40.529 1.00 14.07 195 ASP B O 1
ATOM 2828 N N . ASP B 1 115 ? 12.123 2.984 38.861 1.00 15.31 196 ASP B N 1
ATOM 2829 C CA . ASP B 1 115 ? 13.176 2.966 37.858 1.00 15.92 196 ASP B CA 1
ATOM 2830 C C . ASP B 1 115 ? 13.836 4.270 37.430 1.00 16.08 196 ASP B C 1
ATOM 2831 O O . ASP B 1 115 ? 14.836 4.246 36.708 1.00 16.45 196 ASP B O 1
ATOM 2836 N N . ASP B 1 116 ? 13.318 5.403 37.895 1.00 15.44 197 ASP B N 1
ATOM 2837 C CA . ASP B 1 116 ? 13.903 6.688 37.536 1.00 15.64 197 ASP B CA 1
ATOM 2838 C C . ASP B 1 116 ? 14.654 7.384 38.675 1.00 16.11 197 ASP B C 1
ATOM 2839 O O . ASP B 1 116 ? 15.315 8.397 38.454 1.00 16.26 197 ASP B O 1
ATOM 2844 N N . ASN B 1 117 ? 14.562 6.850 39.889 1.00 14.94 198 ASN B N 1
ATOM 2845 C CA . ASN B 1 117 ? 15.266 7.456 41.022 1.00 14.90 198 ASN B CA 1
ATOM 2846 C C . ASN B 1 117 ? 16.765 7.214 40.893 1.00 14.24 198 ASN B C 1
ATOM 2847 O O . ASN B 1 117 ? 17.206 6.370 40.107 1.00 14.45 198 ASN B O 1
ATOM 2852 N N . THR B 1 118 ? 17.537 7.963 41.672 1.00 14.04 199 THR B N 1
ATOM 2853 C CA . THR B 1 118 ? 18.988 7.836 41.699 1.00 14.82 199 THR B CA 1
ATOM 2854 C C . THR B 1 118 ? 19.358 7.259 43.061 1.00 15.40 199 THR B C 1
ATOM 2855 O O . THR B 1 118 ? 18.950 7.792 44.092 1.00 15.30 199 THR B O 1
ATOM 2859 N N . TYR B 1 119 ? 20.130 6.173 43.061 1.00 14.73 200 TYR B N 1
ATOM 2860 C CA . TYR B 1 119 ? 20.524 5.512 44.306 1.00 15.79 200 TYR B CA 1
ATOM 2861 C C . TYR B 1 119 ? 22.031 5.445 44.536 1.00 15.62 200 TYR B C 1
ATOM 2862 O O . TYR B 1 119 ? 22.779 5.060 43.639 1.00 15.88 200 TYR B O 1
ATOM 2871 N N . SER B 1 120 ? 22.477 5.810 45.735 1.00 16.78 201 SER B N 1
ATOM 2872 C CA . SER B 1 120 ? 23.899 5.728 46.052 1.00 16.22 201 SER B CA 1
ATOM 2873 C C . SER B 1 120 ? 24.181 4.301 46.521 1.00 16.66 201 SER B C 1
ATOM 2874 O O . SER B 1 120 ? 23.267 3.585 46.934 1.00 16.08 201 SER B O 1
ATOM 2877 N N . LEU B 1 121 ? 25.436 3.873 46.437 1.00 15.90 202 LEU B N 1
ATOM 2878 C CA . LEU B 1 121 ? 25.781 2.530 46.875 1.00 16.15 202 LEU B CA 1
ATOM 2879 C C . LEU B 1 121 ? 25.674 2.444 48.395 1.00 17.03 202 LEU B C 1
ATOM 2880 O O . LEU B 1 121 ? 25.315 1.401 48.941 1.00 15.91 202 LEU B O 1
ATOM 2885 N N . GLU B 1 122 ? 25.958 3.551 49.076 1.00 16.78 203 GLU B N 1
ATOM 2886 C CA . GLU B 1 122 ? 25.888 3.578 50.534 1.00 18.33 203 GLU B CA 1
ATOM 2887 C C . GLU B 1 122 ? 24.473 3.297 51.030 1.00 18.79 203 GLU B C 1
ATOM 2888 O O . GLU B 1 122 ? 24.282 2.751 52.118 1.00 20.65 203 GLU B O 1
ATOM 2894 N N . LEU B 1 123 ? 23.481 3.676 50.231 1.00 17.98 204 LEU B N 1
ATOM 2895 C CA . LEU B 1 123 ? 22.086 3.454 50.591 1.00 16.70 204 LEU B CA 1
ATOM 2896 C C . LEU B 1 123 ? 21.813 1.978 50.862 1.00 17.61 204 LEU B C 1
ATOM 2897 O O . LEU B 1 123 ? 21.167 1.629 51.849 1.00 17.38 204 LEU B O 1
ATOM 2902 N N . PHE B 1 124 ? 22.308 1.111 49.985 1.00 16.35 205 PHE B N 1
ATOM 2903 C CA . PHE B 1 124 ? 22.080 -0.315 50.152 1.00 15.84 205 PHE B CA 1
ATOM 2904 C C . PHE B 1 124 ? 22.823 -0.886 51.357 1.00 16.76 205 PHE B C 1
ATOM 2905 O O . PHE B 1 124 ? 22.318 -1.784 52.026 1.00 16.30 205 PHE B O 1
ATOM 2913 N N . GLU B 1 125 ? 24.008 -0.362 51.650 1.00 17.01 206 GLU B N 1
ATOM 2914 C CA . GLU B 1 125 ? 24.759 -0.846 52.803 1.00 19.28 206 GLU B CA 1
ATOM 2915 C C . GLU B 1 125 ? 23.986 -0.498 54.079 1.00 18.52 206 GLU B C 1
ATOM 2916 O O . GLU B 1 125 ? 23.959 -1.277 55.030 1.00 18.43 206 GLU B O 1
ATOM 2922 N N . GLU B 1 126 ? 23.351 0.671 54.079 1.00 17.68 207 GLU B N 1
ATOM 2923 C CA . GLU B 1 126 ? 22.566 1.136 55.222 1.00 17.99 207 GLU B CA 1
ATOM 2924 C C . GLU B 1 126 ? 21.297 0.325 55.471 1.00 18.97 207 GLU B C 1
ATOM 2925 O O . GLU B 1 126 ? 20.958 0.049 56.621 1.00 17.49 207 GLU B O 1
ATOM 2931 N N . MET B 1 127 ? 20.595 -0.062 54.406 1.00 16.29 208 MET B N 1
ATOM 2932 C CA . MET B 1 127 ? 19.355 -0.816 54.580 1.00 17.29 208 MET B CA 1
ATOM 2933 C C . MET B 1 127 ? 19.543 -2.313 54.783 1.00 17.15 208 MET B C 1
ATOM 2934 O O . MET B 1 127 ? 18.624 -2.991 55.224 1.00 16.68 208 MET B O 1
ATOM 2939 N N . ARG B 1 128 ? 20.729 -2.835 54.492 1.00 17.77 209 ARG B N 1
ATOM 2940 C CA . ARG B 1 128 ? 20.924 -4.271 54.623 1.00 19.63 209 ARG B CA 1
ATOM 2941 C C . ARG B 1 128 ? 20.741 -4.849 56.023 1.00 18.47 209 ARG B C 1
ATOM 2942 O O . ARG B 1 128 ? 20.316 -5.992 56.159 1.00 19.27 209 ARG B O 1
ATOM 2950 N N . SER B 1 129 ? 21.044 -4.067 57.056 1.00 19.48 210 SER B N 1
ATOM 2951 C CA . SER B 1 129 ? 20.915 -4.553 58.428 1.00 19.37 210 SER B CA 1
ATOM 2952 C C . SER B 1 129 ? 19.531 -4.326 59.044 1.00 19.39 210 SER B C 1
ATOM 2953 O O . SER B 1 129 ? 19.329 -4.576 60.236 1.00 19.37 210 SER B O 1
ATOM 2956 N N . THR B 1 130 ? 18.579 -3.870 58.233 1.00 18.83 211 THR B N 1
ATOM 2957 C CA . THR B 1 130 ? 17.220 -3.608 58.703 1.00 18.16 211 THR B CA 1
ATOM 2958 C C . THR B 1 130 ? 16.635 -4.779 59.488 1.00 18.08 211 THR B C 1
ATOM 2959 O O . THR B 1 130 ? 16.578 -5.908 58.995 1.00 16.41 211 THR B O 1
ATOM 2963 N N . ARG B 1 131 ? 16.194 -4.502 60.712 1.00 17.91 212 ARG B N 1
ATOM 2964 C CA . ARG B 1 131 ? 15.613 -5.533 61.561 1.00 18.40 212 ARG B CA 1
ATOM 2965 C C . ARG B 1 131 ? 14.093 -5.568 61.412 1.00 18.28 212 ARG B C 1
ATOM 2966 O O . ARG B 1 131 ? 13.500 -6.640 61.329 1.00 18.15 212 ARG B O 1
ATOM 2974 N N . ARG B 1 132 ? 13.463 -4.398 61.367 1.00 16.00 213 ARG B N 1
ATOM 2975 C CA . ARG B 1 132 ? 12.013 -4.320 61.196 1.00 17.37 213 ARG B CA 1
ATOM 2976 C C . ARG B 1 132 ? 11.754 -3.407 60.001 1.00 17.67 213 ARG B C 1
ATOM 2977 O O . ARG B 1 132 ? 11.492 -3.885 58.896 1.00 17.60 213 ARG B O 1
ATOM 2985 N N . VAL B 1 133 ? 11.832 -2.098 60.219 1.00 16.01 214 VAL B N 1
ATOM 2986 C CA . VAL B 1 133 ? 11.668 -1.133 59.139 1.00 16.82 214 VAL B CA 1
ATOM 2987 C C . VAL B 1 133 ? 12.693 -0.017 59.365 1.00 17.65 214 VAL B C 1
ATOM 2988 O O . VAL B 1 133 ? 12.837 0.489 60.478 1.00 16.15 214 VAL B O 1
ATOM 2992 N N . SER B 1 134 ? 13.417 0.345 58.309 1.00 17.57 215 SER B N 1
ATOM 2993 C CA . SER B 1 134 ? 14.424 1.400 58.377 1.00 16.15 215 SER B CA 1
ATOM 2994 C C . SER B 1 134 ? 13.955 2.596 57.545 1.00 16.09 215 SER B C 1
ATOM 2995 O O . SER B 1 134 ? 13.190 2.428 56.598 1.00 15.16 215 SER B O 1
ATOM 2998 N N . VAL B 1 135 ? 14.391 3.802 57.905 1.00 17.12 216 VAL B N 1
ATOM 2999 C CA . VAL B 1 135 ? 13.991 4.999 57.168 1.00 17.30 216 VAL B CA 1
ATOM 3000 C C . VAL B 1 135 ? 15.158 5.963 57.019 1.00 18.12 216 VAL B C 1
ATOM 3001 O O . VAL B 1 135 ? 16.112 5.931 57.799 1.00 18.96 216 VAL B O 1
ATOM 3005 N N . TRP B 1 136 ? 15.066 6.835 56.025 1.00 16.46 217 TRP B N 1
ATOM 3006 C CA . TRP B 1 136 ? 16.115 7.811 55.773 1.00 17.26 217 TRP B CA 1
ATOM 3007 C C . TRP B 1 136 ? 15.571 8.959 54.930 1.00 16.64 217 TRP B C 1
ATOM 3008 O O . TRP B 1 136 ? 14.470 8.875 54.378 1.00 16.81 217 TRP B O 1
ATOM 3019 N N . PRO B 1 137 ? 16.330 10.057 54.833 1.00 17.27 218 PRO B N 1
ATOM 3020 C CA . PRO B 1 137 ? 15.907 11.219 54.046 1.00 16.30 218 PRO B CA 1
ATOM 3021 C C . PRO B 1 137 ? 15.869 10.908 52.546 1.00 17.28 218 PRO B C 1
ATOM 3022 O O . PRO B 1 137 ? 16.627 10.068 52.060 1.00 17.11 218 PRO B O 1
ATOM 3026 N N . VAL B 1 138 ? 14.984 11.588 51.822 1.00 16.18 219 VAL B N 1
ATOM 3027 C CA . VAL B 1 138 ? 14.854 11.408 50.378 1.00 17.59 219 VAL B CA 1
ATOM 3028 C C . VAL B 1 138 ? 14.850 12.798 49.738 1.00 17.36 219 VAL B C 1
ATOM 3029 O O . VAL B 1 138 ? 14.093 13.669 50.158 1.00 18.19 219 VAL B O 1
ATOM 3033 N N . ALA B 1 139 ? 15.693 13.013 48.731 1.00 16.72 220 ALA B N 1
ATOM 3034 C CA . ALA B 1 139 ? 15.733 14.315 48.079 1.00 16.91 220 ALA B CA 1
ATOM 3035 C C . ALA B 1 139 ? 14.670 14.428 46.997 1.00 16.96 220 ALA B C 1
ATOM 3036 O O . ALA B 1 139 ? 14.237 13.430 46.415 1.00 17.74 220 ALA B O 1
ATOM 3038 N N . PHE B 1 140 ? 14.245 15.662 46.750 1.00 18.04 221 PHE B N 1
ATOM 3039 C CA . PHE B 1 140 ? 13.266 15.986 45.719 1.00 18.97 221 PHE B CA 1
ATOM 3040 C C . PHE B 1 140 ? 11.889 15.336 45.843 1.00 19.52 221 PHE B C 1
ATOM 3041 O O . PHE B 1 140 ? 11.344 14.803 44.871 1.00 18.31 221 PHE B O 1
ATOM 3049 N N . VAL B 1 141 ? 11.327 15.384 47.044 1.00 18.77 222 VAL B N 1
ATOM 3050 C CA . VAL B 1 141 ? 10.003 14.837 47.284 1.00 17.76 222 VAL B CA 1
ATOM 3051 C C . VAL B 1 141 ? 9.208 15.838 48.120 1.00 18.54 222 VAL B C 1
ATOM 3052 O O . VAL B 1 141 ? 9.786 16.674 48.814 1.00 18.57 222 VAL B O 1
ATOM 3056 N N . GLY B 1 142 ? 7.887 15.754 48.037 1.00 20.42 223 GLY B N 1
ATOM 3057 C CA . GLY B 1 142 ? 7.036 16.650 48.797 1.00 23.03 223 GLY B CA 1
ATOM 3058 C C . GLY B 1 142 ? 7.280 18.130 48.560 1.00 24.53 223 GLY B C 1
ATOM 3059 O O . GLY B 1 142 ? 7.084 18.941 49.466 1.00 25.53 223 GLY B O 1
ATOM 3060 N N . GLY B 1 143 ? 7.710 18.477 47.349 1.00 24.04 224 GLY B N 1
ATOM 3061 C CA . GLY B 1 143 ? 7.966 19.865 47.001 1.00 24.67 224 GLY B CA 1
ATOM 3062 C C . GLY B 1 143 ? 9.115 20.498 47.761 1.00 24.65 224 GLY B C 1
ATOM 3063 O O . GLY B 1 143 ? 9.195 21.725 47.871 1.00 24.81 224 GLY B O 1
ATOM 3064 N N . LEU B 1 144 ? 10.012 19.663 48.276 1.00 23.33 225 LEU B N 1
ATOM 3065 C CA . LEU B 1 144 ? 11.157 20.137 49.047 1.00 22.28 225 LEU B CA 1
ATOM 3066 C C . LEU B 1 144 ? 12.492 19.626 48.515 1.00 22.37 225 LEU B C 1
ATOM 3067 O O . LEU B 1 144 ? 12.540 18.716 47.683 1.00 22.23 225 LEU B O 1
ATOM 3072 N N . ARG B 1 145 ? 13.577 20.221 48.999 1.00 21.49 226 ARG B N 1
ATOM 3073 C CA . ARG B 1 145 ? 14.906 19.789 48.598 1.00 20.78 226 ARG B CA 1
ATOM 3074 C C . ARG B 1 145 ? 15.053 18.352 49.067 1.00 22.08 226 ARG B C 1
ATOM 3075 O O . ARG B 1 145 ? 15.748 17.549 48.445 1.00 20.47 226 ARG B O 1
ATOM 3083 N N . TYR B 1 146 ? 14.377 18.035 50.168 1.00 21.71 227 TYR B N 1
ATOM 3084 C CA . TYR B 1 146 ? 14.397 16.686 50.719 1.00 20.85 227 TYR B CA 1
ATOM 3085 C C . TYR B 1 146 ? 13.474 16.579 51.925 1.00 22.07 227 TYR B C 1
ATOM 3086 O O . TYR B 1 146 ? 13.196 17.572 52.599 1.00 20.68 227 TYR B O 1
ATOM 3095 N N . GLU B 1 147 ? 12.980 15.374 52.176 1.00 20.80 228 GLU B N 1
ATOM 3096 C CA . GLU B 1 147 ? 12.141 15.123 53.339 1.00 20.22 228 GLU B CA 1
ATOM 3097 C C . GLU B 1 147 ? 13.025 14.272 54.231 1.00 22.40 228 GLU B C 1
ATOM 3098 O O . GLU B 1 147 ? 13.897 13.552 53.741 1.00 21.18 228 GLU B O 1
ATOM 3104 N N . ALA B 1 148 ? 12.818 14.357 55.538 1.00 21.58 229 ALA B N 1
ATOM 3105 C CA . ALA B 1 148 ? 13.627 13.581 56.454 1.00 21.81 229 ALA B CA 1
ATOM 3106 C C . ALA B 1 148 ? 12.869 13.272 57.728 1.00 22.95 229 ALA B C 1
ATOM 3107 O O . ALA B 1 148 ? 12.149 14.122 58.258 1.00 24.66 229 ALA B O 1
ATOM 3109 N N . PRO B 1 149 ? 13.001 12.036 58.226 1.00 22.65 230 PRO B N 1
ATOM 3110 C CA . PRO B 1 149 ? 12.307 11.672 59.463 1.00 21.72 230 PRO B CA 1
ATOM 3111 C C . PRO B 1 149 ? 12.931 12.487 60.596 1.00 22.26 230 PRO B C 1
ATOM 3112 O O . PRO B 1 149 ? 14.119 12.818 60.542 1.00 21.71 230 PRO B O 1
ATOM 3116 N N . ARG B 1 150 ? 12.136 12.814 61.610 1.00 22.43 231 ARG B N 1
ATOM 3117 C CA . ARG B 1 150 ? 12.631 13.572 62.760 1.00 22.68 231 ARG B CA 1
ATOM 3118 C C . ARG B 1 150 ? 13.131 12.561 63.795 1.00 21.91 231 ARG B C 1
ATOM 3119 O O . ARG B 1 150 ? 12.373 11.705 64.245 1.00 20.61 231 ARG B O 1
ATOM 3127 N N . VAL B 1 151 ? 14.404 12.662 64.162 1.00 21.12 232 VAL B N 1
ATOM 3128 C CA . VAL B 1 151 ? 15.008 11.744 65.125 1.00 24.41 232 VAL B CA 1
ATOM 3129 C C . VAL B 1 151 ? 15.538 12.503 66.341 1.00 26.12 232 VAL B C 1
ATOM 3130 O O . VAL B 1 151 ? 16.237 13.505 66.192 1.00 27.03 232 VAL B O 1
ATOM 3134 N N . ASN B 1 152 ? 15.212 12.028 67.542 1.00 28.89 233 ASN B N 1
ATOM 3135 C CA . ASN B 1 152 ? 15.681 12.694 68.755 1.00 30.66 233 ASN B CA 1
ATOM 3136 C C . ASN B 1 152 ? 17.098 12.267 69.110 1.00 31.94 233 ASN B C 1
ATOM 3137 O O . ASN B 1 152 ? 17.707 11.463 68.407 1.00 32.53 233 ASN B O 1
ATOM 3142 N N . GLY B 1 153 ? 17.618 12.808 70.209 1.00 33.24 234 GLY B N 1
ATOM 3143 C CA . GLY B 1 153 ? 18.967 12.478 70.636 1.00 33.57 234 GLY B CA 1
ATOM 3144 C C . GLY B 1 153 ? 19.144 11.026 71.028 1.00 33.87 234 GLY B C 1
ATOM 3145 O O . GLY B 1 153 ? 20.269 10.530 71.087 1.00 36.17 234 GLY B O 1
ATOM 3146 N N . ALA B 1 154 ? 18.038 10.340 71.296 1.00 33.36 235 ALA B N 1
ATOM 3147 C CA . ALA B 1 154 ? 18.088 8.935 71.683 1.00 32.63 235 ALA B CA 1
ATOM 3148 C C . ALA B 1 154 ? 18.168 8.024 70.458 1.00 31.79 235 ALA B C 1
ATOM 3149 O O . ALA B 1 154 ? 18.404 6.822 70.580 1.00 31.55 235 ALA B O 1
ATOM 3151 N N . GLY B 1 155 ? 17.967 8.605 69.279 1.00 30.11 236 GLY B N 1
ATOM 3152 C CA . GLY B 1 155 ? 18.025 7.828 68.055 1.00 27.61 236 GLY B CA 1
ATOM 3153 C C . GLY B 1 155 ? 16.691 7.239 67.640 1.00 26.80 236 GLY B C 1
ATOM 3154 O O . GLY B 1 155 ? 16.641 6.300 66.845 1.00 26.44 236 GLY B O 1
ATOM 3155 N N . LYS B 1 156 ? 15.603 7.781 68.175 1.00 25.36 237 LYS B N 1
ATOM 3156 C CA . LYS B 1 156 ? 14.271 7.292 67.833 1.00 24.01 237 LYS B CA 1
ATOM 3157 C C . LYS B 1 156 ? 13.556 8.241 66.882 1.00 23.71 237 LYS B C 1
ATOM 3158 O O . LYS B 1 156 ? 13.771 9.450 66.926 1.00 23.60 237 LYS B O 1
ATOM 3164 N N . VAL B 1 157 ? 12.715 7.687 66.013 1.00 22.25 238 VAL B N 1
ATOM 3165 C CA . VAL B 1 157 ? 11.941 8.497 65.082 1.00 22.02 238 VAL B CA 1
ATOM 3166 C C . VAL B 1 157 ? 10.708 8.977 65.853 1.00 23.11 238 VAL B C 1
ATOM 3167 O O . VAL B 1 157 ? 9.962 8.166 66.398 1.00 22.05 238 VAL B O 1
ATOM 3171 N N . VAL B 1 158 ? 10.502 10.290 65.908 1.00 23.78 239 VAL B N 1
ATOM 3172 C CA . VAL B 1 158 ? 9.365 10.848 66.639 1.00 26.06 239 VAL B CA 1
ATOM 3173 C C . VAL B 1 158 ? 8.409 11.645 65.761 1.00 27.10 239 VAL B C 1
ATOM 3174 O O . VAL B 1 158 ? 7.346 12.076 66.213 1.00 26.22 239 VAL B O 1
ATOM 3178 N N . ARG B 1 159 ? 8.791 11.838 64.504 1.00 27.92 240 ARG B N 1
ATOM 3179 C CA . ARG B 1 159 ? 7.973 12.597 63.572 1.00 29.57 240 ARG B CA 1
ATOM 3180 C C . ARG B 1 159 ? 8.623 12.646 62.199 1.00 27.77 240 ARG B C 1
ATOM 3181 O O . ARG B 1 159 ? 9.508 11.849 61.888 1.00 25.55 240 ARG B O 1
ATOM 3189 N N . TRP B 1 160 ? 8.175 13.597 61.385 1.00 25.28 241 TRP B N 1
ATOM 3190 C CA . TRP B 1 160 ? 8.699 13.759 60.036 1.00 26.19 241 TRP B CA 1
ATOM 3191 C C . TRP B 1 160 ? 8.864 15.236 59.713 1.00 27.59 241 TRP B C 1
ATOM 3192 O O . TRP B 1 160 ? 8.038 16.058 60.108 1.00 28.24 241 TRP B O 1
ATOM 3203 N N . LYS B 1 161 ? 9.941 15.576 59.011 1.00 27.98 242 LYS B N 1
ATOM 3204 C CA . LYS B 1 161 ? 10.181 16.962 58.620 1.00 28.66 242 LYS B CA 1
ATOM 3205 C C . LYS B 1 161 ? 9.724 17.124 57.178 1.00 28.51 242 LYS B C 1
ATOM 3206 O O . LYS B 1 161 ? 10.499 16.921 56.243 1.00 28.82 242 LYS B O 1
ATOM 3212 N N . THR B 1 162 ? 8.453 17.473 57.006 1.00 27.71 243 THR B N 1
ATOM 3213 C CA . THR B 1 162 ? 7.877 17.658 55.681 1.00 26.78 243 THR B CA 1
ATOM 3214 C C . THR B 1 162 ? 6.920 18.851 55.683 1.00 27.87 243 THR B C 1
ATOM 3215 O O . THR B 1 162 ? 6.599 19.401 56.739 1.00 26.11 243 THR B O 1
ATOM 3219 N N . VAL B 1 163 ? 6.474 19.241 54.492 1.00 27.23 244 VAL B N 1
ATOM 3220 C CA . VAL B 1 163 ? 5.534 20.341 54.329 1.00 27.71 244 VAL B CA 1
ATOM 3221 C C . VAL B 1 163 ? 4.236 19.758 53.787 1.00 28.57 244 VAL B C 1
ATOM 3222 O O . VAL B 1 163 ? 3.145 20.142 54.210 1.00 29.04 244 VAL B O 1
ATOM 3226 N N . PHE B 1 164 ? 4.353 18.824 52.850 1.00 28.39 245 PHE B N 1
ATOM 3227 C CA . PHE B 1 164 ? 3.174 18.175 52.289 1.00 29.44 245 PHE B CA 1
ATOM 3228 C C . PHE B 1 164 ? 2.542 17.287 53.366 1.00 30.60 245 PHE B C 1
ATOM 3229 O O . PHE B 1 164 ? 3.233 16.472 53.978 1.00 29.35 245 PHE B O 1
ATOM 3237 N N . ASP B 1 165 ? 1.235 17.461 53.576 1.00 31.91 246 ASP B N 1
ATOM 3238 C CA . ASP B 1 165 ? 0.436 16.722 54.565 1.00 32.63 246 ASP B CA 1
ATOM 3239 C C . ASP B 1 165 ? 1.256 16.010 55.643 1.00 32.69 246 ASP B C 1
ATOM 3240 O O . ASP B 1 165 ? 1.390 14.787 55.632 1.00 32.46 246 ASP B O 1
ATOM 3245 N N . PRO B 1 166 ? 1.804 16.774 56.601 1.00 32.56 247 PRO B N 1
ATOM 3246 C CA . PRO B 1 166 ? 2.619 16.233 57.694 1.00 32.83 247 PRO B CA 1
ATOM 3247 C C . PRO B 1 166 ? 1.883 15.315 58.676 1.00 33.54 247 PRO B C 1
ATOM 3248 O O . PRO B 1 166 ? 2.491 14.794 59.612 1.00 33.26 247 PRO B O 1
ATOM 3252 N N . HIS B 1 167 ? 0.587 15.112 58.461 1.00 34.09 248 HIS B N 1
ATOM 3253 C CA . HIS B 1 167 ? -0.204 14.271 59.354 1.00 36.21 248 HIS B CA 1
ATOM 3254 C C . HIS B 1 167 ? -0.344 12.810 58.926 1.00 34.16 248 HIS B C 1
ATOM 3255 O O . HIS B 1 167 ? -0.914 12.002 59.657 1.00 34.14 248 HIS B O 1
ATOM 3262 N N . ARG B 1 168 ? 0.165 12.462 57.749 1.00 32.33 249 ARG B N 1
ATOM 3263 C CA . ARG B 1 168 ? 0.086 11.076 57.302 1.00 30.00 249 ARG B CA 1
ATOM 3264 C C . ARG B 1 168 ? 0.891 10.228 58.288 1.00 27.54 249 ARG B C 1
ATOM 3265 O O . ARG B 1 168 ? 1.956 10.643 58.751 1.00 25.83 249 ARG B O 1
ATOM 3273 N N . PRO B 1 169 ? 0.376 9.041 58.645 1.00 25.64 250 PRO B N 1
ATOM 3274 C CA . PRO B 1 169 ? 1.047 8.135 59.585 1.00 25.13 250 PRO B CA 1
ATOM 3275 C C . PRO B 1 169 ? 2.545 8.019 59.323 1.00 24.57 250 PRO B C 1
ATOM 3276 O O . PRO B 1 169 ? 3.358 8.035 60.249 1.00 22.01 250 PRO B O 1
ATOM 3280 N N . PHE B 1 170 ? 2.900 7.896 58.049 1.00 22.75 251 PHE B N 1
ATOM 3281 C CA . PHE B 1 170 ? 4.296 7.798 57.651 1.00 20.79 251 PHE B CA 1
ATOM 3282 C C . PHE B 1 170 ? 4.539 8.779 56.508 1.00 20.50 251 PHE B C 1
ATOM 3283 O O . PHE B 1 170 ? 4.352 8.441 55.343 1.00 20.73 251 PHE B O 1
ATOM 3291 N N . ALA B 1 171 ? 4.931 10.001 56.861 1.00 19.03 252 ALA B N 1
ATOM 3292 C CA . ALA B 1 171 ? 5.196 11.051 55.879 1.00 18.87 252 ALA B CA 1
ATOM 3293 C C . ALA B 1 171 ? 6.552 10.817 55.223 1.00 18.33 252 ALA B C 1
ATOM 3294 O O . ALA B 1 171 ? 7.515 11.532 55.499 1.00 17.94 252 ALA B O 1
ATOM 3296 N N . ILE B 1 172 ? 6.625 9.818 54.352 1.00 18.39 253 ILE B N 1
ATOM 3297 C CA . ILE B 1 172 ? 7.883 9.499 53.695 1.00 16.68 253 ILE B CA 1
ATOM 3298 C C . ILE B 1 172 ? 7.644 8.891 52.318 1.00 17.33 253 ILE B C 1
ATOM 3299 O O . ILE B 1 172 ? 6.636 8.224 52.090 1.00 17.27 253 ILE B O 1
ATOM 3304 N N . ASP B 1 173 ? 8.567 9.138 51.395 1.00 18.41 254 ASP B N 1
ATOM 3305 C CA . ASP B 1 173 ? 8.433 8.611 50.044 1.00 17.51 254 ASP B CA 1
ATOM 3306 C C . ASP B 1 173 ? 8.804 7.133 49.954 1.00 16.76 254 ASP B C 1
ATOM 3307 O O . ASP B 1 173 ? 9.499 6.593 50.818 1.00 17.23 254 ASP B O 1
ATOM 3312 N N . MET B 1 174 ? 8.325 6.496 48.889 1.00 16.75 255 MET B N 1
ATOM 3313 C CA . MET B 1 174 ? 8.555 5.082 48.611 1.00 18.05 255 MET B CA 1
ATOM 3314 C C . MET B 1 174 ? 10.034 4.694 48.676 1.00 16.54 255 MET B C 1
ATOM 3315 O O . MET B 1 174 ? 10.385 3.613 49.163 1.00 16.12 255 MET B O 1
ATOM 3320 N N . ALA B 1 175 ? 10.903 5.580 48.198 1.00 15.22 256 ALA B N 1
ATOM 3321 C CA . ALA B 1 175 ? 12.340 5.303 48.193 1.00 13.95 256 ALA B CA 1
ATOM 3322 C C . ALA B 1 175 ? 13.018 5.577 49.530 1.00 13.83 256 ALA B C 1
ATOM 3323 O O . ALA B 1 175 ? 14.231 5.411 49.655 1.00 12.30 256 ALA B O 1
ATOM 3325 N N . GLY B 1 176 ? 12.237 5.981 50.530 1.00 13.75 257 GLY B N 1
ATOM 3326 C CA . GLY B 1 176 ? 12.819 6.295 51.824 1.00 15.09 257 GLY B CA 1
ATOM 3327 C C . GLY B 1 176 ? 12.792 5.249 52.923 1.00 14.50 257 GLY B C 1
ATOM 3328 O O . GLY B 1 176 ? 13.164 5.542 54.057 1.00 14.49 257 GLY B O 1
ATOM 3329 N N . PHE B 1 177 ? 12.379 4.027 52.614 1.00 14.71 258 PHE B N 1
ATOM 3330 C CA . PHE B 1 177 ? 12.331 3.000 53.653 1.00 14.03 258 PHE B CA 1
ATOM 3331 C C . PHE B 1 177 ? 12.522 1.606 53.091 1.00 14.51 258 PHE B C 1
ATOM 3332 O O . PHE B 1 177 ? 12.352 1.386 51.897 1.00 14.83 258 PHE B O 1
ATOM 3340 N N .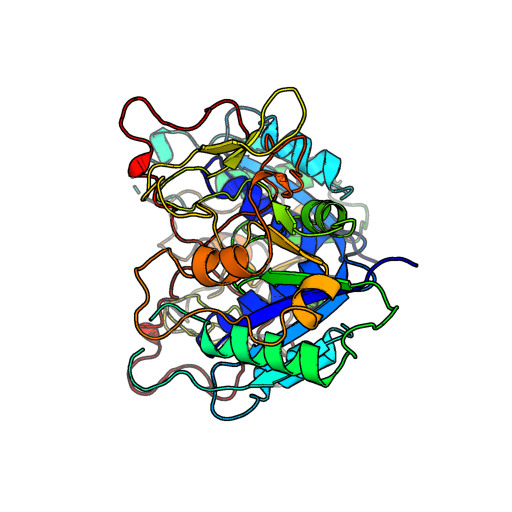 ALA B 1 178 ? 12.882 0.673 53.965 1.00 13.14 259 ALA B N 1
ATOM 3341 C CA . ALA B 1 178 ? 13.062 -0.721 53.589 1.00 13.95 259 ALA B CA 1
ATOM 3342 C C . ALA B 1 178 ? 12.454 -1.549 54.717 1.00 14.30 259 ALA B C 1
ATOM 3343 O O . ALA B 1 178 ? 12.417 -1.113 55.872 1.00 13.25 259 ALA B O 1
ATOM 3345 N N . VAL B 1 179 ? 11.985 -2.742 54.382 1.00 14.37 260 VAL B N 1
ATOM 3346 C CA . VAL B 1 179 ? 11.336 -3.608 55.360 1.00 15.62 260 VAL B CA 1
ATOM 3347 C C . VAL B 1 179 ? 11.985 -4.979 55.455 1.00 15.44 260 VAL B C 1
ATOM 3348 O O . VAL B 1 179 ? 12.280 -5.594 54.431 1.00 15.47 260 VAL B O 1
ATOM 3352 N N . ASN B 1 180 ? 12.211 -5.468 56.672 1.00 16.70 261 ASN B N 1
ATOM 3353 C CA . ASN B 1 180 ? 12.789 -6.799 56.802 1.00 16.56 261 ASN B CA 1
ATOM 3354 C C . ASN B 1 180 ? 11.753 -7.757 56.206 1.00 16.56 261 ASN B C 1
ATOM 3355 O O . ASN B 1 180 ? 10.555 -7.642 56.483 1.00 14.57 261 ASN B O 1
ATOM 3360 N N . LEU B 1 181 ? 12.213 -8.693 55.381 1.00 16.11 262 LEU B N 1
ATOM 3361 C CA . LEU B 1 181 ? 11.320 -9.653 54.725 1.00 17.69 262 LEU B CA 1
ATOM 3362 C C . LEU B 1 181 ? 10.399 -10.387 55.701 1.00 17.56 262 LEU B C 1
ATOM 3363 O O . LEU B 1 181 ? 9.251 -10.694 55.372 1.00 16.65 262 LEU B O 1
ATOM 3368 N N . ARG B 1 182 ? 10.901 -10.657 56.901 1.00 19.04 263 ARG B N 1
ATOM 3369 C CA . ARG B 1 182 ? 10.115 -11.357 57.914 1.00 20.72 263 ARG B CA 1
ATOM 3370 C C . ARG B 1 182 ? 8.778 -10.668 58.187 1.00 19.81 263 ARG B C 1
ATOM 3371 O O . ARG B 1 182 ? 7.748 -11.332 58.315 1.00 19.23 263 ARG B O 1
ATOM 3379 N N . LEU B 1 183 ? 8.790 -9.341 58.286 1.00 19.25 264 LEU B N 1
ATOM 3380 C CA . LEU B 1 183 ? 7.551 -8.608 58.539 1.00 18.56 264 LEU B CA 1
ATOM 3381 C C . LEU B 1 183 ? 6.584 -8.761 57.368 1.00 18.33 264 LEU B C 1
ATOM 3382 O O . LEU B 1 183 ? 5.378 -8.928 57.565 1.00 18.54 264 LEU B O 1
ATOM 3387 N N . ILE B 1 184 ? 7.117 -8.714 56.152 1.00 17.92 265 ILE B N 1
ATOM 3388 C CA . ILE B 1 184 ? 6.294 -8.864 54.954 1.00 18.42 265 ILE B CA 1
ATOM 3389 C C . ILE B 1 184 ? 5.615 -10.233 54.934 1.00 17.74 265 ILE B C 1
ATOM 3390 O O . ILE B 1 184 ? 4.449 -10.349 54.561 1.00 17.86 265 ILE B O 1
ATOM 3395 N N . LEU B 1 185 ? 6.344 -11.270 55.337 1.00 17.40 266 LEU B N 1
ATOM 3396 C CA . LEU B 1 185 ? 5.786 -12.619 55.341 1.00 18.07 266 LEU B CA 1
ATOM 3397 C C . LEU B 1 185 ? 4.780 -12.828 56.471 1.00 19.44 266 LEU B C 1
ATOM 3398 O O . LEU B 1 185 ? 3.769 -13.504 56.285 1.00 19.05 266 LEU B O 1
ATOM 3403 N N . GLN B 1 186 ? 5.055 -12.254 57.638 1.00 18.67 267 GLN B N 1
ATOM 3404 C CA . GLN B 1 186 ? 4.151 -12.392 58.781 1.00 19.18 267 GLN B CA 1
ATOM 3405 C C . GLN B 1 186 ? 2.823 -11.680 58.537 1.00 20.20 267 GLN B C 1
ATOM 3406 O O . GLN B 1 186 ? 1.755 -12.205 58.853 1.00 21.12 267 GLN B O 1
ATOM 3412 N N . ARG B 1 187 ? 2.900 -10.477 57.979 1.00 19.24 268 ARG B N 1
ATOM 3413 C CA . ARG B 1 187 ? 1.712 -9.689 57.670 1.00 20.05 268 ARG B CA 1
ATOM 3414 C C . ARG B 1 187 ? 1.345 -10.021 56.228 1.00 20.33 268 ARG B C 1
ATOM 3415 O O . ARG B 1 187 ? 1.401 -9.168 55.343 1.00 20.36 268 ARG B O 1
ATOM 3423 N N . SER B 1 188 ? 0.962 -11.275 56.013 1.00 20.80 269 SER B N 1
ATOM 3424 C CA . SER B 1 188 ? 0.632 -11.784 54.685 1.00 21.59 269 SER B CA 1
ATOM 3425 C C . SER B 1 188 ? -0.481 -11.076 53.926 1.00 22.19 269 SER B C 1
ATOM 3426 O O . SER B 1 188 ? -0.563 -11.191 52.704 1.00 22.86 269 SER B O 1
ATOM 3429 N N . GLN B 1 189 ? -1.328 -10.339 54.634 1.00 22.70 270 GLN B N 1
ATOM 3430 C CA . GLN B 1 189 ? -2.437 -9.662 53.983 1.00 23.70 270 GLN B CA 1
ATOM 3431 C C . GLN B 1 189 ? -2.195 -8.175 53.750 1.00 21.87 270 GLN B C 1
ATOM 3432 O O . GLN B 1 189 ? -3.039 -7.500 53.176 1.00 22.73 270 GLN B O 1
ATOM 3438 N N . ALA B 1 190 ? -1.042 -7.673 54.182 1.00 20.85 271 ALA B N 1
ATOM 3439 C CA . ALA B 1 190 ? -0.720 -6.261 54.020 1.00 19.25 271 ALA B CA 1
ATOM 3440 C C . ALA B 1 190 ? -0.243 -5.919 52.609 1.00 19.79 271 ALA B C 1
ATOM 3441 O O . ALA B 1 190 ? 0.808 -6.382 52.160 1.00 19.34 271 ALA B O 1
ATOM 3443 N N . TYR B 1 191 ? -1.028 -5.099 51.920 1.00 17.84 272 TYR B N 1
ATOM 3444 C CA . TYR B 1 191 ? -0.713 -4.672 50.562 1.00 19.30 272 TYR B CA 1
ATOM 3445 C C . TYR B 1 191 ? -0.910 -3.173 50.437 1.00 20.06 272 TYR B C 1
ATOM 3446 O O . TYR B 1 191 ? -1.538 -2.551 51.296 1.00 21.05 272 TYR B O 1
ATOM 3455 N N . PHE B 1 192 ? -0.361 -2.587 49.378 1.00 19.60 273 PHE B N 1
ATOM 3456 C CA . PHE B 1 192 ? -0.539 -1.159 49.155 1.00 21.41 273 PHE B CA 1
ATOM 3457 C C . PHE B 1 192 ? -1.994 -0.960 48.746 1.00 22.65 273 PHE B C 1
ATOM 3458 O O . PHE B 1 192 ? -2.539 -1.734 47.957 1.00 21.25 273 PHE B O 1
ATOM 3466 N N . LYS B 1 193 ? -2.619 0.078 49.281 1.00 25.70 274 LYS B N 1
ATOM 3467 C CA . LYS B 1 193 ? -4.014 0.365 48.977 1.00 30.03 274 LYS B CA 1
ATOM 3468 C C . LYS B 1 193 ? -4.134 1.044 47.616 1.00 31.47 274 LYS B C 1
ATOM 3469 O O . LYS B 1 193 ? -3.366 1.953 47.300 1.00 30.18 274 LYS B O 1
ATOM 3475 N N . LEU B 1 194 ? -5.091 0.603 46.806 1.00 34.55 275 LEU B N 1
ATOM 3476 C CA . LEU B 1 194 ? -5.282 1.215 45.497 1.00 39.33 275 LEU B CA 1
ATOM 3477 C C . LEU B 1 194 ? -6.686 1.795 45.340 1.00 41.65 275 LEU B C 1
ATOM 3478 O O . LEU B 1 194 ? -6.869 2.789 44.640 1.00 43.29 275 LEU B O 1
ATOM 3483 N N . ARG B 1 195 ? -7.668 1.179 45.996 1.00 45.20 276 ARG B N 1
ATOM 3484 C CA . ARG B 1 195 ? -9.054 1.649 45.932 1.00 47.93 276 ARG B CA 1
ATOM 3485 C C . ARG B 1 195 ? -9.206 3.024 46.587 1.00 49.01 276 ARG B C 1
ATOM 3486 O O . ARG B 1 195 ? -8.696 4.021 46.078 1.00 50.42 276 ARG B O 1
ATOM 3494 N N . GLY B 1 196 ? -9.916 3.080 47.711 1.00 49.92 277 GLY B N 1
ATOM 3495 C CA . GLY B 1 196 ? -10.096 4.347 48.396 1.00 49.64 277 GLY B CA 1
ATOM 3496 C C . GLY B 1 196 ? -8.777 4.786 48.998 1.00 49.95 277 GLY B C 1
ATOM 3497 O O . GLY B 1 196 ? -8.496 4.508 50.165 1.00 50.98 277 GLY B O 1
ATOM 3498 N N . VAL B 1 197 ? -7.959 5.471 48.204 1.00 48.93 278 VAL B N 1
ATOM 3499 C CA . VAL B 1 197 ? -6.650 5.914 48.674 1.00 47.42 278 VAL B CA 1
ATOM 3500 C C . VAL B 1 197 ? -6.391 7.395 48.439 1.00 45.35 278 VAL B C 1
ATOM 3501 O O . VAL B 1 197 ? -6.480 7.874 47.310 1.00 45.52 278 VAL B O 1
ATOM 3505 N N . LYS B 1 198 ? -6.069 8.116 49.508 1.00 44.12 279 LYS B N 1
ATOM 3506 C CA . LYS B 1 198 ? -5.770 9.538 49.402 1.00 42.96 279 LYS B CA 1
ATOM 3507 C C . LYS B 1 198 ? -4.368 9.678 48.816 1.00 41.40 279 LYS B C 1
ATOM 3508 O O . LYS B 1 198 ? -3.461 8.931 49.183 1.00 40.35 279 LYS B O 1
ATOM 3514 N N . GLY B 1 199 ? -4.198 10.626 47.900 1.00 39.17 280 GLY B N 1
ATOM 3515 C CA . GLY B 1 199 ? -2.897 10.834 47.293 1.00 35.51 280 GLY B CA 1
ATOM 3516 C C . GLY B 1 199 ? -1.828 11.094 48.338 1.00 33.39 280 GLY B C 1
ATOM 3517 O O . GLY B 1 199 ? -1.997 11.946 49.212 1.00 31.59 280 GLY B O 1
ATOM 3518 N N . GLY B 1 200 ? -0.730 10.348 48.253 1.00 31.89 281 GLY B N 1
ATOM 3519 C CA . GLY B 1 200 ? 0.361 10.508 49.200 1.00 30.63 281 GLY B CA 1
ATOM 3520 C C . GLY B 1 200 ? 0.239 9.626 50.432 1.00 30.68 281 GLY B C 1
ATOM 3521 O O . GLY B 1 200 ? 1.028 9.752 51.368 1.00 29.96 281 GLY B O 1
ATOM 3522 N N . TYR B 1 201 ? -0.737 8.722 50.430 1.00 30.60 282 TYR B N 1
ATOM 3523 C CA . TYR B 1 201 ? -0.963 7.830 51.568 1.00 31.07 282 TYR B CA 1
ATOM 3524 C C . TYR B 1 201 ? -0.683 6.367 51.254 1.00 31.08 282 TYR B C 1
ATOM 3525 O O . TYR B 1 201 ? -1.010 5.477 52.037 1.00 31.55 282 TYR B O 1
ATOM 3534 N N . GLN B 1 202 ? -0.069 6.123 50.106 1.00 30.43 283 GLN B N 1
ATOM 3535 C CA . GLN B 1 202 ? 0.244 4.766 49.709 1.00 28.91 283 GLN B CA 1
ATOM 3536 C C . GLN B 1 202 ? 1.282 4.162 50.657 1.00 25.95 283 GLN B C 1
ATOM 3537 O O . GLN B 1 202 ? 1.135 3.026 51.104 1.00 23.12 283 GLN B O 1
ATOM 3543 N N . GLU B 1 203 ? 2.324 4.924 50.976 1.00 22.10 284 GLU B N 1
ATOM 3544 C CA . GLU B 1 203 ? 3.354 4.425 51.878 1.00 21.41 284 GLU B CA 1
ATOM 3545 C C . GLU B 1 203 ? 2.749 4.091 53.249 1.00 20.57 284 GLU B C 1
ATOM 3546 O O . GLU B 1 203 ? 3.001 3.020 53.805 1.00 18.88 284 GLU B O 1
ATOM 3552 N N . SER B 1 204 ? 1.941 5.006 53.778 1.00 20.39 285 SER B N 1
ATOM 3553 C CA . SER B 1 204 ? 1.283 4.808 55.067 1.00 22.04 285 SER B CA 1
ATOM 3554 C C . SER B 1 204 ? 0.335 3.608 55.044 1.00 21.88 285 SER B C 1
ATOM 3555 O O . SER B 1 204 ? 0.249 2.868 56.023 1.00 24.22 285 SER B O 1
ATOM 3558 N N . SER B 1 205 ? -0.373 3.408 53.933 1.00 23.22 286 SER B N 1
ATOM 3559 C CA . SER B 1 205 ? -1.321 2.296 53.848 1.00 22.38 286 SER B CA 1
ATOM 3560 C C . SER B 1 205 ? -0.661 0.952 54.124 1.00 22.54 286 SER B C 1
ATOM 3561 O O . SER B 1 205 ? -1.296 0.042 54.653 1.00 23.11 286 SER B O 1
ATOM 3564 N N . LEU B 1 206 ? 0.611 0.824 53.762 1.00 22.70 287 LEU B N 1
ATOM 3565 C CA . LEU B 1 206 ? 1.329 -0.422 53.992 1.00 21.08 287 LEU B CA 1
ATOM 3566 C C . LEU B 1 206 ? 2.070 -0.424 55.327 1.00 20.35 287 LEU B C 1
ATOM 3567 O O . LEU B 1 206 ? 1.902 -1.336 56.130 1.00 19.85 287 LEU B O 1
ATOM 3572 N N . LEU B 1 207 ? 2.882 0.600 55.563 1.00 19.53 288 LEU B N 1
ATOM 3573 C CA . LEU B 1 207 ? 3.671 0.687 56.791 1.00 19.15 288 LEU B CA 1
ATOM 3574 C C . LEU B 1 207 ? 2.855 0.630 58.079 1.00 19.26 288 LEU B C 1
ATOM 3575 O O . LEU B 1 207 ? 3.277 0.021 59.058 1.00 17.01 288 LEU B O 1
ATOM 3580 N N . ARG B 1 208 ? 1.690 1.263 58.074 1.00 19.92 289 ARG B N 1
ATOM 3581 C CA . ARG B 1 208 ? 0.821 1.282 59.245 1.00 20.75 289 ARG B CA 1
ATOM 3582 C C . ARG B 1 208 ? 0.487 -0.138 59.711 1.00 19.66 289 ARG B C 1
ATOM 3583 O O . ARG B 1 208 ? 0.340 -0.395 60.903 1.00 20.24 289 ARG B O 1
ATOM 3591 N N . GLU B 1 209 ? 0.380 -1.062 58.765 1.00 18.80 290 GLU B N 1
ATOM 3592 C CA . GLU B 1 209 ? 0.054 -2.449 59.086 1.00 19.21 290 GLU B CA 1
ATOM 3593 C C . GLU B 1 209 ? 1.272 -3.275 59.492 1.00 19.29 290 GLU B C 1
ATOM 3594 O O . GLU B 1 209 ? 1.140 -4.348 60.087 1.00 20.14 290 GLU B O 1
ATOM 3600 N N . LEU B 1 210 ? 2.457 -2.761 59.188 1.00 18.50 291 LEU B N 1
ATOM 3601 C CA . LEU B 1 210 ? 3.699 -3.471 59.467 1.00 18.92 291 LEU B CA 1
ATOM 3602 C C . LEU B 1 210 ? 4.499 -3.035 60.685 1.00 18.43 291 LEU B C 1
ATOM 3603 O O . LEU B 1 210 ? 5.121 -3.863 61.352 1.00 19.60 291 LEU B O 1
ATOM 3608 N N . VAL B 1 211 ? 4.492 -1.744 60.984 1.00 17.96 292 VAL B N 1
ATOM 3609 C CA . VAL B 1 211 ? 5.321 -1.260 62.077 1.00 17.73 292 VAL B CA 1
ATOM 3610 C C . VAL B 1 211 ? 4.791 0.025 62.707 1.00 16.90 292 VAL B C 1
ATOM 3611 O O . VAL B 1 211 ? 3.939 0.701 62.134 1.00 16.99 292 VAL B O 1
ATOM 3615 N N . THR B 1 212 ? 5.300 0.358 63.888 1.00 17.07 293 THR B N 1
ATOM 3616 C CA . THR B 1 212 ? 4.896 1.586 64.557 1.00 17.24 293 THR B CA 1
ATOM 3617 C C . THR B 1 212 ? 6.075 2.560 64.514 1.00 18.32 293 THR B C 1
ATOM 3618 O O . THR B 1 212 ? 7.232 2.149 64.392 1.00 17.01 293 THR B O 1
ATOM 3622 N N . LEU B 1 213 ? 5.774 3.849 64.615 1.00 18.37 294 LEU B N 1
ATOM 3623 C CA . LEU B 1 213 ? 6.789 4.895 64.549 1.00 19.72 294 LEU B CA 1
ATOM 3624 C C . LEU B 1 213 ? 8.021 4.651 65.406 1.00 19.75 294 LEU B C 1
ATOM 3625 O O . LEU B 1 213 ? 9.151 4.753 64.928 1.00 18.00 294 LEU B O 1
ATOM 3630 N N . ASN B 1 214 ? 7.802 4.323 66.674 1.00 19.01 295 ASN B N 1
ATOM 3631 C CA . ASN B 1 214 ? 8.903 4.109 67.599 1.00 19.14 295 ASN B CA 1
ATOM 3632 C C . ASN B 1 214 ? 9.818 2.928 67.269 1.00 17.92 295 ASN B C 1
ATOM 3633 O O . ASN B 1 214 ? 10.918 2.832 67.813 1.00 18.17 295 ASN B O 1
ATOM 3638 N N . ASP B 1 215 ? 9.374 2.030 66.392 1.00 17.18 296 ASP B N 1
ATOM 3639 C CA . ASP B 1 215 ? 10.193 0.876 66.025 1.00 17.26 296 ASP B CA 1
ATOM 3640 C C . ASP B 1 215 ? 10.997 1.102 64.742 1.00 17.62 296 ASP B C 1
ATOM 3641 O O . ASP B 1 215 ? 11.737 0.222 64.311 1.00 18.27 296 ASP B O 1
ATOM 3646 N N . LEU B 1 216 ? 10.847 2.273 64.133 1.00 18.08 297 LEU B N 1
ATOM 3647 C CA . LEU B 1 216 ? 11.578 2.582 62.914 1.00 16.90 297 LEU B CA 1
ATOM 3648 C C . LEU B 1 216 ? 13.067 2.739 63.222 1.00 18.00 297 LEU B C 1
ATOM 3649 O O . LEU B 1 216 ? 13.446 3.260 64.274 1.00 17.26 297 LEU B O 1
ATOM 3654 N N . GLU B 1 217 ? 13.904 2.285 62.295 1.00 16.27 298 GLU B N 1
ATOM 3655 C CA . GLU B 1 217 ? 15.348 2.351 62.455 1.00 16.63 298 GLU B CA 1
ATOM 3656 C C . GLU B 1 217 ? 15.934 3.439 61.557 1.00 17.23 298 GLU B C 1
ATOM 3657 O O . GLU B 1 217 ? 16.084 3.243 60.352 1.00 18.61 298 GLU B O 1
ATOM 3663 N N . PRO B 1 218 ? 16.287 4.598 62.139 1.00 18.13 299 PRO B N 1
ATOM 3664 C CA . PRO B 1 218 ? 16.854 5.701 61.354 1.00 18.28 299 PRO B CA 1
ATOM 3665 C C . PRO B 1 218 ? 18.232 5.406 60.773 1.00 18.31 299 PRO B C 1
ATOM 3666 O O . PRO B 1 218 ? 19.134 4.964 61.486 1.00 18.65 299 PRO B O 1
ATOM 3670 N N . LYS B 1 219 ? 18.394 5.646 59.477 1.00 17.90 300 LYS B N 1
ATOM 3671 C CA . LYS B 1 219 ? 19.682 5.410 58.832 1.00 18.97 300 LYS B CA 1
ATOM 3672 C C . LYS B 1 219 ? 20.259 6.735 58.355 1.00 19.10 300 LYS B C 1
ATOM 3673 O O . LYS B 1 219 ? 19.713 7.796 58.651 1.00 19.70 300 LYS B O 1
ATOM 3679 N N . ALA B 1 220 ? 21.364 6.669 57.619 1.00 18.92 301 ALA B N 1
ATOM 3680 C CA . ALA B 1 220 ? 21.995 7.870 57.093 1.00 19.59 301 ALA B CA 1
ATOM 3681 C C . ALA B 1 220 ? 22.394 8.834 58.212 1.00 19.71 301 ALA B C 1
ATOM 3682 O O . ALA B 1 220 ? 22.014 10.005 58.195 1.00 21.54 301 ALA B O 1
ATOM 3684 N N . ALA B 1 221 ? 23.155 8.329 59.180 1.00 21.15 302 ALA B N 1
ATOM 3685 C CA . ALA B 1 221 ? 23.619 9.127 60.315 1.00 22.73 302 ALA B CA 1
ATOM 3686 C C . ALA B 1 221 ? 22.454 9.837 61.005 1.00 23.01 302 ALA B C 1
ATOM 3687 O O . ALA B 1 221 ? 22.414 11.065 61.073 1.00 23.39 302 ALA B O 1
ATOM 3689 N N . ASN B 1 222 ? 21.521 9.052 61.534 1.00 24.01 303 ASN B N 1
ATOM 3690 C CA . ASN B 1 222 ? 20.335 9.584 62.201 1.00 25.26 303 ASN B CA 1
ATOM 3691 C C . ASN B 1 222 ? 19.551 10.538 61.318 1.00 24.10 303 ASN B C 1
ATOM 3692 O O . ASN B 1 222 ? 19.084 11.590 61.765 1.00 22.85 303 ASN B O 1
ATOM 3697 N N . CYS B 1 223 ? 19.410 10.149 60.056 1.00 22.68 304 CYS B N 1
ATOM 3698 C CA . CYS B 1 223 ? 18.670 10.916 59.068 1.00 21.90 304 CYS B CA 1
ATOM 3699 C C . CYS B 1 223 ? 19.152 12.348 58.873 1.00 22.63 304 CYS B C 1
ATOM 3700 O O . CYS B 1 223 ? 18.353 13.289 58.871 1.00 21.20 304 CYS B O 1
ATOM 3703 N N . THR B 1 224 ? 20.463 12.504 58.702 1.00 22.19 305 THR B N 1
ATOM 3704 C CA . THR B 1 224 ? 21.056 13.816 58.469 1.00 22.65 305 THR B CA 1
ATOM 3705 C C . THR B 1 224 ? 21.725 13.866 57.092 1.00 23.37 305 THR B C 1
ATOM 3706 O O . THR B 1 224 ? 22.147 14.929 56.644 1.00 23.77 305 THR B O 1
ATOM 3710 N N . LYS B 1 225 ? 21.819 12.723 56.417 1.00 24.63 306 LYS B N 1
ATOM 3711 C CA . LYS B 1 225 ? 22.445 12.681 55.093 1.00 24.72 306 LYS B CA 1
ATOM 3712 C C . LYS B 1 225 ? 21.472 12.185 54.025 1.00 22.67 306 LYS B C 1
ATOM 3713 O O . LYS B 1 225 ? 20.571 11.399 54.313 1.00 22.81 306 LYS B O 1
ATOM 3719 N N . ILE B 1 226 ? 21.653 12.659 52.794 1.00 20.10 307 ILE B N 1
ATOM 3720 C CA . ILE B 1 226 ? 20.795 12.262 51.676 1.00 20.32 307 ILE B CA 1
ATOM 3721 C C . ILE B 1 226 ? 21.538 11.235 50.831 1.00 19.32 307 ILE B C 1
ATOM 3722 O O . ILE B 1 226 ? 22.584 11.535 50.256 1.00 19.16 307 ILE B O 1
ATOM 3727 N N . LEU B 1 227 ? 20.983 10.028 50.760 1.00 17.83 308 LEU B N 1
ATOM 3728 C CA . LEU B 1 227 ? 21.598 8.925 50.029 1.00 17.20 308 LEU B CA 1
ATOM 3729 C C . LEU B 1 227 ? 20.789 8.439 48.837 1.00 16.06 308 LEU B C 1
ATOM 3730 O O . LEU B 1 227 ? 21.187 7.495 48.155 1.00 17.22 308 LEU B O 1
ATOM 3735 N N . VAL B 1 228 ? 19.653 9.077 48.594 1.00 16.55 309 VAL B N 1
ATOM 3736 C CA . VAL B 1 228 ? 18.787 8.694 47.491 1.00 16.61 309 VAL B CA 1
ATOM 3737 C C . VAL B 1 228 ? 18.068 9.947 47.012 1.00 17.37 309 VAL B C 1
ATOM 3738 O O . VAL B 1 228 ? 17.671 10.791 47.820 1.00 18.70 309 VAL B O 1
ATOM 3742 N N . TRP B 1 229 ? 17.920 10.069 45.695 1.00 18.03 310 TRP B N 1
ATOM 3743 C CA . TRP B 1 229 ? 17.293 11.241 45.081 1.00 16.36 310 TRP B CA 1
ATOM 3744 C C . TRP B 1 229 ? 16.131 10.858 44.179 1.00 17.04 310 TRP B C 1
ATOM 3745 O O . TRP B 1 229 ? 16.253 9.963 43.340 1.00 16.15 310 TRP B O 1
ATOM 3756 N N . HIS B 1 230 ? 15.015 11.559 44.344 1.00 15.62 311 HIS B N 1
ATOM 3757 C CA . HIS B 1 230 ? 13.819 11.311 43.556 1.00 17.15 311 HIS B CA 1
ATOM 3758 C C . HIS B 1 230 ? 13.893 12.082 42.237 1.00 17.72 311 HIS B C 1
ATOM 3759 O O . HIS B 1 230 ? 13.101 12.986 41.975 1.00 18.00 311 HIS B O 1
ATOM 3766 N N . THR B 1 231 ? 14.870 11.714 41.416 1.00 18.41 312 THR B N 1
ATOM 3767 C CA . THR B 1 231 ? 15.070 12.339 40.117 1.00 18.41 312 THR B CA 1
ATOM 3768 C C . THR B 1 231 ? 13.976 11.894 39.145 1.00 18.05 312 THR B C 1
ATOM 3769 O O . THR B 1 231 ? 13.418 10.795 39.271 1.00 18.27 312 THR B O 1
ATOM 3773 N N . ARG B 1 232 ? 13.676 12.768 38.190 1.00 18.21 313 ARG B N 1
ATOM 3774 C CA . ARG B 1 232 ? 12.662 12.540 37.166 1.00 20.77 313 ARG B CA 1
ATOM 3775 C C . ARG B 1 232 ? 13.342 12.728 35.820 1.00 18.35 313 ARG B C 1
ATOM 3776 O O . ARG B 1 232 ? 14.212 13.586 35.682 1.00 17.28 313 ARG B O 1
ATOM 3784 N N . THR B 1 233 ? 12.936 11.942 34.830 1.00 17.50 314 THR B N 1
ATOM 3785 C CA . THR B 1 233 ? 13.530 12.035 33.504 1.00 18.99 314 THR B CA 1
ATOM 3786 C C . THR B 1 233 ? 12.612 12.732 32.502 1.00 19.44 314 THR B C 1
ATOM 3787 O O . THR B 1 233 ? 11.433 12.407 32.393 1.00 19.98 314 THR B O 1
ATOM 3791 N N . GLU B 1 234 ? 13.175 13.687 31.773 1.00 18.42 315 GLU B N 1
ATOM 3792 C CA . GLU B 1 234 ? 12.432 14.460 30.790 1.00 21.07 315 GLU B CA 1
ATOM 3793 C C . GLU B 1 234 ? 11.969 13.617 29.606 1.00 21.99 315 GLU B C 1
ATOM 3794 O O . GLU B 1 234 ? 12.642 12.671 29.193 1.00 19.73 315 GLU B O 1
ATOM 3800 N N . LYS B 1 235 ? 10.809 13.967 29.067 1.00 21.39 316 LYS B N 1
ATOM 3801 C CA . LYS B 1 235 ? 10.263 13.264 27.921 1.00 24.25 316 LYS B CA 1
ATOM 3802 C C . LYS B 1 235 ? 11.060 13.689 26.682 1.00 23.33 316 LYS B C 1
ATOM 3803 O O . LYS B 1 235 ? 11.235 14.879 26.428 1.00 21.28 316 LYS B O 1
ATOM 3809 N N . PRO B 1 236 ? 11.580 12.721 25.909 1.00 23.25 317 PRO B N 1
ATOM 3810 C CA . PRO B 1 236 ? 12.346 13.094 24.713 1.00 23.57 317 PRO B CA 1
ATOM 3811 C C . PRO B 1 236 ? 11.457 13.674 23.617 1.00 23.17 317 PRO B C 1
ATOM 3812 O O . PRO B 1 236 ? 10.296 13.294 23.484 1.00 22.51 317 PRO B O 1
ATOM 3816 N N . VAL B 1 237 ? 12.006 14.606 22.846 1.00 22.47 318 VAL B N 1
ATOM 3817 C CA . VAL B 1 237 ? 11.263 15.226 21.754 1.00 23.21 318 VAL B CA 1
ATOM 3818 C C . VAL B 1 237 ? 11.451 14.378 20.502 1.00 21.74 318 VAL B C 1
ATOM 3819 O O . VAL B 1 237 ? 12.565 14.244 20.000 1.00 22.22 318 VAL B O 1
ATOM 3823 N N . LEU B 1 238 ? 10.359 13.805 20.004 1.00 21.12 319 LEU B N 1
ATOM 3824 C CA . LEU B 1 238 ? 10.410 12.955 18.818 1.00 19.51 319 LEU B CA 1
ATOM 3825 C C . LEU B 1 238 ? 9.651 13.572 17.654 1.00 21.60 319 LEU B C 1
ATOM 3826 O O . LEU B 1 238 ? 9.193 12.863 16.758 1.00 21.38 319 LEU B O 1
ATOM 3831 N N . VAL B 1 239 ? 9.541 14.894 17.662 1.00 22.79 320 VAL B N 1
ATOM 3832 C CA . VAL B 1 239 ? 8.808 15.607 16.625 1.00 25.00 320 VAL B CA 1
ATOM 3833 C C . VAL B 1 239 ? 9.318 15.350 15.206 1.00 24.81 320 VAL B C 1
ATOM 3834 O O . VAL B 1 239 ? 8.529 15.338 14.261 1.00 25.10 320 VAL B O 1
ATOM 3838 N N . ASN B 1 240 ? 10.619 15.123 15.045 1.00 22.67 321 ASN B N 1
ATOM 3839 C CA . ASN B 1 240 ? 11.160 14.898 13.706 1.00 23.27 321 ASN B CA 1
ATOM 3840 C C . ASN B 1 240 ? 10.890 13.528 13.100 1.00 22.77 321 ASN B C 1
ATOM 3841 O O . ASN B 1 240 ? 11.238 13.282 11.945 1.00 23.21 321 ASN B O 1
ATOM 3846 N N . GLU B 1 241 ? 10.268 12.636 13.867 1.00 23.49 322 GLU B N 1
ATOM 3847 C CA . GLU B 1 241 ? 9.941 11.309 13.352 1.00 23.31 322 GLU B CA 1
ATOM 3848 C C . GLU B 1 241 ? 8.745 11.433 12.409 1.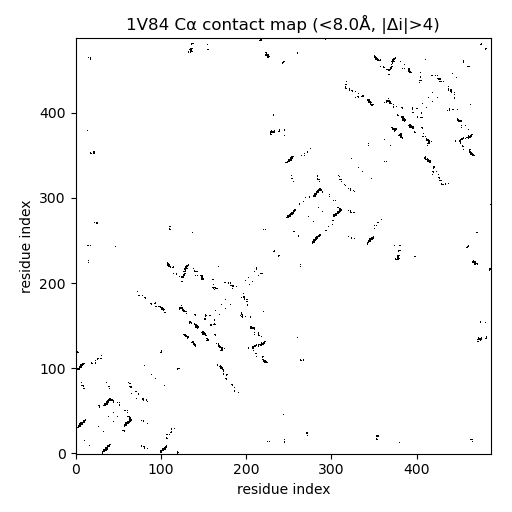00 25.02 322 GLU B C 1
ATOM 3849 O O . GLU B 1 241 ? 8.579 10.629 11.495 1.00 22.90 322 GLU B O 1
ATOM 3855 N N . GLY B 1 242 ? 7.918 12.450 12.634 1.00 26.24 323 GLY B N 1
ATOM 3856 C CA . GLY B 1 242 ? 6.752 12.645 11.791 1.00 30.71 323 GLY B CA 1
ATOM 3857 C C . GLY B 1 242 ? 5.648 11.653 12.110 1.00 32.81 323 GLY B C 1
ATOM 3858 O O . GLY B 1 242 ? 5.682 10.993 13.147 1.00 33.04 323 GLY B O 1
ATOM 3859 N N . LYS B 1 243 ? 4.672 11.540 11.215 1.00 34.78 324 LYS B N 1
ATOM 3860 C CA . LYS B 1 243 ? 3.553 10.626 11.415 1.00 36.86 324 LYS B CA 1
ATOM 3861 C C . LYS B 1 243 ? 3.866 9.239 10.860 1.00 36.76 324 LYS B C 1
ATOM 3862 O O . LYS B 1 243 ? 3.289 8.241 11.291 1.00 38.10 324 LYS B O 1
ATOM 3868 N N . LYS B 1 244 ? 4.787 9.184 9.906 1.00 36.87 325 LYS B N 1
ATOM 3869 C CA . LYS B 1 244 ? 5.170 7.925 9.283 1.00 36.75 325 LYS B CA 1
ATOM 3870 C C . LYS B 1 244 ? 6.422 7.332 9.921 1.00 34.99 325 LYS B C 1
ATOM 3871 O O . LYS B 1 244 ? 6.716 6.150 9.745 1.00 35.08 325 LYS B O 1
ATOM 3877 N N . GLY B 1 245 ? 7.153 8.156 10.663 1.00 32.79 326 GLY B N 1
ATOM 3878 C CA . GLY B 1 245 ? 8.368 7.693 11.309 1.00 29.59 326 GLY B CA 1
ATOM 3879 C C . GLY B 1 245 ? 9.569 7.886 10.406 1.00 27.34 326 GLY B C 1
ATOM 3880 O O . GLY B 1 245 ? 9.442 7.839 9.183 1.00 27.40 326 GLY B O 1
ATOM 3881 N N . PHE B 1 246 ? 10.736 8.111 11.001 1.00 24.81 327 PHE B N 1
ATOM 3882 C CA . PHE B 1 246 ? 11.961 8.305 10.230 1.00 21.76 327 PHE B CA 1
ATOM 3883 C C . PHE B 1 246 ? 12.972 7.205 10.526 1.00 21.88 327 PHE B C 1
ATOM 3884 O O . PHE B 1 246 ? 13.570 6.635 9.612 1.00 18.58 327 PHE B O 1
ATOM 3892 N N . THR B 1 247 ? 13.167 6.911 11.806 1.00 20.71 328 THR B N 1
ATOM 3893 C CA . THR B 1 247 ? 14.114 5.875 12.191 1.00 21.01 328 THR B CA 1
ATOM 3894 C C . THR B 1 247 ? 13.521 4.485 11.994 1.00 21.66 328 THR B C 1
ATOM 3895 O O . THR B 1 247 ? 12.335 4.337 11.703 1.00 22.69 328 THR B O 1
ATOM 3899 N N . ASP B 1 248 ? 14.359 3.468 12.145 1.00 21.99 329 ASP B N 1
ATOM 3900 C CA . ASP B 1 248 ? 13.924 2.088 11.984 1.00 22.60 329 ASP B CA 1
ATOM 3901 C C . ASP B 1 248 ? 13.211 1.659 13.266 1.00 23.45 329 ASP B C 1
ATOM 3902 O O . ASP B 1 248 ? 13.811 1.652 14.342 1.00 22.93 329 ASP B O 1
ATOM 3907 N N . PRO B 1 249 ? 11.920 1.299 13.170 1.00 24.64 330 PRO B N 1
ATOM 3908 C CA . PRO B 1 249 ? 11.160 0.876 14.352 1.00 25.77 330 PRO B CA 1
ATOM 3909 C C . PRO B 1 249 ? 11.672 -0.420 14.978 1.00 25.42 330 PRO B C 1
ATOM 3910 O O . PRO B 1 249 ? 11.372 -0.717 16.136 1.00 25.39 330 PRO B O 1
ATOM 3914 N N . SER B 1 250 ? 12.452 -1.182 14.214 1.00 25.28 331 SER B N 1
ATOM 3915 C CA . SER B 1 250 ? 13.002 -2.441 14.704 1.00 25.70 331 SER B CA 1
ATOM 3916 C C . SER B 1 250 ? 14.292 -2.236 15.512 1.00 25.63 331 SER B C 1
ATOM 3917 O O . SER B 1 250 ? 14.760 -3.157 16.176 1.00 25.40 331 SER B O 1
ATOM 3920 N N . VAL B 1 251 ? 14.866 -1.036 15.446 1.00 23.50 332 VAL B N 1
ATOM 3921 C CA . VAL B 1 251 ? 16.082 -0.725 16.195 1.00 21.07 332 VAL B CA 1
ATOM 3922 C C . VAL B 1 251 ? 15.660 -0.331 17.609 1.00 20.61 332 VAL B C 1
ATOM 3923 O O . VAL B 1 251 ? 14.981 0.671 17.808 1.00 20.56 332 VAL B O 1
ATOM 3927 N N . GLU B 1 252 ? 16.072 -1.124 18.590 1.00 19.69 333 GLU B N 1
ATOM 3928 C CA . GLU B 1 252 ? 15.691 -0.890 19.977 1.00 19.91 333 GLU B CA 1
ATOM 3929 C C . GLU B 1 252 ? 16.420 0.257 20.684 1.00 19.76 333 GLU B C 1
ATOM 3930 O O . GLU B 1 252 ? 17.641 0.379 20.593 1.00 19.00 333 GLU B O 1
ATOM 3936 N N . ILE B 1 253 ? 15.652 1.100 21.373 1.00 19.71 334 ILE B N 1
ATOM 3937 C CA . ILE B 1 253 ? 16.201 2.230 22.126 1.00 20.07 334 ILE B CA 1
ATOM 3938 C C . ILE B 1 253 ? 15.731 2.155 23.580 1.00 19.00 334 ILE B C 1
ATOM 3939 O O . ILE B 1 253 ? 14.777 1.398 23.859 1.00 20.42 334 ILE B O 1
#

Foldseek 3Di:
DAAEEEQEEAEDDVCRLVLQVVVLVQCLPDPNYEYEYEYQDPDQDPSVVVVVVVSPDHYDYHYDHDPPVLVVPFDPCQVSRQVVLLVLLVPDDLDDPHWYKYAYDYSNKDFANVVCVQQSPDPAKEFAWEADPQPHRIKWFPADPVQFGPWIRHDPPRPAQDQDDSRGMMGTSSLSNNLVVQGFDGDDDDPRCRVVSRVVSRDHRRSYHYTDVSHPDHRMYPDDDDHDDPVVLPDVGDDDPVDDD/DQAAEEEQEEAEDDQCRLVLQVVVLVLVLPDPNYEYEYEYQDPDFDPSVVVVVVVSPHHYDYHYHHDDPPPQPPCQVSVQVVLLVLLVVAALPHPRWYKYAYDYSNKDFANVLCVFRRVDDFKEFAKEADPQNHRIKWFDADPVQAGDAIRHDRPRPAQDQDDRRTMMGISNLSNNLVVAGFDRPPDDPRNRVVSRVVSRDHRRSYGYTDVSRPDHRMYPDDDDRDDPVVLPPVGDDDPVDGD